Protein AF-A0AAZ1XMP7-F1 (afdb_monomer_lite)

Foldseek 3Di:
DPPPVPLVVVLVVVLVVCVVVVVVVLNVQVVVCVVPVARFDADQDLVSLLSVLCNLVSDPDQQAEAECNSYYLALVSVLSNLSSQQRYQEYACENSQQDLVSLLSSLVSQLDLSGNYAYYAHENYADDLSSLLSNLVSQLRLSHNHAYYHHALYQADLSSLLSVLSLQQHLSHNYAEYHHHQHLCELSSLLSNLNSLLHPSRQHQYYEHALNQYALNSLVSNLVSCVNALGNHAYYHQELYANDPNSVVSVVVLVVDPSYNHNYYHNPPHDPLSNDHDLCSQEDFWAWDLLAAEQQWDADDNRQKIWGHPDGHDGDHHPNYAPARKTWTPDFDDAKHKFKKAKAAWKKWKKFFSPQDRDDDDLSNDALCQQGMKIFIAGNQETFWIGHNRDTHGFPPPDPDPDHGRMKMWMDGLVQQKIWIFDQDPNDTHTGDMDRDNDPHTMIIMMGDDPDHTIMMGTD

Organism: Oreochromis aureus (NCBI:txid47969)

pLDDT: mean 87.36, std 13.91, range [27.59, 98.56]

Radius of gyration: 24.13 Å; chains: 1; bounding box: 56×67×62 Å

Structure (mmCIF, N/CA/C/O backbone):
data_AF-A0AAZ1XMP7-F1
#
_entry.id   AF-A0AAZ1XMP7-F1
#
loop_
_atom_site.group_PDB
_atom_site.id
_atom_site.type_symbol
_atom_site.label_atom_id
_atom_site.label_alt_id
_atom_site.label_comp_id
_atom_site.label_asym_id
_atom_site.label_entity_id
_atom_site.label_seq_id
_atom_site.pdbx_PDB_ins_code
_atom_site.Cartn_x
_atom_site.Cartn_y
_atom_site.Cartn_z
_atom_site.occupancy
_atom_site.B_iso_or_equiv
_atom_site.auth_seq_id
_atom_site.auth_comp_id
_atom_site.auth_asym_id
_atom_site.auth_atom_id
_atom_site.pdbx_PDB_model_num
ATOM 1 N N . MET A 1 1 ? -30.316 33.961 -6.734 1.00 28.36 1 MET A N 1
ATOM 2 C CA . MET A 1 1 ? -29.398 33.550 -7.821 1.00 28.36 1 MET A CA 1
ATOM 3 C C . MET A 1 1 ? -28.162 34.456 -7.846 1.00 28.36 1 MET A C 1
ATOM 5 O O . MET A 1 1 ? -27.965 35.188 -8.801 1.00 28.36 1 MET A O 1
ATOM 9 N N . LEU A 1 2 ? -27.348 34.452 -6.785 1.00 27.59 2 LEU A N 1
ATOM 10 C CA . LEU A 1 2 ? -26.150 35.310 -6.667 1.00 27.59 2 LEU A CA 1
ATOM 11 C C . LEU A 1 2 ? -24.927 34.550 -6.115 1.00 27.59 2 LEU A C 1
ATOM 13 O O . LEU A 1 2 ? -23.945 35.166 -5.726 1.00 27.59 2 LEU A O 1
ATOM 17 N N . SER A 1 3 ? -24.969 33.216 -6.072 1.00 30.36 3 SER A N 1
ATOM 18 C CA . SER A 1 3 ? -23.927 32.404 -5.429 1.00 30.36 3 SER A CA 1
ATOM 19 C C . SER A 1 3 ? -22.905 31.788 -6.385 1.00 30.36 3 SER A C 1
ATOM 21 O O . SER A 1 3 ? -21.984 31.170 -5.890 1.00 30.36 3 SER A O 1
ATOM 23 N N . VAL A 1 4 ? -23.041 31.952 -7.708 1.00 31.73 4 VAL A N 1
ATOM 24 C CA . VAL A 1 4 ? -22.229 31.216 -8.710 1.00 31.73 4 VAL A CA 1
ATOM 25 C C . VAL A 1 4 ? -20.991 32.000 -9.194 1.00 31.73 4 VAL A C 1
ATOM 27 O O . VAL A 1 4 ? -20.099 31.432 -9.809 1.00 31.73 4 VAL A O 1
ATOM 30 N N . ASN A 1 5 ? -20.900 33.313 -8.931 1.00 39.25 5 ASN A N 1
ATOM 31 C CA . ASN A 1 5 ? -19.818 34.159 -9.477 1.00 39.25 5 ASN A CA 1
ATOM 32 C C . ASN A 1 5 ? -18.740 34.581 -8.465 1.00 39.25 5 ASN A C 1
ATOM 34 O O . ASN A 1 5 ? -17.665 35.009 -8.880 1.00 39.25 5 ASN A O 1
ATOM 38 N N . LEU A 1 6 ? -18.968 34.443 -7.152 1.00 42.00 6 LEU A N 1
ATOM 39 C CA . LEU A 1 6 ? -18.032 34.973 -6.148 1.00 42.00 6 LEU A CA 1
ATOM 40 C C . LEU A 1 6 ? -16.741 34.143 -6.007 1.00 42.00 6 LEU A C 1
ATOM 42 O O . LEU A 1 6 ? -15.697 34.705 -5.672 1.00 42.00 6 LEU A O 1
ATOM 46 N N . SER A 1 7 ? -16.783 32.823 -6.229 1.00 53.41 7 SER A N 1
ATOM 47 C CA . SER A 1 7 ? -15.597 31.949 -6.138 1.00 53.41 7 SER A CA 1
ATOM 48 C C . SER A 1 7 ? -14.662 32.114 -7.339 1.00 53.41 7 SER A C 1
ATOM 50 O O . SER A 1 7 ? -13.442 32.270 -7.181 1.00 53.41 7 SER A O 1
ATOM 52 N N . ALA A 1 8 ? -15.239 32.171 -8.544 1.00 52.00 8 ALA A N 1
ATOM 53 C CA . ALA A 1 8 ? -14.497 32.436 -9.768 1.00 52.00 8 ALA A CA 1
ATOM 54 C C . ALA A 1 8 ? -13.834 33.820 -9.718 1.00 52.00 8 ALA A C 1
ATOM 56 O O . ALA A 1 8 ? -12.643 33.920 -10.001 1.00 52.00 8 ALA A O 1
ATOM 57 N N . GLU A 1 9 ? -14.547 34.859 -9.268 1.00 55.09 9 GLU A N 1
ATOM 58 C CA . GLU A 1 9 ? -13.995 36.212 -9.109 1.00 55.09 9 GLU A CA 1
ATOM 59 C C . GLU A 1 9 ? -12.844 36.272 -8.097 1.00 55.09 9 GLU A C 1
ATOM 61 O O . GLU A 1 9 ? -11.837 36.915 -8.373 1.00 55.09 9 GLU A O 1
ATOM 66 N N . LYS A 1 10 ? -12.920 35.576 -6.954 1.00 57.66 10 LYS A N 1
ATOM 67 C CA . LYS A 1 10 ? -11.819 35.543 -5.968 1.00 57.66 10 LYS A CA 1
ATOM 68 C C . LYS A 1 10 ? -10.570 34.845 -6.501 1.00 57.66 10 LYS A C 1
ATOM 70 O O . LYS A 1 10 ? -9.461 35.331 -6.287 1.00 57.66 10 LYS A O 1
ATOM 75 N N . SER A 1 11 ? -10.749 33.737 -7.216 1.00 54.38 11 SER A N 1
ATOM 76 C CA . SER A 1 11 ? -9.648 33.009 -7.856 1.00 54.38 11 SER A CA 1
ATOM 77 C C . SER A 1 11 ? -9.034 33.818 -9.004 1.00 54.38 11 SER A C 1
ATOM 79 O O . SER A 1 11 ? -7.815 33.873 -9.142 1.00 54.38 11 SER A O 1
ATOM 81 N N . ILE A 1 12 ? -9.867 34.511 -9.788 1.00 60.47 12 ILE A N 1
ATOM 82 C CA . ILE A 1 12 ? -9.439 35.441 -10.842 1.00 60.47 12 ILE A CA 1
ATOM 83 C C . ILE A 1 12 ? -8.698 36.638 -10.241 1.00 60.47 12 ILE A C 1
ATOM 85 O O . ILE A 1 12 ? -7.658 37.011 -10.768 1.00 60.47 12 ILE A O 1
ATOM 89 N N . ASN A 1 13 ? -9.171 37.196 -9.125 1.00 60.72 13 ASN A N 1
ATOM 90 C CA . ASN A 1 13 ? -8.522 38.309 -8.433 1.00 60.72 13 ASN A CA 1
ATOM 91 C C . ASN A 1 13 ? -7.168 37.903 -7.852 1.00 60.72 13 ASN A C 1
ATOM 93 O O . ASN A 1 13 ? -6.223 38.674 -7.963 1.00 60.72 13 ASN A O 1
ATOM 97 N N . LEU A 1 14 ? -7.030 36.689 -7.304 1.00 63.44 14 LEU A N 1
ATOM 98 C CA . LEU A 1 14 ? -5.728 36.171 -6.881 1.00 63.44 14 LEU A CA 1
ATOM 99 C C . LEU A 1 14 ? -4.778 36.032 -8.078 1.00 63.44 14 LEU A C 1
ATOM 101 O O . LEU A 1 14 ? -3.647 36.496 -8.000 1.00 63.44 14 LEU A O 1
ATOM 105 N N . ILE A 1 15 ? -5.234 35.453 -9.193 1.00 57.97 15 ILE A N 1
ATOM 106 C CA . ILE A 1 15 ? -4.425 35.344 -10.418 1.00 57.97 15 ILE A CA 1
ATOM 107 C C . ILE A 1 15 ? -4.049 36.736 -10.941 1.00 57.97 15 ILE A C 1
ATOM 109 O O . ILE A 1 15 ? -2.901 36.944 -11.318 1.00 57.97 15 ILE A O 1
ATOM 113 N N . HIS A 1 16 ? -4.967 37.705 -10.908 1.00 56.56 16 HIS A N 1
ATOM 114 C CA . HIS 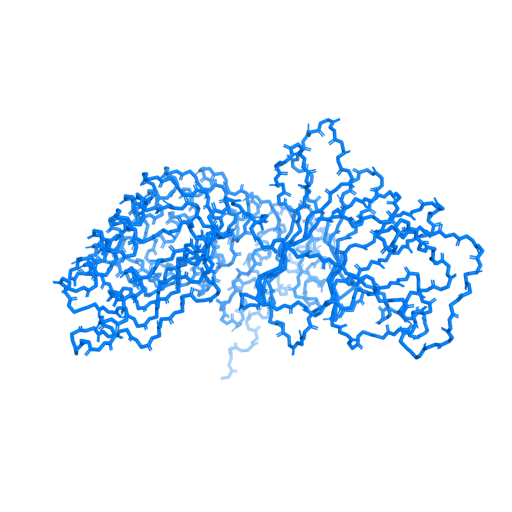A 1 16 ? -4.688 39.094 -11.269 1.00 56.56 16 HIS A CA 1
ATOM 115 C C . HIS A 1 16 ? -3.647 39.721 -10.339 1.00 56.56 16 HIS A C 1
ATOM 117 O O . HIS A 1 16 ? -2.679 40.287 -10.831 1.00 56.56 16 HIS A O 1
ATOM 123 N N . CYS A 1 17 ? -3.777 39.564 -9.019 1.00 60.94 17 CYS A N 1
ATOM 124 C CA . CYS A 1 17 ? -2.785 40.039 -8.054 1.00 60.94 17 CYS A CA 1
ATOM 125 C C . CYS A 1 17 ? -1.410 39.389 -8.270 1.00 60.94 17 CYS A C 1
ATOM 127 O O . CYS A 1 17 ? -0.396 40.070 -8.176 1.00 60.94 17 CYS A O 1
ATOM 129 N N . LEU A 1 18 ? -1.359 38.094 -8.589 1.00 59.09 18 LEU A N 1
ATOM 130 C CA . LEU A 1 18 ? -0.112 37.379 -8.879 1.00 59.09 18 LEU A CA 1
ATOM 131 C C . LEU A 1 18 ? 0.520 37.829 -10.207 1.00 59.09 18 LEU A C 1
ATOM 133 O O . LEU A 1 18 ? 1.741 37.942 -10.302 1.00 59.09 18 LEU A O 1
ATOM 137 N N . ASN A 1 19 ? -0.305 38.152 -11.204 1.00 55.28 19 ASN A N 1
ATOM 138 C CA . ASN A 1 19 ? 0.141 38.684 -12.490 1.00 55.28 19 ASN A CA 1
ATOM 139 C C . ASN A 1 19 ? 0.669 40.129 -12.358 1.00 55.28 19 ASN A C 1
ATOM 141 O O . ASN A 1 19 ? 1.689 40.464 -12.953 1.00 55.28 19 ASN A O 1
ATOM 145 N N . GLU A 1 20 ? 0.039 40.958 -11.515 1.00 57.31 20 GLU A N 1
ATOM 146 C CA . GLU A 1 20 ? 0.512 42.309 -11.150 1.00 57.31 20 GLU A CA 1
ATOM 147 C C . GLU A 1 20 ? 1.842 42.276 -10.373 1.00 57.31 20 GLU A C 1
ATOM 149 O O . GLU A 1 20 ? 2.665 43.181 -10.498 1.00 57.31 20 GLU A O 1
ATOM 154 N N . LEU A 1 21 ? 2.103 41.201 -9.621 1.00 60.69 21 LEU A N 1
ATOM 155 C CA . LEU A 1 21 ? 3.393 40.953 -8.961 1.00 60.69 21 LEU A CA 1
ATOM 156 C C . LEU A 1 21 ? 4.483 40.433 -9.926 1.00 60.69 21 LEU A C 1
ATOM 158 O O . LEU A 1 21 ? 5.612 40.192 -9.499 1.00 60.69 21 LEU A O 1
ATOM 162 N N . ASN A 1 22 ? 4.172 40.307 -11.223 1.00 56.84 22 ASN A N 1
ATOM 163 C CA . ASN A 1 22 ? 5.058 39.868 -12.307 1.00 56.84 22 ASN A CA 1
ATOM 164 C C . ASN A 1 22 ? 5.630 38.442 -12.127 1.00 56.84 22 ASN A C 1
ATOM 166 O O . ASN A 1 22 ? 6.668 38.107 -12.704 1.00 56.84 22 ASN A O 1
ATOM 170 N N . ASP A 1 23 ? 4.944 37.584 -11.363 1.00 59.94 23 ASP A N 1
ATOM 171 C CA . ASP A 1 23 ? 5.321 36.182 -11.138 1.00 59.94 23 ASP A CA 1
ATOM 172 C C . ASP A 1 23 ? 4.651 35.263 -12.177 1.00 59.94 23 ASP A C 1
ATOM 174 O O . ASP A 1 23 ? 3.689 34.537 -11.908 1.00 59.94 23 ASP A O 1
ATOM 178 N N . ARG A 1 24 ? 5.137 35.340 -13.424 1.00 57.19 24 ARG A N 1
ATOM 179 C CA . ARG A 1 24 ? 4.565 34.613 -14.576 1.00 57.19 24 ARG A CA 1
ATOM 180 C C . ARG A 1 24 ? 4.636 33.086 -14.437 1.00 57.19 24 ARG A C 1
ATOM 182 O O . ARG A 1 24 ? 3.755 32.404 -14.950 1.00 57.19 24 ARG A O 1
ATOM 189 N N . SER A 1 25 ? 5.627 32.568 -13.704 1.00 59.09 25 SER A N 1
ATOM 190 C CA . SER A 1 25 ? 5.801 31.126 -13.450 1.00 59.09 25 SER A CA 1
ATOM 191 C C . SER A 1 25 ? 4.608 30.548 -12.688 1.00 59.09 25 SER A C 1
ATOM 193 O O . SER A 1 25 ? 4.075 29.499 -13.037 1.00 59.09 25 SER A O 1
ATOM 195 N N . LEU A 1 26 ? 4.140 31.270 -11.667 1.00 58.44 26 LEU A N 1
ATOM 196 C CA . LEU A 1 26 ? 3.018 30.841 -10.841 1.00 58.44 26 LEU A CA 1
ATOM 197 C C . LEU A 1 26 ? 1.682 30.868 -11.604 1.00 58.44 26 LEU A C 1
ATOM 199 O O . LEU A 1 26 ? 0.824 30.020 -11.372 1.00 58.44 26 LEU A O 1
ATOM 203 N N . VAL A 1 27 ? 1.502 31.797 -12.546 1.00 58.91 27 VAL A N 1
ATOM 204 C CA . VAL A 1 27 ? 0.278 31.880 -13.362 1.00 58.91 27 VAL A CA 1
ATOM 205 C C . VAL A 1 27 ? 0.159 30.695 -14.329 1.00 58.91 27 VAL A C 1
ATOM 207 O O . VAL A 1 27 ? -0.916 30.099 -14.418 1.00 58.91 27 VAL A O 1
ATOM 210 N N . GLU A 1 28 ? 1.242 30.323 -15.016 1.00 60.72 28 GLU A N 1
ATOM 211 C CA . GLU A 1 28 ? 1.264 29.180 -15.945 1.00 60.72 28 GLU A CA 1
ATOM 212 C C . GLU A 1 28 ? 1.031 27.848 -15.214 1.00 60.72 28 GLU A C 1
ATOM 214 O O . GLU A 1 28 ? 0.232 27.023 -15.660 1.00 60.72 28 GLU A O 1
ATOM 219 N N . GLU A 1 29 ? 1.632 27.670 -14.035 1.00 59.75 29 GLU A N 1
ATOM 220 C CA . GLU A 1 29 ? 1.421 26.490 -13.191 1.00 59.75 29 GLU A CA 1
ATOM 221 C C . GLU A 1 29 ? -0.020 26.425 -12.647 1.00 59.75 29 GLU A C 1
ATOM 223 O O . GLU A 1 29 ? -0.673 25.385 -12.725 1.00 59.75 29 GLU A O 1
ATOM 228 N N . ILE A 1 30 ? -0.596 27.538 -12.179 1.00 60.09 30 ILE A N 1
ATOM 229 C CA . ILE A 1 30 ? -2.009 27.584 -11.756 1.00 60.09 30 ILE A CA 1
ATOM 230 C C . ILE A 1 30 ? -2.959 27.265 -12.924 1.00 60.09 30 ILE A C 1
ATOM 232 O O . ILE A 1 30 ? -3.977 26.593 -12.738 1.00 60.09 30 ILE A O 1
ATOM 236 N N . GLN A 1 31 ? -2.645 27.701 -14.145 1.00 58.25 31 GLN A N 1
ATOM 237 C CA . GLN A 1 31 ? -3.408 27.318 -15.338 1.00 58.25 31 GLN A CA 1
ATOM 238 C C . GLN A 1 31 ? -3.238 25.827 -15.671 1.00 58.25 31 GLN A C 1
ATOM 240 O O . GLN A 1 31 ? -4.216 25.157 -16.026 1.00 58.25 31 GLN A O 1
ATOM 245 N N . GLN A 1 32 ? -2.037 25.276 -15.487 1.00 59.34 32 GLN A N 1
ATOM 246 C CA . GLN A 1 32 ? -1.766 23.846 -15.624 1.00 59.34 32 GLN A CA 1
ATOM 247 C C . GLN A 1 32 ? -2.545 23.020 -14.591 1.00 59.34 32 GLN A C 1
ATOM 249 O O . GLN A 1 32 ? -3.147 22.012 -14.965 1.00 59.34 32 GLN A O 1
ATOM 254 N N . TYR A 1 33 ? -2.633 23.463 -13.332 1.00 57.50 33 TYR A N 1
ATOM 255 C CA . TYR A 1 33 ? -3.526 22.881 -12.322 1.00 57.50 33 TYR A CA 1
ATOM 256 C C . TYR A 1 33 ? -4.966 22.858 -12.810 1.00 57.50 33 TYR A C 1
ATOM 258 O O . TYR A 1 33 ? -5.608 21.816 -12.804 1.00 57.50 33 TYR A O 1
ATOM 266 N N . ARG A 1 34 ? -5.466 23.997 -13.292 1.00 56.31 34 ARG A N 1
ATOM 267 C CA . ARG A 1 34 ? -6.856 24.129 -13.734 1.00 56.31 34 ARG A CA 1
ATOM 268 C C . ARG A 1 34 ? -7.202 23.204 -14.902 1.00 56.31 34 ARG A C 1
ATOM 270 O O . ARG A 1 34 ? -8.347 22.794 -15.037 1.00 56.31 34 ARG A O 1
ATOM 277 N N . THR A 1 35 ? -6.210 22.879 -15.728 1.00 55.12 35 THR A N 1
ATOM 278 C CA . THR A 1 35 ? -6.366 21.999 -16.894 1.00 55.12 35 THR A CA 1
ATOM 279 C C . THR A 1 35 ? -6.161 20.522 -16.541 1.00 55.12 35 THR A C 1
ATOM 281 O O . THR A 1 35 ? -6.736 19.647 -17.182 1.00 55.12 35 THR A O 1
ATOM 284 N N . SER A 1 36 ? -5.334 20.220 -15.535 1.00 52.53 36 SER A N 1
ATOM 285 C CA . SER A 1 36 ? -4.879 18.856 -15.240 1.00 52.53 36 SER A CA 1
ATOM 286 C C . SER A 1 36 ? -5.397 18.280 -13.911 1.00 52.53 36 SER A C 1
ATOM 288 O O . SER A 1 36 ? -5.456 17.062 -13.764 1.00 52.53 36 SER A O 1
ATOM 290 N N . GLY A 1 37 ? -5.799 19.099 -12.943 1.00 54.28 37 GLY A N 1
ATOM 291 C CA . GLY A 1 37 ? -6.192 18.670 -11.596 1.00 54.28 37 GLY A CA 1
ATOM 292 C C . GLY A 1 37 ? -5.026 18.223 -10.699 1.00 54.28 37 GLY A C 1
ATOM 293 O O . GLY A 1 37 ? -5.260 17.621 -9.657 1.00 54.28 37 GLY A O 1
ATOM 294 N N . SER A 1 38 ? -3.770 18.471 -11.091 1.00 52.47 38 SER A N 1
ATOM 295 C CA . SER A 1 38 ? -2.572 18.153 -10.295 1.00 52.47 38 SER A CA 1
ATOM 296 C C . SER A 1 38 ? -1.456 19.160 -10.564 1.00 52.47 38 SER A C 1
ATOM 298 O O . SER A 1 38 ? -1.314 19.628 -11.691 1.00 52.47 38 SER A O 1
ATOM 300 N N . LEU A 1 39 ? -0.621 19.437 -9.570 1.00 56.56 39 LEU A N 1
ATOM 301 C CA . LEU A 1 39 ? 0.562 20.289 -9.691 1.00 56.56 39 LEU A CA 1
ATOM 302 C C . LEU A 1 39 ? 1.711 19.542 -9.056 1.00 56.56 39 LEU A C 1
ATOM 304 O O . LEU A 1 39 ? 1.757 19.484 -7.844 1.00 56.56 39 LEU A O 1
ATOM 308 N N . ILE A 1 40 ? 2.616 18.945 -9.820 1.00 51.34 40 ILE A N 1
ATOM 309 C CA . ILE A 1 40 ? 3.721 18.212 -9.200 1.00 51.34 40 ILE A CA 1
ATOM 310 C C . ILE A 1 40 ? 5.020 18.873 -9.619 1.00 51.34 40 ILE A C 1
ATOM 312 O O . ILE A 1 40 ? 5.577 18.580 -10.673 1.00 51.34 40 ILE A O 1
ATOM 316 N N . THR A 1 41 ? 5.467 19.810 -8.787 1.00 51.62 41 THR A N 1
ATOM 317 C CA . THR A 1 41 ? 6.821 20.358 -8.840 1.00 51.62 41 THR A CA 1
ATOM 318 C C . THR A 1 41 ? 7.594 19.826 -7.635 1.00 51.62 41 THR A C 1
ATOM 320 O O . THR A 1 41 ? 7.045 19.705 -6.539 1.00 51.62 41 THR A O 1
ATOM 323 N N . ASP A 1 42 ? 8.884 19.522 -7.810 1.00 48.59 42 ASP A N 1
ATOM 324 C CA . ASP A 1 42 ? 9.759 19.038 -6.723 1.00 48.59 42 ASP A CA 1
ATOM 325 C C . ASP A 1 42 ? 9.848 20.011 -5.540 1.00 48.59 42 ASP A C 1
ATOM 327 O O . ASP A 1 42 ? 10.326 19.667 -4.455 1.00 48.59 42 ASP A O 1
ATOM 331 N N . LYS A 1 43 ? 9.407 21.257 -5.747 1.00 57.84 43 LYS A N 1
ATOM 332 C CA . LYS A 1 43 ? 9.407 22.294 -4.732 1.00 57.84 43 LYS A CA 1
ATOM 333 C C . LYS A 1 43 ? 8.414 23.393 -5.090 1.00 57.84 43 LYS A C 1
ATOM 335 O O . LYS A 1 43 ? 8.787 24.393 -5.696 1.00 57.84 43 LYS A O 1
ATOM 340 N N . LEU A 1 44 ? 7.166 23.246 -4.649 1.00 66.19 44 LEU A N 1
ATOM 341 C CA . LEU A 1 44 ? 6.261 24.390 -4.609 1.00 66.19 44 LEU A CA 1
ATOM 342 C C . LEU A 1 44 ? 6.892 25.476 -3.729 1.00 66.19 44 LEU A C 1
ATOM 344 O O . LEU A 1 44 ? 7.212 25.254 -2.554 1.00 66.19 44 LEU A O 1
ATOM 348 N N . SER A 1 45 ? 7.075 26.669 -4.287 1.00 72.88 45 SER A N 1
ATOM 349 C CA . SER A 1 45 ? 7.534 27.821 -3.520 1.00 72.88 45 SER A CA 1
ATOM 350 C C . SER A 1 45 ? 6.518 28.156 -2.412 1.00 72.88 45 SER A C 1
ATOM 352 O O . SER A 1 45 ? 5.340 27.790 -2.500 1.00 72.88 45 SER A O 1
ATOM 354 N N . PRO A 1 46 ? 6.930 28.872 -1.349 1.00 75.12 46 PRO A N 1
ATOM 355 C CA . PRO A 1 46 ? 6.009 29.347 -0.318 1.00 75.12 46 PRO A CA 1
ATOM 356 C C . PRO A 1 46 ? 4.776 30.069 -0.860 1.00 75.12 46 PRO A C 1
ATOM 358 O O . PRO A 1 46 ? 3.666 29.836 -0.375 1.00 75.12 46 PRO A O 1
ATOM 361 N N . ALA A 1 47 ? 4.970 30.912 -1.875 1.00 72.44 47 ALA A N 1
ATOM 362 C CA . ALA A 1 47 ? 3.887 31.645 -2.515 1.00 72.44 47 ALA A CA 1
ATOM 363 C C . ALA A 1 47 ? 2.958 30.693 -3.278 1.00 72.44 47 ALA A C 1
ATOM 365 O O . ALA A 1 47 ? 1.741 30.797 -3.143 1.00 72.44 47 ALA A O 1
ATOM 366 N N . GLN A 1 48 ? 3.518 29.705 -3.983 1.00 73.88 48 GLN A N 1
ATOM 367 C CA . GLN A 1 48 ? 2.736 28.735 -4.753 1.00 73.88 48 GLN A CA 1
ATOM 368 C C . GLN A 1 48 ? 1.909 27.819 -3.843 1.00 73.88 48 GLN A C 1
ATOM 370 O O . GLN A 1 48 ? 0.721 27.635 -4.085 1.00 73.88 48 GLN A O 1
ATOM 375 N N . CYS A 1 49 ? 2.492 27.325 -2.742 1.00 75.50 49 CYS A N 1
ATOM 376 C CA . CYS A 1 49 ? 1.761 26.556 -1.726 1.00 75.50 49 CYS A CA 1
ATOM 377 C C . CYS A 1 49 ? 0.585 27.358 -1.157 1.00 75.50 49 CYS A C 1
ATOM 379 O O . CYS A 1 49 ? -0.503 26.821 -0.954 1.00 75.50 49 CYS A O 1
ATOM 381 N N . SER A 1 50 ? 0.808 28.648 -0.891 1.00 78.62 50 SER A N 1
ATOM 382 C CA . SER A 1 50 ? -0.209 29.532 -0.318 1.00 78.62 50 SER A CA 1
ATOM 383 C C . SER A 1 50 ? -1.322 29.827 -1.325 1.00 78.62 50 SER A C 1
ATOM 385 O O . SER A 1 50 ? -2.497 29.754 -0.972 1.00 78.62 50 SER A O 1
ATOM 387 N N . ALA A 1 51 ? -0.969 30.088 -2.587 1.00 77.38 51 ALA A N 1
ATOM 388 C CA . ALA A 1 51 ? -1.927 30.283 -3.670 1.00 77.38 51 ALA A CA 1
ATOM 389 C C . ALA A 1 51 ? -2.762 29.019 -3.912 1.00 77.38 51 ALA A C 1
ATOM 391 O O . ALA A 1 51 ? -3.986 29.094 -3.969 1.00 77.38 51 ALA A O 1
ATOM 392 N N . LEU A 1 52 ? -2.122 27.849 -3.966 1.00 78.12 52 LEU A N 1
ATOM 393 C CA . LEU A 1 52 ? -2.797 26.562 -4.113 1.00 78.12 52 LEU A CA 1
ATOM 394 C C . LEU A 1 52 ? -3.732 26.267 -2.938 1.00 78.12 52 LEU A C 1
ATOM 396 O O . LEU A 1 52 ? -4.880 25.891 -3.150 1.00 78.12 52 LEU A O 1
ATOM 400 N N . THR A 1 53 ? -3.275 26.505 -1.707 1.00 83.88 53 THR A N 1
ATOM 401 C CA . THR A 1 53 ? -4.108 26.383 -0.501 1.00 83.88 53 THR A CA 1
ATOM 402 C C . THR A 1 53 ? -5.341 27.274 -0.596 1.00 83.88 53 THR A C 1
ATOM 404 O O . THR A 1 53 ? -6.452 26.814 -0.343 1.00 83.88 53 THR A O 1
ATOM 407 N N . PHE A 1 54 ? -5.168 28.535 -1.000 1.00 82.44 54 PHE A N 1
ATOM 408 C CA . PHE A 1 54 ? -6.285 29.457 -1.177 1.00 82.44 54 PHE A CA 1
ATOM 409 C C . PHE A 1 54 ? -7.259 28.982 -2.256 1.00 82.44 54 PHE A C 1
ATOM 411 O O . PHE A 1 54 ? -8.464 29.021 -2.027 1.00 82.44 54 PHE A O 1
ATOM 418 N N . MET A 1 55 ? -6.759 28.524 -3.407 1.00 79.38 55 MET A N 1
ATOM 419 C CA . MET A 1 55 ? -7.602 28.014 -4.492 1.00 79.38 55 MET A CA 1
ATOM 420 C C . MET A 1 55 ? -8.413 26.795 -4.057 1.00 79.38 55 MET A C 1
ATOM 422 O O . MET A 1 55 ? -9.616 26.766 -4.289 1.00 79.38 55 MET A O 1
ATOM 426 N N . LEU A 1 56 ? -7.778 25.825 -3.391 1.00 82.00 56 LEU A N 1
ATOM 427 C CA . LEU A 1 56 ? -8.447 24.620 -2.894 1.00 82.00 56 LEU A CA 1
ATOM 428 C C . LEU A 1 56 ? -9.539 24.969 -1.879 1.00 82.00 56 LEU A C 1
ATOM 430 O O . LEU A 1 56 ? -10.653 24.476 -1.986 1.00 82.00 56 LEU A O 1
ATOM 434 N N . LEU A 1 57 ? -9.251 25.876 -0.942 1.00 84.88 57 LEU A N 1
ATOM 435 C CA . LEU A 1 57 ? -10.222 26.329 0.060 1.00 84.88 57 LEU A CA 1
ATOM 436 C C . LEU A 1 57 ? -11.316 27.249 -0.495 1.00 84.88 57 LEU A C 1
ATOM 438 O O . LEU A 1 57 ? -12.337 27.437 0.161 1.00 84.88 57 LEU A O 1
ATOM 442 N N . SER A 1 58 ? -11.084 27.873 -1.650 1.00 79.56 58 SER A N 1
ATOM 443 C CA . SER A 1 58 ? -12.042 28.779 -2.296 1.00 79.56 58 SER A CA 1
ATOM 444 C C . SER A 1 58 ? -12.877 28.091 -3.374 1.00 79.56 58 SER A C 1
ATOM 446 O O . SER A 1 58 ? -13.781 28.730 -3.918 1.00 79.56 58 SER A O 1
ATOM 448 N N . SER A 1 59 ? -12.575 26.830 -3.700 1.00 71.50 59 SER A N 1
ATOM 449 C CA . SER A 1 59 ? -13.388 26.020 -4.605 1.00 71.50 59 SER A CA 1
ATOM 450 C C . SER A 1 59 ? -14.807 25.886 -4.046 1.00 71.50 59 SER A C 1
ATOM 452 O O . SER A 1 59 ? -14.987 25.743 -2.840 1.00 71.50 59 SER A O 1
ATOM 454 N N . GLU A 1 60 ? -15.821 25.966 -4.911 1.00 60.09 60 GLU A N 1
ATOM 455 C CA . GLU A 1 60 ? -17.216 25.669 -4.529 1.00 60.09 60 GLU A CA 1
ATOM 456 C C . GLU A 1 60 ? -17.469 24.158 -4.398 1.00 60.09 60 GLU A C 1
ATOM 458 O O . GLU A 1 60 ? -18.546 23.751 -3.970 1.00 60.09 60 GLU A O 1
ATOM 463 N N . GLU A 1 61 ? -16.487 23.329 -4.760 1.00 61.62 61 GLU A N 1
ATOM 464 C CA . GLU A 1 61 ? -16.507 21.894 -4.492 1.00 61.62 61 GLU A CA 1
ATOM 465 C C . GLU A 1 61 ? -16.201 21.644 -3.012 1.00 61.62 61 GLU A C 1
ATOM 467 O O . GLU A 1 61 ? -15.197 22.135 -2.487 1.00 61.62 61 GLU A O 1
ATOM 472 N N . ASP A 1 62 ? -17.044 20.854 -2.344 1.00 62.09 62 ASP A N 1
ATOM 473 C CA . ASP A 1 62 ? -16.709 20.305 -1.032 1.00 62.09 62 ASP A CA 1
ATOM 474 C C . ASP A 1 62 ? -15.374 19.554 -1.158 1.00 62.09 62 ASP A C 1
ATOM 476 O O . ASP A 1 62 ? -15.231 18.667 -2.003 1.00 62.09 62 ASP A O 1
ATOM 480 N N . LEU A 1 63 ? -14.380 19.918 -0.338 1.00 76.75 63 LEU A N 1
ATOM 481 C CA . LEU A 1 63 ? -13.091 19.222 -0.274 1.00 76.75 63 LEU A CA 1
ATOM 482 C C . LEU A 1 63 ? -13.302 17.828 0.331 1.00 76.75 63 LEU A C 1
ATOM 484 O O . LEU A 1 63 ? -13.054 17.593 1.513 1.00 76.75 63 LEU A O 1
ATOM 488 N N . ASP A 1 64 ? -13.814 16.898 -0.467 1.00 85.75 64 ASP A N 1
ATOM 489 C CA . ASP A 1 64 ? -14.105 15.556 0.017 1.00 85.75 64 ASP A CA 1
ATOM 490 C C . ASP A 1 64 ? -12.802 14.790 0.270 1.00 85.75 64 ASP A C 1
ATOM 492 O O . ASP A 1 64 ? -12.574 14.297 1.372 1.00 85.75 64 ASP A O 1
ATOM 496 N N . GLU A 1 65 ? -11.881 14.803 -0.697 1.00 90.69 65 GLU A N 1
ATOM 497 C CA . GLU A 1 65 ? -10.589 14.123 -0.606 1.00 90.69 65 GLU A CA 1
ATOM 498 C C . GLU A 1 65 ? -9.416 15.052 -0.941 1.00 90.69 65 GLU A C 1
ATOM 500 O O . GLU A 1 65 ? -9.303 15.591 -2.044 1.00 90.69 65 GLU A O 1
ATOM 505 N N . PHE A 1 66 ? -8.481 15.171 -0.000 1.00 90.31 66 PHE A N 1
ATOM 506 C CA . PHE A 1 66 ? -7.190 15.811 -0.201 1.00 90.31 66 PHE A CA 1
ATOM 507 C C . PHE A 1 66 ? -6.072 14.769 -0.288 1.00 90.31 66 PHE A C 1
ATOM 509 O O . PHE A 1 66 ? -5.594 14.255 0.723 1.00 90.31 66 PHE A O 1
ATOM 516 N N . ASP A 1 67 ? -5.633 14.486 -1.514 1.00 87.12 67 ASP A N 1
ATOM 517 C CA . ASP A 1 67 ? -4.445 13.677 -1.789 1.00 87.12 67 ASP A CA 1
ATOM 518 C C . ASP A 1 67 ? -3.217 14.576 -1.944 1.00 87.12 67 ASP A C 1
ATOM 520 O O . ASP A 1 67 ? -3.019 15.211 -2.984 1.00 87.12 67 ASP A O 1
ATOM 524 N N . PHE A 1 68 ? -2.393 14.641 -0.895 1.00 86.62 68 PHE A N 1
ATOM 525 C CA . PHE A 1 68 ? -1.239 15.537 -0.850 1.00 86.62 68 PHE A CA 1
ATOM 526 C C . PHE A 1 68 ? -0.217 15.238 -1.957 1.00 86.62 68 PHE A C 1
ATOM 528 O O . PHE A 1 68 ? 0.400 16.162 -2.496 1.00 86.62 68 PHE A O 1
ATOM 535 N N . LYS A 1 69 ? -0.084 13.970 -2.368 1.00 78.62 69 LYS A N 1
ATOM 536 C CA . LYS A 1 69 ? 0.899 13.561 -3.380 1.00 78.62 69 LYS A CA 1
ATOM 537 C C . LYS A 1 69 ? 0.575 14.031 -4.790 1.00 78.62 69 LYS A C 1
ATOM 539 O O . LYS A 1 69 ? 1.467 14.036 -5.635 1.00 78.62 69 LYS A O 1
ATOM 544 N N . LYS A 1 70 ? -0.654 14.493 -5.041 1.00 75.62 70 LYS A N 1
ATOM 545 C CA . LYS A 1 70 ? -1.007 15.196 -6.288 1.00 75.62 70 LYS A CA 1
ATOM 546 C C . LYS A 1 70 ? -0.371 16.587 -6.389 1.00 75.62 70 LYS A C 1
ATOM 548 O O . LYS A 1 70 ? -0.422 17.181 -7.468 1.00 75.62 70 LYS A O 1
ATOM 553 N N . TYR A 1 71 ? 0.177 17.104 -5.285 1.00 75.69 71 TYR A N 1
ATOM 554 C CA . TYR A 1 71 ? 0.648 18.484 -5.162 1.00 75.69 71 TYR A CA 1
ATOM 555 C C . TYR A 1 71 ? 2.129 18.603 -4.797 1.00 75.69 71 TYR A C 1
ATOM 557 O O . TYR A 1 71 ? 2.840 19.473 -5.291 1.00 75.69 71 TYR A O 1
ATOM 565 N N . SER A 1 72 ? 2.604 17.783 -3.860 1.00 74.31 72 SER A N 1
ATOM 566 C CA . SER A 1 72 ? 3.984 17.869 -3.388 1.00 74.31 72 SER A CA 1
ATOM 567 C C . SER A 1 72 ? 4.416 16.594 -2.670 1.00 74.31 72 SER A C 1
ATOM 569 O O . SER A 1 72 ? 3.604 15.756 -2.282 1.00 74.31 72 SER A O 1
ATOM 571 N N . ALA A 1 73 ? 5.726 16.468 -2.477 1.00 70.44 73 ALA A N 1
ATOM 572 C CA . ALA A 1 73 ? 6.359 15.448 -1.648 1.00 70.44 73 ALA A CA 1
ATOM 573 C C . ALA A 1 73 ? 7.135 16.047 -0.455 1.00 70.44 73 ALA A C 1
ATOM 575 O O . ALA A 1 73 ? 7.783 15.311 0.287 1.00 70.44 73 ALA A O 1
ATOM 576 N N . SER A 1 74 ? 7.094 17.373 -0.265 1.00 79.81 74 SER A N 1
ATOM 577 C CA . SER A 1 74 ? 7.840 18.082 0.785 1.00 79.81 74 SER A CA 1
ATOM 578 C C . SER A 1 74 ? 6.999 18.278 2.047 1.00 79.81 74 SER A C 1
ATOM 580 O O . SER A 1 74 ? 5.869 18.765 1.997 1.00 79.81 74 SER A O 1
ATOM 582 N N . GLU A 1 75 ? 7.586 17.969 3.204 1.00 85.19 75 GLU A N 1
ATOM 583 C CA . GLU A 1 75 ? 6.971 18.229 4.508 1.00 85.19 75 GLU A CA 1
ATOM 584 C C . GLU A 1 75 ? 6.621 19.716 4.681 1.00 85.19 75 GLU A C 1
ATOM 586 O O . GLU A 1 75 ? 5.542 20.049 5.165 1.00 85.19 75 GLU A O 1
ATOM 591 N N . GLU A 1 76 ? 7.478 20.634 4.231 1.00 84.38 76 GLU A N 1
ATOM 592 C CA . GLU A 1 76 ? 7.226 22.075 4.318 1.00 84.38 76 GLU A CA 1
ATOM 593 C C . GLU A 1 76 ? 5.988 22.505 3.523 1.00 84.38 76 GLU A C 1
ATOM 595 O O . GLU A 1 76 ? 5.244 23.388 3.964 1.00 84.38 76 GLU A O 1
ATOM 600 N N . ALA A 1 77 ? 5.755 21.893 2.360 1.00 85.75 77 ALA A N 1
ATOM 601 C CA . ALA A 1 77 ? 4.541 22.126 1.588 1.00 85.75 77 ALA A CA 1
ATOM 602 C C . ALA A 1 77 ? 3.311 21.581 2.329 1.00 85.75 77 ALA A C 1
ATOM 604 O O . ALA A 1 77 ? 2.320 22.300 2.454 1.00 85.75 77 ALA A O 1
ATOM 605 N N . LEU A 1 78 ? 3.395 20.375 2.906 1.00 88.44 78 LEU A N 1
ATOM 606 C CA . LEU A 1 78 ? 2.310 19.800 3.707 1.00 88.44 78 LEU A CA 1
ATOM 607 C C . LEU A 1 78 ? 1.943 20.706 4.884 1.00 88.44 78 LEU A C 1
ATOM 609 O O . LEU A 1 78 ? 0.769 21.010 5.084 1.00 88.44 78 LEU A O 1
ATOM 613 N N . LEU A 1 79 ? 2.942 21.207 5.615 1.00 89.75 79 LEU A N 1
ATOM 614 C CA . LEU A 1 79 ? 2.733 22.113 6.746 1.00 89.75 79 LEU A CA 1
ATOM 615 C C . LEU A 1 79 ? 2.012 23.407 6.346 1.00 89.75 79 LEU A C 1
ATOM 617 O O . LEU A 1 79 ? 1.180 23.908 7.102 1.00 89.75 79 LEU A O 1
ATOM 621 N N . ARG A 1 80 ? 2.277 23.937 5.147 1.00 88.62 80 ARG A N 1
ATOM 622 C CA . ARG A 1 80 ? 1.565 25.113 4.614 1.00 88.62 80 ARG A CA 1
ATOM 623 C C . ARG A 1 80 ? 0.154 24.798 4.135 1.00 88.62 80 ARG A C 1
ATOM 625 O O . ARG A 1 80 ? -0.703 25.674 4.196 1.00 88.62 80 ARG A O 1
ATOM 632 N N . MET A 1 81 ? -0.081 23.567 3.690 1.00 90.69 81 MET A N 1
ATOM 633 C CA . MET A 1 81 ? -1.372 23.090 3.189 1.00 90.69 81 MET A CA 1
ATOM 634 C C . MET A 1 81 ? -2.254 22.456 4.276 1.00 90.69 81 MET A C 1
ATOM 636 O O . MET A 1 81 ? -3.369 22.029 3.983 1.00 90.69 81 MET A O 1
ATOM 640 N N . LEU A 1 82 ? -1.831 22.451 5.545 1.00 92.81 82 LEU A N 1
ATOM 641 C CA . LEU A 1 82 ? -2.660 22.006 6.674 1.00 92.81 82 LEU A CA 1
ATOM 642 C C . LEU A 1 82 ? -4.048 22.665 6.760 1.00 92.81 82 LEU A C 1
ATOM 644 O O . LEU A 1 82 ? -4.978 21.985 7.197 1.00 92.81 82 LEU A O 1
ATOM 648 N N . PRO A 1 83 ? -4.259 23.930 6.340 1.00 92.56 83 PRO A N 1
ATOM 649 C CA . PRO A 1 83 ? -5.606 24.480 6.228 1.00 92.56 83 PRO A CA 1
ATOM 650 C C . PRO A 1 83 ? -6.527 23.661 5.308 1.00 92.56 83 PRO A C 1
ATOM 652 O O . PRO A 1 83 ? -7.701 23.506 5.632 1.00 92.56 83 PRO A O 1
ATOM 655 N N . VAL A 1 84 ? -6.000 23.086 4.220 1.00 92.38 84 VAL A N 1
ATOM 656 C CA . VAL A 1 84 ? -6.748 22.189 3.320 1.00 92.38 84 VAL A CA 1
ATOM 657 C C . VAL A 1 84 ? -7.066 20.874 4.025 1.00 92.38 84 VAL A C 1
ATOM 659 O O . VAL A 1 84 ? -8.222 20.461 4.037 1.00 92.38 84 VAL A O 1
ATOM 662 N N . VAL A 1 85 ? -6.082 20.263 4.701 1.00 93.19 85 VAL A N 1
ATOM 663 C CA . VAL A 1 85 ? -6.289 19.043 5.513 1.00 93.19 85 VAL A CA 1
ATOM 664 C C . VAL A 1 85 ? -7.399 19.258 6.540 1.00 93.19 85 VAL A C 1
ATOM 666 O O . VAL A 1 85 ? -8.278 18.420 6.702 1.00 93.19 85 VAL A O 1
ATOM 669 N N . LYS A 1 86 ? -7.387 20.411 7.213 1.00 92.31 86 LYS A N 1
ATOM 670 C CA . LYS A 1 86 ? -8.384 20.774 8.221 1.00 92.31 86 LYS A CA 1
ATOM 671 C C . LYS A 1 86 ? -9.801 20.865 7.653 1.00 92.31 86 LYS A C 1
ATOM 673 O O . LYS A 1 86 ? -10.747 20.496 8.350 1.00 92.31 86 LYS A O 1
ATOM 678 N N . ALA A 1 87 ? -9.930 21.402 6.442 1.00 91.88 87 ALA A N 1
ATOM 679 C CA . ALA A 1 87 ? -11.205 21.608 5.765 1.00 91.88 87 ALA A CA 1
ATOM 680 C C . ALA A 1 87 ? -11.741 20.336 5.089 1.00 91.88 87 ALA A C 1
ATOM 682 O O . ALA A 1 87 ? -12.943 20.260 4.853 1.00 91.88 87 ALA A O 1
ATOM 683 N N . SER A 1 88 ? -10.876 19.359 4.804 1.00 93.00 88 SER A N 1
ATOM 684 C CA . SER A 1 88 ? -11.235 18.169 4.028 1.00 93.00 88 SER A CA 1
ATOM 685 C C . SER A 1 88 ? -11.949 17.099 4.861 1.00 93.00 88 SER A C 1
ATOM 687 O O . SER A 1 88 ? -11.705 16.985 6.065 1.00 93.00 88 SER A O 1
ATOM 689 N N . ASN A 1 89 ? -12.784 16.269 4.223 1.00 93.31 89 ASN A N 1
ATOM 690 C CA . ASN A 1 89 ? -13.368 15.082 4.870 1.00 93.31 89 ASN A CA 1
ATOM 691 C C . ASN A 1 89 ? -12.356 13.932 4.969 1.00 93.31 89 ASN A C 1
ATOM 693 O O . ASN A 1 89 ? -12.316 13.227 5.981 1.00 93.31 89 ASN A O 1
ATOM 697 N N . LYS A 1 90 ? -11.522 13.765 3.942 1.00 94.75 90 LYS A N 1
ATOM 698 C CA . LYS A 1 90 ? -10.514 12.712 3.822 1.00 94.75 90 LYS A CA 1
ATOM 699 C C . LYS A 1 90 ? -9.162 13.307 3.451 1.00 94.75 90 LYS A C 1
ATOM 701 O O . LYS A 1 90 ? -9.073 14.135 2.549 1.00 94.75 90 LYS A O 1
ATOM 706 N N . ALA A 1 91 ? -8.101 12.870 4.123 1.00 94.38 91 ALA A N 1
ATOM 707 C CA . ALA A 1 91 ? -6.730 13.275 3.824 1.00 94.38 91 ALA A CA 1
ATOM 708 C C . ALA A 1 91 ? -5.846 12.045 3.599 1.00 94.38 91 ALA A C 1
ATOM 710 O O . ALA A 1 91 ? -5.674 11.220 4.500 1.00 94.38 91 ALA A O 1
ATOM 711 N N . LEU A 1 92 ? -5.265 11.954 2.401 1.00 92.12 92 LEU A N 1
ATOM 712 C CA . LEU A 1 92 ? -4.313 10.915 2.018 1.00 92.12 92 LEU A CA 1
ATOM 713 C C . LEU A 1 92 ? -2.890 11.457 2.164 1.00 92.12 92 LEU A C 1
ATOM 715 O O . LEU A 1 92 ? -2.403 12.212 1.321 1.00 92.12 92 LEU A O 1
ATOM 719 N N . LEU A 1 93 ? -2.239 11.088 3.269 1.00 91.81 93 LEU A N 1
ATOM 720 C CA . LEU A 1 93 ? -0.899 11.535 3.660 1.00 91.81 93 LEU A CA 1
ATOM 721 C C . LEU A 1 93 ? 0.089 10.356 3.742 1.00 91.81 93 LEU A C 1
ATOM 723 O O . LEU A 1 93 ? 1.063 10.380 4.505 1.00 91.81 93 LEU A O 1
ATOM 727 N N . SER A 1 94 ? -0.141 9.311 2.945 1.00 87.62 94 SER A N 1
ATOM 728 C CA . SER A 1 94 ? 0.690 8.109 2.938 1.00 87.62 94 SER A CA 1
ATOM 729 C C . SER A 1 94 ? 2.081 8.359 2.345 1.00 87.62 94 SER A C 1
ATOM 731 O O . SER A 1 94 ? 2.249 9.024 1.319 1.00 87.62 94 SER A O 1
ATOM 733 N N . SER A 1 95 ? 3.120 7.840 3.008 1.00 82.12 95 SER A N 1
ATOM 734 C CA . SER A 1 95 ? 4.537 8.065 2.665 1.00 82.12 95 SER A CA 1
ATOM 735 C C . SER A 1 95 ? 4.880 9.530 2.350 1.00 82.12 95 SER A C 1
ATOM 737 O O . SER A 1 95 ? 5.452 9.826 1.297 1.00 82.12 95 SER A O 1
ATOM 739 N N . CYS A 1 96 ? 4.518 10.444 3.251 1.00 82.12 96 CYS A N 1
ATOM 740 C CA . CYS A 1 96 ? 4.867 11.868 3.179 1.00 82.12 96 CYS A CA 1
ATOM 741 C C . CYS A 1 96 ? 6.169 12.206 3.927 1.00 82.12 96 CYS A C 1
ATOM 743 O O . CYS A 1 96 ? 6.495 13.379 4.074 1.00 82.12 96 CYS A O 1
ATOM 745 N N . ASN A 1 97 ? 6.905 11.196 4.416 1.00 75.25 97 ASN A N 1
ATOM 746 C CA . ASN A 1 97 ? 8.157 11.353 5.170 1.00 75.25 97 ASN A CA 1
ATOM 747 C C . ASN A 1 97 ? 8.044 12.353 6.332 1.00 75.25 97 ASN A C 1
ATOM 749 O O . ASN A 1 97 ? 8.970 13.113 6.604 1.00 75.25 97 ASN A O 1
ATOM 753 N N . LEU A 1 98 ? 6.899 12.338 7.018 1.00 83.19 98 LEU A N 1
ATOM 754 C CA . LEU A 1 98 ? 6.622 13.231 8.136 1.00 83.19 98 LEU A CA 1
ATOM 755 C C . LEU A 1 98 ? 7.679 13.082 9.233 1.00 83.19 98 LEU A C 1
ATOM 757 O O . LEU A 1 98 ? 7.881 11.990 9.776 1.00 83.19 98 LEU A O 1
ATOM 761 N N . SER A 1 99 ? 8.313 14.193 9.603 1.00 87.25 99 SER A N 1
ATOM 762 C CA . SER A 1 99 ? 9.145 14.238 10.796 1.00 87.25 99 SER A CA 1
ATOM 763 C C . SER A 1 99 ? 8.271 14.160 12.049 1.00 87.25 99 SER A C 1
ATOM 765 O O . SER A 1 99 ? 7.046 14.313 12.018 1.00 87.25 99 SER A O 1
ATOM 767 N N . GLU A 1 100 ? 8.908 13.960 13.200 1.00 85.06 100 GLU A N 1
ATOM 768 C CA . GLU A 1 100 ? 8.217 14.011 14.490 1.00 85.06 100 GLU A CA 1
ATOM 769 C C . GLU A 1 100 ? 7.559 15.379 14.722 1.00 85.06 100 GLU A C 1
ATOM 771 O O . GLU A 1 100 ? 6.430 15.445 15.210 1.00 85.06 100 GLU A O 1
ATOM 776 N N . LYS A 1 101 ? 8.217 16.463 14.283 1.00 88.62 101 LYS A N 1
ATOM 777 C CA . LYS A 1 101 ? 7.654 17.808 14.384 1.00 88.62 101 LYS A CA 1
ATOM 778 C C . LYS A 1 101 ? 6.490 18.007 13.418 1.00 88.62 101 LYS A C 1
ATOM 780 O O . LYS A 1 101 ? 5.486 18.599 13.804 1.00 88.62 101 LYS A O 1
ATOM 785 N N . GLY A 1 102 ? 6.593 17.490 12.194 1.00 90.56 102 GLY A N 1
ATOM 786 C CA . GLY A 1 102 ? 5.495 17.536 11.231 1.00 90.56 102 GLY A CA 1
ATOM 787 C C . GLY A 1 102 ? 4.262 16.793 11.721 1.00 90.56 102 GLY A C 1
ATOM 788 O O . GLY A 1 102 ? 3.157 17.328 11.641 1.00 90.56 102 GLY A O 1
ATOM 789 N N . CYS A 1 103 ? 4.454 15.610 12.316 1.00 90.81 103 CYS A N 1
ATOM 790 C CA . CYS A 1 103 ? 3.379 14.861 12.965 1.00 90.81 103 CYS A CA 1
ATOM 791 C C . CYS A 1 103 ? 2.722 15.680 14.081 1.00 90.81 103 CYS A C 1
ATOM 793 O O . CYS A 1 103 ? 1.502 15.778 14.119 1.00 90.81 103 CYS A O 1
ATOM 795 N N . GLU A 1 104 ? 3.502 16.302 14.967 1.00 91.50 104 GLU A N 1
ATOM 796 C CA . GLU A 1 104 ? 2.966 17.135 16.052 1.00 91.50 104 GLU A CA 1
ATOM 797 C C . GLU A 1 104 ? 2.063 18.261 15.520 1.00 91.50 104 GLU A C 1
ATOM 799 O O . GLU A 1 104 ? 0.939 18.440 15.996 1.00 91.50 104 GLU A O 1
ATOM 804 N N . VAL A 1 105 ? 2.517 18.989 14.493 1.00 93.62 105 VAL A N 1
ATOM 805 C CA . VAL A 1 105 ? 1.747 20.096 13.909 1.00 93.62 105 VAL A CA 1
ATOM 806 C C . VAL A 1 105 ? 0.496 19.577 13.194 1.00 93.62 105 VAL A C 1
ATOM 808 O O . VAL A 1 105 ? -0.591 20.105 13.432 1.00 93.62 105 VAL A O 1
ATOM 811 N N . LEU A 1 106 ? 0.607 18.519 12.386 1.00 93.31 106 LEU A N 1
ATOM 812 C CA . LEU A 1 106 ? -0.538 17.879 11.730 1.00 93.31 106 LEU A CA 1
ATOM 813 C C . LEU A 1 106 ? -1.601 17.452 12.751 1.00 93.31 106 LEU A C 1
ATOM 815 O O . LEU A 1 106 ? -2.783 17.758 12.604 1.00 93.31 106 LEU A O 1
ATOM 819 N N . LEU A 1 107 ? -1.185 16.777 13.818 1.00 92.75 107 LEU A N 1
ATOM 820 C CA . LEU A 1 107 ? -2.097 16.222 14.813 1.00 92.75 107 LEU A CA 1
ATOM 821 C C . LEU A 1 107 ? -2.733 17.304 15.690 1.00 92.75 107 LEU A C 1
ATOM 823 O O . LEU A 1 107 ? -3.886 17.160 16.100 1.00 92.75 107 LEU A O 1
ATOM 827 N N . SER A 1 108 ? -2.050 18.435 15.897 1.00 91.44 108 SER A N 1
ATOM 828 C CA . SER A 1 108 ? -2.659 19.618 16.518 1.00 91.44 108 SER A CA 1
ATOM 829 C C . SER A 1 108 ? -3.833 20.171 15.695 1.00 91.44 108 SER A C 1
ATOM 831 O O . SER A 1 108 ? -4.834 20.617 16.257 1.00 91.44 108 SER A O 1
ATOM 833 N N . VAL A 1 109 ? -3.752 20.078 14.362 1.00 91.50 109 VAL A N 1
ATOM 834 C CA . VAL A 1 109 ? -4.827 20.489 13.451 1.00 91.50 109 VAL A CA 1
ATOM 835 C C . VAL A 1 109 ? -5.988 19.500 13.500 1.00 91.50 109 VAL A C 1
ATOM 837 O O . VAL A 1 109 ? -7.134 19.935 13.634 1.00 91.50 109 VAL A O 1
ATOM 840 N N . VAL A 1 110 ? -5.699 18.194 13.471 1.00 90.62 110 VAL A N 1
ATOM 841 C CA . VAL A 1 110 ? -6.708 17.119 13.576 1.00 90.62 110 VAL A CA 1
ATOM 842 C C . VAL A 1 110 ? -7.491 17.206 14.891 1.00 90.62 110 VAL A C 1
ATOM 844 O O . VAL A 1 110 ? -8.701 17.002 14.909 1.00 90.62 110 VAL A O 1
ATOM 847 N N . SER A 1 111 ? -6.826 17.591 15.982 1.00 89.31 111 SER A N 1
ATOM 848 C CA . SER A 1 111 ? -7.443 17.730 17.310 1.00 89.31 111 SER A CA 1
ATOM 849 C C . SER A 1 111 ? -8.339 18.966 17.460 1.00 89.31 111 SER A C 1
ATOM 851 O O . SER A 1 111 ? -9.010 19.118 18.485 1.00 89.31 111 SER A O 1
ATOM 853 N N . SER A 1 112 ? -8.306 19.894 16.496 1.00 90.12 112 SER A N 1
ATOM 854 C CA . SER A 1 112 ? -8.963 21.197 16.613 1.00 90.12 112 SER A CA 1
ATOM 855 C C . SER A 1 112 ? -10.473 21.124 16.355 1.00 90.12 112 SER A C 1
ATOM 857 O O . SER A 1 112 ? -10.939 20.405 15.477 1.00 90.12 112 SER A O 1
ATOM 859 N N . GLN A 1 113 ? -11.257 21.947 17.062 1.00 88.12 113 GLN A N 1
ATOM 860 C CA . GLN A 1 113 ? -12.729 21.966 16.966 1.00 88.12 113 GLN A CA 1
ATOM 861 C C . GLN A 1 113 ? -13.278 22.240 15.557 1.00 88.12 113 GLN A C 1
ATOM 863 O O . GLN A 1 113 ? -14.382 21.820 15.213 1.00 88.12 113 GLN A O 1
ATOM 868 N N . SER A 1 114 ? -12.511 22.957 14.740 1.00 87.75 114 SER A N 1
ATOM 869 C CA . SER A 1 114 ? -12.879 23.306 13.365 1.00 87.75 114 SER A CA 1
ATOM 870 C C . SER A 1 114 ? -12.370 22.298 12.333 1.00 87.75 114 SER A C 1
ATOM 872 O O . SER A 1 114 ? -12.463 22.574 11.143 1.00 87.75 114 SER A O 1
ATOM 874 N N . CYS A 1 115 ? -11.816 21.160 12.759 1.00 91.19 115 CYS A N 1
ATOM 875 C CA . CYS A 1 115 ? -11.454 20.088 11.845 1.00 91.19 115 CYS A CA 1
ATOM 876 C C . CYS A 1 115 ? -12.713 19.344 11.362 1.00 91.19 115 CYS A C 1
ATOM 878 O O . CYS A 1 115 ? -13.611 19.005 12.150 1.00 91.19 115 CYS A O 1
ATOM 880 N N . SER A 1 116 ? -12.785 19.118 10.051 1.00 90.88 116 SER A N 1
ATOM 881 C CA . SER A 1 116 ? -13.847 18.341 9.397 1.00 90.88 116 SER A CA 1
ATOM 882 C C . SER A 1 116 ? -13.440 16.894 9.118 1.00 90.88 116 SER A C 1
ATOM 884 O O . SER A 1 116 ? -14.291 16.095 8.739 1.00 90.88 116 SER A O 1
ATOM 886 N N . LEU A 1 117 ? -12.169 16.552 9.351 1.00 94.00 117 LEU A N 1
ATOM 887 C CA . LEU A 1 117 ? -11.571 15.293 8.929 1.00 94.00 117 LEU A CA 1
ATOM 888 C C . LEU A 1 117 ? -12.240 14.076 9.583 1.00 94.00 117 LEU A C 1
ATOM 890 O O . LEU A 1 117 ? -12.327 13.966 10.810 1.00 94.00 117 LEU A O 1
ATOM 894 N N . ARG A 1 118 ? -12.682 13.149 8.734 1.00 95.56 118 ARG A N 1
ATOM 895 C CA . ARG A 1 118 ? -13.287 11.859 9.088 1.00 95.56 118 ARG A CA 1
ATOM 896 C C . ARG A 1 118 ? -12.397 10.683 8.719 1.00 95.56 118 ARG A C 1
ATOM 898 O O . ARG A 1 118 ? -12.447 9.675 9.417 1.00 95.56 118 ARG A O 1
ATOM 905 N N . GLU A 1 119 ? -11.572 10.818 7.685 1.00 96.62 119 GLU A N 1
ATOM 906 C CA . GLU A 1 119 ? -10.603 9.802 7.277 1.00 96.62 119 GLU A CA 1
ATOM 907 C C . GLU A 1 119 ? -9.193 10.387 7.187 1.00 96.62 119 GLU A C 1
ATOM 909 O O . GLU A 1 119 ? -8.957 11.399 6.524 1.00 96.62 119 GLU A O 1
ATOM 914 N N . LEU A 1 120 ? -8.247 9.725 7.851 1.00 96.00 120 LEU A N 1
ATOM 915 C CA . LEU A 1 120 ? -6.834 10.072 7.823 1.00 96.00 120 LEU A CA 1
ATOM 916 C C . LEU A 1 120 ? -6.022 8.835 7.458 1.00 96.00 120 LEU A C 1
ATOM 918 O O . LEU A 1 120 ? -5.965 7.867 8.221 1.00 96.00 120 LEU A O 1
ATOM 922 N N . ASP A 1 121 ? -5.360 8.900 6.310 1.00 94.50 121 ASP A N 1
ATOM 923 C CA . ASP A 1 121 ? -4.408 7.887 5.881 1.00 94.50 121 ASP A CA 1
ATOM 924 C C . ASP A 1 121 ? -2.973 8.371 6.113 1.00 94.50 121 ASP A C 1
ATOM 926 O O . ASP A 1 121 ? -2.487 9.290 5.454 1.00 94.50 121 ASP A O 1
ATOM 930 N N . LEU A 1 122 ? -2.298 7.737 7.071 1.00 93.56 122 LEU A N 1
ATOM 931 C CA . LEU A 1 122 ? -0.884 7.934 7.390 1.00 93.56 122 LEU A CA 1
ATOM 932 C C . LEU A 1 122 ? -0.048 6.698 7.040 1.00 93.56 122 LEU A C 1
ATOM 934 O O . LEU A 1 122 ? 1.078 6.569 7.530 1.00 93.56 122 LEU A O 1
ATOM 938 N N . SER A 1 123 ? -0.568 5.806 6.197 1.00 90.75 123 SER A N 1
ATOM 939 C CA . SER A 1 123 ? 0.088 4.560 5.808 1.00 90.75 123 SER A CA 1
ATOM 940 C C . SER A 1 123 ? 1.496 4.795 5.268 1.00 90.75 123 SER A C 1
ATOM 942 O O . SER A 1 123 ? 1.835 5.870 4.764 1.00 90.75 123 SER A O 1
ATOM 944 N N . THR A 1 124 ? 2.345 3.780 5.416 1.00 85.50 124 THR A N 1
ATOM 945 C CA . THR A 1 124 ? 3.708 3.736 4.875 1.00 85.50 124 THR A CA 1
ATOM 946 C C . THR A 1 124 ? 4.586 4.935 5.280 1.00 85.50 124 THR A C 1
ATOM 948 O O . THR A 1 124 ? 5.558 5.267 4.595 1.00 85.50 124 THR A O 1
ATOM 951 N N . ASN A 1 125 ? 4.273 5.580 6.412 1.00 86.06 125 ASN A N 1
ATOM 952 C CA . ASN A 1 125 ? 5.137 6.545 7.087 1.00 86.06 125 ASN A CA 1
ATOM 953 C C . ASN A 1 125 ? 5.936 5.860 8.206 1.00 86.06 125 ASN A C 1
ATOM 955 O O . ASN A 1 125 ? 5.467 4.947 8.887 1.00 86.06 125 ASN A O 1
ATOM 959 N N . SER A 1 126 ? 7.157 6.339 8.445 1.00 82.69 126 SER A N 1
ATOM 960 C CA . SER A 1 126 ? 7.994 5.860 9.554 1.00 82.69 126 SER A CA 1
ATOM 961 C C . SER A 1 126 ? 7.608 6.544 10.869 1.00 82.69 126 SER A C 1
ATOM 963 O O . SER A 1 126 ? 8.339 7.385 11.391 1.00 82.69 126 SER A O 1
ATOM 965 N N . LEU A 1 127 ? 6.434 6.198 11.402 1.00 85.31 127 LEU A N 1
ATOM 966 C CA . LEU A 1 127 ? 5.925 6.770 12.648 1.00 85.31 127 LEU A CA 1
ATOM 967 C C . LEU A 1 127 ? 6.626 6.154 13.863 1.00 85.31 127 LEU A C 1
ATOM 969 O O . LEU A 1 127 ? 6.525 4.958 14.124 1.00 85.31 127 LEU A O 1
ATOM 973 N N . LYS A 1 128 ? 7.314 6.986 14.648 1.00 87.69 128 LYS A N 1
ATOM 974 C CA . LYS A 1 128 ? 7.830 6.578 15.961 1.00 87.69 128 LYS A CA 1
ATOM 975 C C . LYS A 1 128 ? 6.682 6.413 16.959 1.00 87.69 128 LYS A C 1
ATOM 977 O O . LYS A 1 128 ? 5.646 7.063 16.843 1.00 87.69 128 LYS A O 1
ATOM 982 N N . ALA A 1 129 ? 6.924 5.659 18.031 1.00 90.19 129 ALA A N 1
ATOM 983 C CA . ALA A 1 129 ? 5.963 5.506 19.127 1.00 90.19 129 ALA A CA 1
ATOM 984 C C . ALA A 1 129 ? 5.513 6.847 19.745 1.00 90.19 129 ALA A C 1
ATOM 986 O O . ALA A 1 129 ? 4.364 6.975 20.157 1.00 90.19 129 ALA A O 1
ATOM 987 N N . SER A 1 130 ? 6.389 7.861 19.789 1.00 90.38 130 SER A N 1
ATOM 988 C CA . SER A 1 130 ? 6.034 9.212 20.245 1.00 90.38 130 SER A CA 1
ATOM 989 C C . SER A 1 130 ? 5.006 9.883 19.332 1.00 90.38 130 SER A C 1
ATOM 991 O O . SER A 1 130 ? 4.041 10.459 19.828 1.00 90.38 130 SER A O 1
ATOM 993 N N . ALA A 1 131 ? 5.151 9.743 18.012 1.00 91.06 131 ALA A N 1
ATOM 994 C CA . ALA A 1 131 ? 4.180 10.242 17.042 1.00 91.06 131 ALA A CA 1
ATOM 995 C C . ALA A 1 131 ? 2.835 9.503 17.152 1.00 91.06 131 ALA A C 1
ATOM 997 O O . ALA A 1 131 ? 1.789 10.145 17.146 1.00 91.06 131 ALA A O 1
ATOM 998 N N . VAL A 1 132 ? 2.840 8.177 17.346 1.00 92.56 132 VAL A N 1
ATOM 999 C CA . VAL A 1 132 ? 1.601 7.397 17.564 1.00 92.56 132 VAL A CA 1
ATOM 1000 C C . VAL A 1 132 ? 0.913 7.786 18.877 1.00 92.56 132 VAL A C 1
ATOM 1002 O O . VAL A 1 132 ? -0.314 7.846 18.946 1.00 92.56 132 VAL A O 1
ATOM 1005 N N . LYS A 1 133 ? 1.681 8.132 19.915 1.00 93.69 133 LYS A N 1
ATOM 1006 C CA . LYS A 1 133 ? 1.129 8.667 21.165 1.00 93.69 133 LYS A CA 1
ATOM 1007 C C . LYS A 1 133 ? 0.443 10.021 20.960 1.00 93.69 133 LYS A C 1
ATOM 1009 O O . LYS A 1 133 ? -0.643 10.229 21.492 1.00 93.69 133 LYS A O 1
ATOM 1014 N N . LEU A 1 134 ? 1.043 10.919 20.174 1.00 92.94 134 LEU A N 1
ATOM 1015 C CA . LEU A 1 134 ? 0.401 12.184 19.794 1.00 92.94 134 LEU A CA 1
ATOM 1016 C C . LEU A 1 134 ? -0.866 11.939 18.968 1.00 92.94 134 LEU A C 1
ATOM 1018 O O . LEU A 1 134 ? -1.871 12.609 19.185 1.00 92.94 134 LEU A O 1
ATOM 1022 N N . LEU A 1 135 ? -0.832 10.963 18.056 1.00 93.38 135 LEU A N 1
ATOM 1023 C CA . LEU A 1 135 ? -1.989 10.587 17.243 1.00 93.38 135 LEU A CA 1
ATOM 1024 C C . LEU A 1 135 ? -3.122 10.078 18.131 1.00 93.38 135 LEU A C 1
ATOM 1026 O O . LEU A 1 135 ? -4.265 10.474 17.949 1.00 93.38 135 LEU A O 1
ATOM 1030 N N . SER A 1 136 ? -2.790 9.267 19.133 1.00 93.06 136 SER A N 1
ATOM 1031 C CA . SER A 1 136 ? -3.761 8.742 20.093 1.00 93.06 136 SER A CA 1
ATOM 1032 C C . SER A 1 136 ? -4.438 9.874 20.866 1.00 93.06 136 SER A C 1
ATOM 1034 O O . SER A 1 136 ? -5.661 9.964 20.867 1.00 93.06 136 SER A O 1
ATOM 1036 N N . ALA A 1 137 ? -3.657 10.820 21.397 1.00 92.25 137 ALA A N 1
ATOM 1037 C CA . ALA A 1 137 ? -4.198 12.003 22.068 1.00 92.25 137 ALA A CA 1
ATOM 1038 C C . ALA A 1 137 ? -5.078 12.864 21.142 1.00 92.25 137 ALA A C 1
ATOM 1040 O O . ALA A 1 137 ? -6.077 13.429 21.583 1.00 92.25 137 ALA A O 1
ATOM 1041 N N . ALA A 1 138 ? -4.723 12.954 19.856 1.00 92.19 138 ALA A N 1
ATOM 1042 C CA . ALA A 1 138 ? -5.503 13.696 18.876 1.00 92.19 138 ALA A CA 1
ATOM 1043 C C . ALA A 1 138 ? -6.852 13.035 18.573 1.00 92.19 138 ALA A C 1
ATOM 1045 O O . ALA A 1 138 ? -7.866 13.726 18.512 1.00 92.19 138 ALA A O 1
ATOM 1046 N N . VAL A 1 139 ? -6.877 11.708 18.423 1.00 91.75 139 VAL A N 1
ATOM 1047 C CA . VAL A 1 139 ? -8.103 10.931 18.171 1.00 91.75 139 VAL A CA 1
ATOM 1048 C C . VAL A 1 139 ? -8.999 10.868 19.411 1.00 91.75 139 VAL A C 1
ATOM 1050 O O . VAL A 1 139 ? -10.220 10.864 19.286 1.00 91.75 139 VAL A O 1
ATOM 1053 N N . GLU A 1 140 ? -8.413 10.868 20.607 1.00 91.25 140 GLU A N 1
ATOM 1054 C CA . GLU A 1 140 ? -9.136 10.903 21.885 1.00 91.25 140 GLU A CA 1
ATOM 1055 C C . GLU A 1 140 ? -9.693 12.295 22.231 1.00 91.25 140 GLU A C 1
ATOM 1057 O O . GLU A 1 140 ? -10.452 12.433 23.196 1.00 91.25 140 GLU A O 1
ATOM 1062 N N . SER A 1 141 ? -9.350 13.338 21.469 1.00 89.56 141 SER A N 1
ATOM 1063 C CA . SER A 1 141 ? -9.915 14.673 21.668 1.00 89.56 141 SER A CA 1
ATOM 1064 C C . SER A 1 141 ? -11.444 14.628 21.528 1.00 89.56 141 SER A C 1
ATOM 1066 O O . SER A 1 141 ? -11.946 14.098 20.538 1.00 89.56 141 SER A O 1
ATOM 1068 N N . PRO A 1 142 ? -12.221 15.257 22.432 1.00 85.00 142 PRO A N 1
ATOM 1069 C CA . PRO A 1 142 ? -13.686 15.310 22.324 1.00 85.00 142 PRO A CA 1
ATOM 1070 C C . PRO A 1 142 ? -14.173 16.064 21.075 1.00 85.00 142 PRO A C 1
ATOM 1072 O O . PRO A 1 142 ? -15.360 16.064 20.758 1.00 85.00 142 PRO A O 1
ATOM 1075 N N . HIS A 1 143 ? -13.264 16.752 20.388 1.00 84.00 143 HIS A N 1
ATOM 1076 C CA . HIS A 1 143 ? -13.529 17.470 19.152 1.00 84.00 143 HIS A CA 1
ATOM 1077 C C . HIS A 1 143 ? -13.198 16.663 17.893 1.00 84.00 143 HIS A C 1
ATOM 1079 O O . HIS A 1 143 ? -13.578 17.082 16.798 1.00 84.00 143 HIS A O 1
ATOM 1085 N N . ALA A 1 144 ? -12.491 15.538 18.031 1.00 86.00 144 ALA A N 1
ATOM 1086 C CA . ALA A 1 144 ? -12.108 14.710 16.903 1.00 86.00 144 ALA A CA 1
ATOM 1087 C C . ALA A 1 144 ? -13.338 14.022 16.302 1.00 86.00 144 ALA A C 1
ATOM 1089 O O . ALA A 1 144 ? -14.124 13.375 16.993 1.00 86.00 144 ALA A O 1
ATOM 1090 N N . LYS A 1 145 ? -13.485 14.147 14.982 1.00 90.44 145 LYS A N 1
ATOM 1091 C CA . LYS A 1 145 ? -14.550 13.501 14.196 1.00 90.44 145 LYS A CA 1
ATOM 1092 C C . LYS A 1 145 ? -14.034 12.306 13.395 1.00 90.44 145 LYS A C 1
ATOM 1094 O O . LYS A 1 145 ? -14.749 11.795 12.535 1.00 90.44 145 LYS A O 1
ATOM 1099 N N . LEU A 1 146 ? -12.798 11.885 13.661 1.00 94.38 146 LEU A N 1
ATOM 1100 C CA . LEU A 1 146 ? -12.110 10.870 12.883 1.00 94.38 146 LEU A CA 1
ATOM 1101 C C . LEU A 1 146 ? -12.798 9.511 13.059 1.00 94.38 146 LEU A C 1
ATOM 1103 O O . LEU A 1 146 ? -12.863 8.974 14.164 1.00 94.38 146 LEU A O 1
ATOM 1107 N N . ASN A 1 147 ? -13.324 8.976 11.960 1.00 96.38 147 ASN A N 1
ATOM 1108 C CA . ASN A 1 147 ? -14.005 7.688 11.900 1.00 96.38 147 ASN A CA 1
ATOM 1109 C C . ASN A 1 147 ? -13.103 6.600 11.311 1.00 96.38 147 ASN A C 1
ATOM 1111 O O . ASN A 1 147 ? -13.230 5.445 11.708 1.00 96.38 147 ASN A O 1
ATOM 1115 N N . ILE A 1 148 ? -12.182 6.965 10.420 1.00 97.44 148 ILE A N 1
ATOM 1116 C CA . ILE A 1 148 ? -11.297 6.037 9.720 1.00 97.44 148 ILE A CA 1
ATOM 1117 C C . ILE A 1 148 ? -9.848 6.477 9.930 1.00 97.44 148 ILE A C 1
ATOM 1119 O O . ILE A 1 148 ? -9.482 7.618 9.637 1.00 97.44 148 ILE A O 1
ATOM 1123 N N . LEU A 1 149 ? -9.019 5.560 10.424 1.00 97.12 149 LEU A N 1
ATOM 1124 C CA . LEU A 1 149 ? -7.584 5.765 10.590 1.00 97.12 149 LEU A CA 1
ATOM 1125 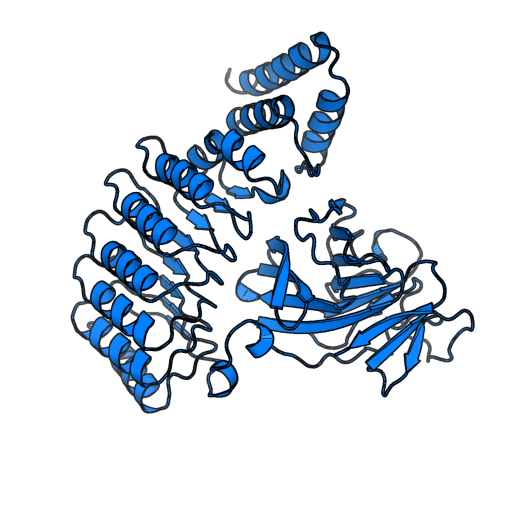C C . LEU A 1 149 ? -6.820 4.630 9.911 1.00 97.12 149 LEU A C 1
ATOM 1127 O O . LEU A 1 149 ? -6.987 3.461 10.265 1.00 97.12 149 LEU A O 1
ATOM 1131 N N . ARG A 1 150 ? -5.945 4.986 8.966 1.00 96.19 150 ARG A N 1
ATOM 1132 C CA . ARG A 1 150 ? -5.081 4.026 8.268 1.00 96.19 150 ARG A CA 1
ATOM 1133 C C . ARG A 1 150 ? -3.629 4.239 8.658 1.00 96.19 150 ARG A C 1
ATOM 1135 O O . ARG A 1 150 ? -3.081 5.330 8.503 1.00 96.19 150 ARG A O 1
ATOM 1142 N N . LEU A 1 151 ? -3.021 3.184 9.184 1.00 94.75 151 LEU A N 1
ATOM 1143 C CA . LEU A 1 151 ? -1.614 3.107 9.580 1.00 94.75 151 LEU A CA 1
ATOM 1144 C C . LEU A 1 151 ? -0.931 1.912 8.903 1.00 94.75 151 LEU A C 1
ATOM 1146 O O . LEU A 1 151 ? 0.047 1.375 9.424 1.00 94.75 151 LEU A O 1
ATOM 1150 N N . SER A 1 152 ? -1.451 1.488 7.750 1.00 92.19 152 SER A N 1
ATOM 1151 C CA . SER A 1 152 ? -0.968 0.311 7.039 1.00 92.19 152 SER A CA 1
ATOM 1152 C C . SER A 1 152 ? 0.506 0.469 6.666 1.00 92.19 152 SER A C 1
ATOM 1154 O O . SER A 1 152 ? 0.937 1.515 6.183 1.00 92.19 152 SER A O 1
ATOM 1156 N N . GLY A 1 153 ? 1.325 -0.547 6.922 1.00 88.62 153 GLY A N 1
ATOM 1157 C CA . GLY A 1 153 ? 2.758 -0.517 6.630 1.00 88.62 153 GLY A CA 1
ATOM 1158 C C . GLY A 1 153 ? 3.564 0.476 7.478 1.00 88.62 153 GLY A C 1
ATOM 1159 O O . GLY A 1 153 ? 4.718 0.751 7.146 1.00 88.62 153 GLY A O 1
ATOM 1160 N N . CYS A 1 154 ? 2.994 1.025 8.556 1.00 88.31 154 CYS A N 1
ATOM 1161 C CA . CYS A 1 154 ? 3.756 1.772 9.555 1.00 88.31 154 CYS A CA 1
ATOM 1162 C C . CYS A 1 154 ? 4.529 0.802 10.460 1.00 88.31 154 CYS A C 1
ATOM 1164 O O . CYS A 1 154 ? 4.030 -0.265 10.828 1.00 88.31 154 CYS A O 1
ATOM 1166 N N . ASN A 1 155 ? 5.741 1.187 10.866 1.00 83.44 155 ASN A N 1
ATOM 1167 C CA . ASN A 1 155 ? 6.564 0.398 11.785 1.00 83.44 155 ASN A CA 1
ATOM 1168 C C . ASN A 1 155 ? 6.103 0.591 13.243 1.00 83.44 155 ASN A C 1
ATOM 1170 O O . ASN A 1 155 ? 6.685 1.375 13.996 1.00 83.44 155 ASN A O 1
ATOM 1174 N N . LEU A 1 156 ? 5.014 -0.082 13.619 1.00 88.75 156 LEU A N 1
ATOM 1175 C CA . LEU A 1 156 ? 4.392 0.042 14.937 1.00 88.75 156 LEU A CA 1
ATOM 1176 C C . LEU A 1 156 ? 5.100 -0.844 15.969 1.00 88.75 156 LEU A C 1
ATOM 1178 O O . LEU A 1 156 ? 5.160 -2.060 15.834 1.00 88.75 156 LEU A O 1
ATOM 1182 N N . SER A 1 157 ? 5.609 -0.223 17.031 1.00 91.56 157 SER A N 1
ATOM 1183 C CA . SER A 1 157 ? 6.186 -0.926 18.184 1.00 91.56 157 SER A CA 1
ATOM 1184 C C . SER A 1 157 ? 5.126 -1.320 19.220 1.00 91.56 157 SER A C 1
ATOM 1186 O O . SER A 1 157 ? 3.996 -0.835 19.175 1.00 91.56 157 SER A O 1
ATOM 1188 N N . GLU A 1 158 ? 5.499 -2.102 20.236 1.00 92.81 158 GLU A N 1
ATOM 1189 C CA . GLU A 1 158 ? 4.608 -2.417 21.368 1.00 92.81 158 GLU A CA 1
ATOM 1190 C C . GLU A 1 158 ? 4.069 -1.155 22.060 1.00 92.81 158 GLU A C 1
ATOM 1192 O O . GLU A 1 158 ? 2.869 -1.039 22.279 1.00 92.81 158 GLU A O 1
ATOM 1197 N N . ARG A 1 159 ? 4.912 -0.134 22.276 1.00 94.19 159 ARG A N 1
ATOM 1198 C CA . ARG A 1 159 ? 4.470 1.174 22.806 1.00 94.19 159 ARG A CA 1
ATOM 1199 C C . ARG A 1 159 ? 3.456 1.877 21.900 1.00 94.19 159 ARG A C 1
ATOM 1201 O O . ARG A 1 159 ? 2.635 2.656 22.372 1.00 94.19 159 ARG A O 1
ATOM 1208 N N . SER A 1 160 ? 3.538 1.638 20.592 1.00 94.56 160 SER A N 1
ATOM 1209 C CA . SER A 1 160 ? 2.553 2.152 19.636 1.00 94.56 160 SER A CA 1
ATOM 1210 C C . SER A 1 160 ? 1.220 1.415 19.805 1.00 94.56 160 SER A C 1
ATOM 1212 O O . SER A 1 160 ? 0.170 2.049 19.794 1.00 94.56 160 SER A O 1
ATOM 1214 N N . CYS A 1 161 ? 1.261 0.100 20.044 1.00 95.75 161 CYS A N 1
ATOM 1215 C CA . CYS A 1 161 ? 0.081 -0.715 20.340 1.00 95.75 161 CYS A CA 1
ATOM 1216 C C . CYS A 1 161 ? -0.570 -0.335 21.678 1.00 95.75 161 CYS A C 1
ATOM 1218 O O . CYS A 1 161 ? -1.791 -0.290 21.757 1.00 95.75 161 CYS A O 1
ATOM 1220 N N . GLU A 1 162 ? 0.217 -0.007 22.709 1.00 95.56 162 GLU A N 1
ATOM 1221 C CA . GLU A 1 162 ? -0.292 0.533 23.982 1.00 95.56 162 GLU A CA 1
ATOM 1222 C C . GLU A 1 162 ? -1.047 1.851 23.773 1.00 95.56 162 GLU A C 1
ATOM 1224 O O . GLU A 1 162 ? -2.137 2.035 24.308 1.00 95.56 162 GLU A O 1
ATOM 1229 N N . ALA A 1 163 ? -0.496 2.759 22.962 1.00 95.88 163 ALA A N 1
ATOM 1230 C CA . ALA A 1 163 ? -1.151 4.026 22.652 1.00 95.88 163 ALA A CA 1
ATOM 1231 C C . ALA A 1 163 ? -2.472 3.810 21.887 1.00 95.88 163 ALA A C 1
ATOM 1233 O O . ALA A 1 163 ? -3.501 4.362 22.266 1.00 95.88 163 ALA A O 1
ATOM 1234 N N . LEU A 1 164 ? -2.477 2.928 20.881 1.00 96.38 164 LEU A N 1
ATOM 1235 C CA . LEU A 1 164 ? -3.695 2.556 20.150 1.00 96.38 164 LEU A CA 1
ATOM 1236 C C . LEU A 1 164 ? -4.714 1.815 21.034 1.00 96.38 164 LEU A C 1
ATOM 1238 O O . LEU A 1 164 ? -5.917 1.991 20.860 1.00 96.38 164 LEU A O 1
ATOM 1242 N N . CYS A 1 165 ? -4.265 1.025 22.011 1.00 95.94 165 CYS A N 1
ATOM 1243 C CA . CYS A 1 165 ? -5.138 0.398 23.003 1.00 95.94 165 CYS A CA 1
ATOM 1244 C C . CYS A 1 165 ? -5.920 1.448 23.810 1.00 95.94 165 CYS A C 1
ATOM 1246 O O . CYS A 1 165 ? -7.113 1.253 24.058 1.00 95.94 165 CYS A O 1
ATOM 1248 N N . SER A 1 166 ? -5.289 2.569 24.181 1.00 94.94 166 SER A N 1
ATOM 1249 C CA . SER A 1 166 ? -5.977 3.693 24.836 1.00 94.94 166 SER A CA 1
ATOM 1250 C C . SER A 1 166 ? -7.073 4.279 23.946 1.00 94.94 166 SER A C 1
ATOM 1252 O O . SER A 1 166 ? -8.203 4.435 24.410 1.00 94.94 166 SER A O 1
ATOM 1254 N N . VAL A 1 167 ? -6.796 4.455 22.647 1.00 94.75 167 VAL A N 1
ATOM 1255 C CA . VAL A 1 167 ? -7.784 4.944 21.668 1.00 94.75 167 VAL A CA 1
ATOM 1256 C C . VAL A 1 167 ? -8.988 4.010 21.582 1.00 94.75 167 VAL A C 1
ATOM 1258 O O . VAL A 1 167 ? -10.129 4.468 21.629 1.00 94.75 167 VAL A O 1
ATOM 1261 N N . LEU A 1 168 ? -8.746 2.699 21.481 1.00 94.88 168 LEU A N 1
ATOM 1262 C CA . LEU A 1 168 ? -9.801 1.681 21.422 1.00 94.88 168 LEU A CA 1
ATOM 1263 C C . LEU A 1 168 ? -10.624 1.616 22.714 1.00 94.88 168 LEU A C 1
ATOM 1265 O O . LEU A 1 168 ? -11.792 1.241 22.675 1.00 94.88 168 LEU A O 1
ATOM 1269 N N . SER A 1 169 ? -10.025 1.980 23.847 1.00 94.06 169 SER A N 1
ATOM 1270 C CA . SER A 1 169 ? -10.679 1.951 25.156 1.00 94.06 169 SER A CA 1
ATOM 1271 C C . SER A 1 169 ? -11.408 3.244 25.509 1.00 94.06 169 SER A C 1
ATOM 1273 O O . SER A 1 169 ? -12.130 3.264 26.508 1.00 94.06 169 SER A O 1
ATOM 1275 N N . SER A 1 170 ? -11.199 4.315 24.742 1.00 92.81 170 SER A N 1
ATOM 1276 C CA . SER A 1 170 ? -11.652 5.658 25.088 1.00 92.81 170 SER A CA 1
ATOM 1277 C C . SER A 1 170 ? -13.103 5.916 24.686 1.00 92.81 170 SER A C 1
ATOM 1279 O O . SER A 1 170 ? -13.497 5.708 23.541 1.00 92.81 170 SER A O 1
ATOM 1281 N N . GLN A 1 171 ? -13.887 6.472 25.614 1.00 91.31 171 GLN A N 1
ATOM 1282 C CA . GLN A 1 171 ? -15.275 6.879 25.371 1.00 91.31 171 GLN A CA 1
ATOM 1283 C C . GLN A 1 171 ? -15.400 8.062 24.395 1.00 91.31 171 GLN A C 1
ATOM 1285 O O . GLN A 1 171 ? -16.448 8.230 23.773 1.00 91.31 171 GLN A O 1
ATOM 1290 N N . SER A 1 172 ? -14.365 8.897 24.264 1.00 88.81 172 SER A N 1
ATOM 1291 C CA . SER A 1 172 ? -14.376 10.049 23.352 1.00 88.81 172 SER A CA 1
ATOM 1292 C C . SER A 1 172 ? -14.032 9.683 21.907 1.00 88.81 172 SER A C 1
ATOM 1294 O O . SER A 1 172 ? -14.233 10.502 21.011 1.00 88.81 172 SER A O 1
ATOM 1296 N N . SER A 1 173 ? -13.533 8.467 21.666 1.00 90.50 173 SER A N 1
ATOM 1297 C CA . SER A 1 173 ? -13.126 8.034 20.334 1.00 90.50 173 SER A CA 1
ATOM 1298 C C . SER A 1 173 ? -14.334 7.854 19.412 1.00 90.50 173 SER A C 1
ATOM 1300 O O . SER A 1 173 ? -15.252 7.074 19.674 1.00 90.50 173 SER A O 1
ATOM 1302 N N . SER A 1 174 ? -14.307 8.551 18.276 1.00 92.44 174 SER A N 1
ATOM 1303 C CA . SER A 1 174 ? -15.290 8.386 17.195 1.00 92.44 174 SER A CA 1
ATOM 1304 C C . SER A 1 174 ? -14.865 7.342 16.158 1.00 92.44 174 SER A C 1
ATOM 1306 O O . SER A 1 174 ? -15.533 7.193 15.131 1.00 92.44 174 SER A O 1
ATOM 1308 N N . LEU A 1 175 ? -13.769 6.619 16.408 1.00 95.94 175 LEU A N 1
ATOM 1309 C CA . LEU A 1 175 ? -13.198 5.685 15.449 1.00 95.94 175 LEU A CA 1
ATOM 1310 C C . LEU A 1 175 ? -14.152 4.508 15.195 1.00 95.94 175 LEU A C 1
ATOM 1312 O O . LEU A 1 175 ? -14.769 3.971 16.119 1.00 95.94 175 LEU A O 1
ATOM 1316 N N . ARG A 1 176 ? -14.297 4.141 13.924 1.00 97.06 176 ARG A N 1
ATOM 1317 C CA . ARG A 1 176 ? -15.122 3.032 13.423 1.00 97.06 176 ARG A CA 1
ATOM 1318 C C . ARG A 1 176 ? -14.305 2.061 12.589 1.00 97.06 176 ARG A C 1
ATOM 1320 O O . ARG A 1 176 ? -14.573 0.869 12.637 1.00 97.06 176 ARG A O 1
ATOM 1327 N N . GLU A 1 177 ? -13.285 2.546 11.896 1.00 98.25 177 GLU A N 1
ATOM 1328 C CA . GLU A 1 177 ? -12.395 1.721 11.095 1.00 98.25 177 GLU A CA 1
ATOM 1329 C C . GLU A 1 177 ? -10.937 1.989 11.458 1.00 98.25 177 GLU A C 1
ATOM 1331 O O . GLU A 1 177 ? -10.485 3.138 11.500 1.00 98.25 177 GLU A O 1
ATOM 1336 N N . LEU A 1 178 ? -10.206 0.907 11.713 1.00 97.81 178 LEU A N 1
ATOM 1337 C CA . LEU A 1 178 ? -8.778 0.936 11.981 1.00 97.81 178 LEU A CA 1
ATOM 1338 C C . LEU A 1 178 ? -8.065 -0.067 11.074 1.00 97.81 178 LEU A C 1
ATOM 1340 O O . LEU A 1 178 ? -8.274 -1.277 11.176 1.00 97.81 178 LEU A O 1
ATOM 1344 N N . ASP A 1 179 ? -7.191 0.443 10.212 1.00 97.31 179 ASP A N 1
ATOM 1345 C CA . ASP A 1 179 ? -6.343 -0.378 9.351 1.00 97.31 179 ASP A CA 1
ATOM 1346 C C . ASP A 1 179 ? -4.892 -0.351 9.842 1.00 97.31 179 ASP A C 1
ATOM 1348 O O . ASP A 1 179 ? -4.215 0.679 9.768 1.00 97.31 179 ASP A O 1
ATOM 1352 N N . LEU A 1 180 ? -4.423 -1.496 10.345 1.00 96.56 180 LEU A N 1
ATOM 1353 C CA . LEU A 1 180 ? -3.049 -1.739 10.793 1.00 96.56 180 LEU A CA 1
ATOM 1354 C C . LEU A 1 180 ? -2.333 -2.767 9.907 1.00 96.56 180 LEU A C 1
ATOM 1356 O O . LEU A 1 180 ? -1.334 -3.356 10.329 1.00 96.56 180 LEU A O 1
ATOM 1360 N N . SER A 1 181 ? -2.854 -3.028 8.703 1.00 95.06 181 SER A N 1
ATOM 1361 C CA . SER A 1 181 ? -2.304 -4.039 7.797 1.00 95.06 181 SER A CA 1
ATOM 1362 C C . SER A 1 181 ? -0.810 -3.831 7.573 1.00 95.06 181 SER A C 1
ATOM 1364 O O . SER A 1 181 ? -0.328 -2.707 7.531 1.00 95.06 181 SER A O 1
ATOM 1366 N N . ASN A 1 182 ? -0.048 -4.902 7.370 1.00 92.50 182 ASN A N 1
ATOM 1367 C CA . ASN A 1 182 ? 1.395 -4.822 7.106 1.00 92.50 182 ASN A CA 1
ATOM 1368 C C . ASN A 1 182 ? 2.232 -4.101 8.183 1.00 92.50 182 ASN A C 1
ATOM 1370 O O . ASN A 1 182 ? 3.389 -3.774 7.923 1.00 92.50 182 ASN A O 1
ATOM 1374 N N . SER A 1 183 ? 1.695 -3.872 9.381 1.00 90.50 183 SER A N 1
ATOM 1375 C CA . SER A 1 183 ? 2.492 -3.533 10.558 1.00 90.50 183 SER A CA 1
ATOM 1376 C C . SER A 1 183 ? 2.891 -4.832 11.245 1.00 90.50 183 SER A C 1
ATOM 1378 O O . SER A 1 183 ? 2.020 -5.635 11.563 1.00 90.50 183 SER A O 1
ATOM 1380 N N . ASP A 1 184 ? 4.187 -5.067 11.456 1.00 88.56 184 ASP A N 1
ATOM 1381 C CA . ASP A 1 184 ? 4.738 -6.300 12.045 1.00 88.56 184 ASP A CA 1
ATOM 1382 C C . ASP A 1 184 ? 4.425 -6.412 13.565 1.00 88.56 184 ASP A C 1
ATOM 1384 O O . ASP A 1 184 ? 5.324 -6.532 14.398 1.00 88.56 184 ASP A O 1
ATOM 1388 N N . LEU A 1 185 ? 3.133 -6.348 13.925 1.00 92.94 185 LEU A N 1
ATOM 1389 C CA . LEU A 1 185 ? 2.586 -6.288 15.286 1.00 92.94 185 LEU A CA 1
ATOM 1390 C C . LEU A 1 185 ? 2.906 -7.537 16.107 1.00 92.94 185 LEU A C 1
ATOM 1392 O O . LEU A 1 185 ? 3.137 -7.426 17.311 1.00 92.94 185 LEU A O 1
ATOM 1396 N N . GLN A 1 186 ? 2.897 -8.706 15.456 1.00 95.75 186 GLN A N 1
ATOM 1397 C CA . GLN A 1 186 ? 3.023 -10.018 16.093 1.00 95.75 186 GLN A CA 1
ATOM 1398 C C . GLN A 1 186 ? 1.940 -10.253 17.166 1.00 95.75 186 GLN A C 1
ATOM 1400 O O . GLN A 1 186 ? 1.011 -9.459 17.355 1.00 95.75 186 GLN A O 1
ATOM 1405 N N . ASP A 1 187 ? 2.042 -11.371 17.883 1.00 97.81 187 ASP A N 1
ATOM 1406 C CA . ASP A 1 187 ? 1.076 -11.723 18.926 1.00 97.81 187 ASP A CA 1
ATOM 1407 C C . ASP A 1 187 ? 1.134 -10.773 20.129 1.00 97.81 187 ASP A C 1
ATOM 1409 O O . ASP A 1 187 ? 0.096 -10.489 20.728 1.00 97.81 187 ASP A O 1
ATOM 1413 N N . SER A 1 188 ? 2.311 -10.223 20.466 1.00 96.56 188 SER A N 1
ATOM 1414 C CA . SER A 1 188 ? 2.452 -9.290 21.593 1.00 96.56 188 SER A CA 1
ATOM 1415 C C . SER A 1 188 ? 1.734 -7.964 21.337 1.00 96.56 188 SER A C 1
ATOM 1417 O O . SER A 1 188 ? 0.969 -7.506 22.192 1.00 96.56 188 SER A O 1
ATOM 1419 N N . GLY A 1 189 ? 1.885 -7.387 20.140 1.00 96.31 189 GLY A N 1
ATOM 1420 C CA . GLY A 1 189 ? 1.145 -6.198 19.723 1.00 96.31 189 GLY A CA 1
ATOM 1421 C C . GLY A 1 189 ? -0.362 -6.450 19.671 1.00 96.31 189 GLY A C 1
ATOM 1422 O O . GLY A 1 189 ? -1.142 -5.663 20.214 1.00 96.31 189 GLY A O 1
ATOM 1423 N N . LEU A 1 190 ? -0.790 -7.587 19.108 1.00 97.00 190 LEU A N 1
ATOM 1424 C CA . LEU A 1 190 ? -2.209 -7.949 19.070 1.00 97.00 190 LEU A CA 1
ATOM 1425 C C . LEU A 1 190 ? -2.797 -8.166 20.470 1.00 97.00 190 LEU A C 1
ATOM 1427 O O . LEU A 1 190 ? -3.943 -7.792 20.720 1.00 97.00 190 LEU A O 1
ATOM 1431 N N . LYS A 1 191 ? -2.036 -8.727 21.410 1.00 97.38 191 LYS A N 1
ATOM 1432 C CA . LYS A 1 191 ? -2.476 -8.908 22.799 1.00 97.38 191 LYS A CA 1
ATOM 1433 C C . LYS A 1 191 ? -2.743 -7.573 23.496 1.00 97.38 191 LYS A C 1
ATOM 1435 O O . LYS A 1 191 ? -3.729 -7.465 24.225 1.00 97.38 191 LYS A O 1
ATOM 1440 N N . LEU A 1 192 ? -1.916 -6.558 23.239 1.00 96.81 192 LEU A N 1
ATOM 1441 C CA . LEU A 1 192 ? -2.137 -5.195 23.733 1.00 96.81 192 LEU A CA 1
ATOM 1442 C C . LEU A 1 192 ? -3.408 -4.588 23.129 1.00 96.81 192 LEU A C 1
ATOM 1444 O O . LEU A 1 192 ? -4.275 -4.128 23.865 1.00 96.81 192 LEU A O 1
ATOM 1448 N N . LEU A 1 193 ? -3.577 -4.666 21.806 1.00 96.75 193 LEU A N 1
ATOM 1449 C CA . LEU A 1 193 ? -4.789 -4.174 21.137 1.00 96.75 193 LEU A CA 1
ATOM 1450 C C . LEU A 1 193 ? -6.053 -4.907 21.611 1.00 96.75 193 LEU A C 1
ATOM 1452 O O . LEU A 1 193 ? -7.098 -4.290 21.807 1.00 96.75 193 LEU A O 1
ATOM 1456 N N . SER A 1 194 ? -5.945 -6.211 21.871 1.00 95.94 194 SER A N 1
ATOM 1457 C CA . SER A 1 194 ? -7.031 -7.042 22.401 1.00 95.94 194 SER A CA 1
ATOM 1458 C C . SER A 1 194 ? -7.517 -6.561 23.770 1.00 95.94 194 SER A C 1
ATOM 1460 O O . SER A 1 194 ? -8.696 -6.717 24.081 1.00 95.94 194 SER A O 1
ATOM 1462 N N . ALA A 1 195 ? -6.655 -5.952 24.592 1.00 94.50 195 ALA A N 1
ATOM 1463 C CA . ALA A 1 195 ? -7.082 -5.336 25.848 1.00 94.50 195 ALA A CA 1
ATOM 1464 C C . ALA A 1 195 ? -7.998 -4.126 25.605 1.00 94.50 195 ALA A C 1
ATOM 1466 O O . ALA A 1 195 ? -8.978 -3.957 26.327 1.00 94.50 195 ALA A O 1
ATOM 1467 N N . GLY A 1 196 ? -7.737 -3.343 24.555 1.00 94.44 196 GLY A N 1
ATOM 1468 C CA . GLY A 1 196 ? -8.588 -2.219 24.170 1.00 94.44 196 GLY A CA 1
ATOM 1469 C C . GLY A 1 196 ? -9.911 -2.652 23.544 1.00 94.44 196 GLY A C 1
ATOM 1470 O O . GLY A 1 196 ? -10.960 -2.116 23.890 1.00 94.44 196 GLY A O 1
ATOM 1471 N N . LEU A 1 197 ? -9.888 -3.696 22.709 1.00 94.12 197 LEU A N 1
ATOM 1472 C CA . LEU A 1 197 ? -11.099 -4.297 22.127 1.00 94.12 197 LEU A CA 1
ATOM 1473 C C . LEU A 1 197 ? -12.044 -4.895 23.182 1.00 94.12 197 LEU A C 1
ATOM 1475 O O . LEU A 1 197 ? -13.243 -4.997 22.940 1.00 94.12 197 LEU A O 1
ATOM 1479 N N . LYS A 1 198 ? -11.524 -5.274 24.359 1.00 93.12 198 LYS A N 1
ATOM 1480 C CA . LYS A 1 198 ? -12.345 -5.707 25.502 1.00 93.12 198 LYS A CA 1
ATOM 1481 C C . LYS A 1 198 ? -13.137 -4.568 26.131 1.00 93.12 198 LYS A C 1
ATOM 1483 O O . LYS A 1 198 ? -14.054 -4.858 26.890 1.00 93.12 198 LYS A O 1
ATOM 1488 N N . SER A 1 199 ? -12.795 -3.305 25.892 1.00 92.50 199 SER A N 1
ATOM 1489 C CA . SER A 1 199 ? -13.505 -2.177 26.497 1.00 92.50 199 SER A CA 1
ATOM 1490 C C . SER A 1 199 ? -14.937 -2.075 25.971 1.00 92.50 199 SER A C 1
ATOM 1492 O O . SER A 1 199 ? -15.172 -2.154 24.768 1.00 92.50 199 SER A O 1
ATOM 1494 N N . SER A 1 200 ? -15.897 -1.792 26.853 1.00 90.88 200 SER A N 1
ATOM 1495 C CA . SER A 1 200 ? -17.280 -1.469 26.465 1.00 90.88 200 SER A CA 1
ATOM 1496 C C . SER A 1 200 ? -17.403 -0.150 25.695 1.00 90.88 200 SER A C 1
ATOM 1498 O O . SER A 1 200 ? -18.469 0.163 25.176 1.00 90.88 200 SER A O 1
ATOM 1500 N N . HIS A 1 201 ? -16.336 0.651 25.663 1.00 91.12 201 HIS A N 1
ATOM 1501 C CA . HIS A 1 201 ? -16.263 1.887 24.888 1.00 91.12 201 HIS A CA 1
ATOM 1502 C C . HIS A 1 201 ? -15.699 1.677 23.480 1.00 91.12 201 HIS A C 1
ATOM 1504 O O . HIS A 1 201 ? -15.717 2.611 22.682 1.00 91.12 201 HIS A O 1
ATOM 1510 N N . CYS A 1 202 ? -15.209 0.474 23.159 1.00 93.12 202 CYS A N 1
ATOM 1511 C CA . CYS A 1 202 ? -14.658 0.203 21.842 1.00 93.12 202 CYS A CA 1
ATOM 1512 C C . CYS A 1 202 ? -15.770 0.192 20.793 1.00 93.12 202 CYS A C 1
ATOM 1514 O O . CYS A 1 202 ? -16.591 -0.720 20.750 1.00 93.12 202 CYS A O 1
ATOM 1516 N N . ALA A 1 203 ? -15.777 1.206 19.932 1.00 93.50 203 ALA A N 1
ATOM 1517 C CA . ALA A 1 203 ? -16.795 1.385 18.902 1.00 93.50 203 ALA A CA 1
ATOM 1518 C C . ALA A 1 203 ? -16.313 1.000 17.492 1.00 93.50 203 ALA A C 1
ATOM 1520 O O . ALA A 1 203 ? -16.996 1.305 16.519 1.00 93.50 203 ALA A O 1
ATOM 1521 N N . VAL A 1 204 ? -15.143 0.362 17.368 1.00 95.81 204 VAL A N 1
ATOM 1522 C CA . VAL A 1 204 ? -14.601 -0.065 16.071 1.00 95.81 204 VAL A CA 1
ATOM 1523 C C . VAL A 1 204 ? -15.479 -1.164 15.473 1.00 95.81 204 VAL A C 1
ATOM 1525 O O . VAL A 1 204 ? -15.755 -2.177 16.112 1.00 95.81 204 VAL A O 1
ATOM 1528 N N . GLU A 1 205 ? -15.899 -0.942 14.233 1.00 96.81 205 GLU A N 1
ATOM 1529 C CA . GLU A 1 205 ? -16.733 -1.828 13.423 1.00 96.81 205 GLU A CA 1
ATOM 1530 C C . GLU A 1 205 ? -15.890 -2.599 12.400 1.00 96.81 205 GLU A C 1
ATOM 1532 O O . GLU A 1 205 ? -16.181 -3.762 12.132 1.00 96.81 205 GLU A O 1
ATOM 1537 N N . THR A 1 206 ? -14.801 -2.002 11.908 1.00 97.88 206 THR A N 1
ATOM 1538 C CA . THR A 1 206 ? -13.887 -2.628 10.945 1.00 97.88 206 THR A CA 1
ATOM 1539 C C . THR A 1 206 ? -12.454 -2.585 11.461 1.00 97.88 206 THR A C 1
ATOM 1541 O O . THR A 1 206 ? -11.909 -1.515 11.739 1.00 97.88 206 THR A O 1
ATOM 1544 N N . LEU A 1 207 ? -11.824 -3.753 11.572 1.00 97.81 207 LEU A N 1
ATOM 1545 C CA . LEU A 1 207 ? -10.432 -3.893 11.987 1.00 97.81 207 LEU A CA 1
ATOM 1546 C C . LEU A 1 207 ? -9.669 -4.727 10.962 1.00 97.81 207 LEU A C 1
ATOM 1548 O O . LEU A 1 207 ? -9.945 -5.916 10.787 1.00 97.81 207 LEU A O 1
ATOM 1552 N N . SER A 1 208 ? -8.667 -4.118 10.331 1.00 97.81 208 SER A N 1
ATOM 1553 C CA . SER A 1 208 ? -7.730 -4.846 9.480 1.00 97.81 208 SER A CA 1
ATOM 1554 C C . SER A 1 208 ? -6.395 -5.052 10.185 1.00 97.81 208 SER A C 1
ATOM 1556 O O . SER A 1 208 ? -5.695 -4.106 10.544 1.00 97.81 208 SER A O 1
ATOM 1558 N N . LEU A 1 209 ? -6.047 -6.322 10.357 1.00 97.62 209 LEU A N 1
ATOM 1559 C CA . LEU A 1 209 ? -4.786 -6.841 10.887 1.00 97.62 209 LEU A CA 1
ATOM 1560 C C . LEU A 1 209 ? -4.097 -7.728 9.839 1.00 97.62 209 LEU A C 1
ATOM 1562 O O . LEU A 1 209 ? -3.358 -8.668 10.153 1.00 97.62 209 LEU A O 1
ATOM 1566 N N . SER A 1 210 ? -4.393 -7.472 8.568 1.00 96.94 210 SER A N 1
ATOM 1567 C CA . SER A 1 210 ? -3.932 -8.292 7.465 1.00 96.94 210 SER A CA 1
ATOM 1568 C C . SER A 1 210 ? -2.412 -8.186 7.301 1.00 96.94 210 SER A C 1
ATOM 1570 O O . SER A 1 210 ? -1.871 -7.093 7.135 1.00 96.94 210 SER A O 1
ATOM 1572 N N . GLY A 1 211 ? -1.692 -9.308 7.296 1.00 96.12 211 GLY A N 1
ATOM 1573 C CA . GLY A 1 211 ? -0.239 -9.285 7.112 1.00 96.12 211 GLY A CA 1
ATOM 1574 C C . GLY A 1 211 ? 0.563 -8.818 8.329 1.00 96.12 211 GLY A C 1
ATOM 1575 O O . GLY A 1 211 ? 1.673 -8.323 8.134 1.00 96.12 211 GLY A O 1
ATOM 1576 N N . CYS A 1 212 ? 0.050 -8.967 9.552 1.00 96.62 212 CYS A N 1
ATOM 1577 C CA . CYS A 1 212 ? 0.660 -8.449 10.786 1.00 96.62 212 CYS A CA 1
ATOM 1578 C C . CYS A 1 212 ? 1.509 -9.462 11.579 1.00 96.62 212 CYS A C 1
ATOM 1580 O O . CYS A 1 212 ? 1.867 -9.196 12.726 1.00 96.62 212 CYS A O 1
ATOM 1582 N N . LEU A 1 213 ? 1.856 -10.606 10.974 1.00 96.31 213 LEU A N 1
ATOM 1583 C CA . LEU A 1 213 ? 2.637 -11.690 11.597 1.00 96.31 213 LEU A CA 1
ATOM 1584 C C . LEU A 1 213 ? 1.932 -12.345 12.798 1.00 96.31 213 LEU A C 1
ATOM 1586 O O . LEU A 1 213 ? 2.581 -12.777 13.747 1.00 96.31 213 LEU A O 1
ATOM 1590 N N . ILE A 1 214 ? 0.604 -12.406 12.759 1.00 97.94 214 ILE A N 1
ATOM 1591 C CA . ILE A 1 214 ? -0.211 -12.970 13.837 1.00 97.94 214 ILE A CA 1
ATOM 1592 C C . ILE A 1 214 ? -0.228 -14.495 13.736 1.00 97.94 214 ILE A C 1
ATOM 1594 O O . ILE A 1 214 ? -0.403 -15.053 12.643 1.00 97.94 214 ILE A O 1
ATOM 1598 N N . THR A 1 215 ? -0.075 -15.159 14.880 1.00 98.12 215 THR A N 1
ATOM 1599 C CA . THR A 1 215 ? -0.171 -16.610 15.008 1.00 98.12 215 THR A CA 1
ATOM 1600 C C . THR A 1 215 ? -1.452 -17.039 15.733 1.00 98.12 215 THR A C 1
ATOM 1602 O O . THR A 1 215 ? -2.331 -16.234 16.059 1.00 98.12 215 THR A O 1
ATOM 1605 N N . GLU A 1 216 ? -1.560 -18.336 16.007 1.00 97.50 216 GLU A N 1
ATOM 1606 C CA . GLU A 1 216 ? -2.611 -18.922 16.834 1.00 97.50 216 GLU A CA 1
ATOM 1607 C C . GLU A 1 216 ? -2.731 -18.283 18.229 1.00 97.50 216 GLU A C 1
ATOM 1609 O O . GLU A 1 216 ? -3.848 -18.122 18.736 1.00 97.50 216 GLU A O 1
ATOM 1614 N N . GLU A 1 217 ? -1.617 -17.870 18.844 1.00 97.88 217 GLU A N 1
ATOM 1615 C CA . GLU A 1 217 ? -1.629 -17.230 20.166 1.00 97.88 217 GLU A CA 1
ATOM 1616 C C . GLU A 1 217 ? -2.346 -15.872 20.123 1.00 97.88 217 GLU A C 1
ATOM 1618 O O . GLU A 1 217 ? -3.228 -15.585 20.947 1.00 97.88 217 GLU A O 1
ATOM 1623 N N . GLY A 1 218 ? -2.016 -15.046 19.129 1.00 97.81 218 GLY A N 1
ATOM 1624 C CA . GLY A 1 218 ? -2.657 -13.757 18.915 1.00 97.81 218 GLY A CA 1
ATOM 1625 C C . GLY A 1 218 ? -4.143 -13.908 18.597 1.00 97.81 218 GLY A C 1
ATOM 1626 O O . GLY A 1 218 ? -4.974 -13.230 19.205 1.00 97.81 218 GLY A O 1
ATOM 1627 N N . CYS A 1 219 ? -4.511 -14.852 17.724 1.00 97.75 219 CYS A N 1
ATOM 1628 C CA . CYS A 1 219 ? -5.916 -15.137 17.414 1.00 97.75 219 CYS A CA 1
ATOM 1629 C C . CYS A 1 219 ? -6.710 -15.628 18.632 1.00 97.75 219 CYS A C 1
ATOM 1631 O O . CYS A 1 219 ? -7.873 -15.258 18.791 1.00 97.75 219 CYS A O 1
ATOM 1633 N N . THR A 1 220 ? -6.089 -16.400 19.526 1.00 96.00 220 THR A N 1
ATOM 1634 C CA . THR A 1 220 ? -6.709 -16.823 20.792 1.00 96.00 220 THR A CA 1
ATOM 1635 C C . THR A 1 220 ? -6.983 -15.625 21.706 1.00 96.00 220 THR A C 1
ATOM 1637 O O . THR A 1 220 ? -8.078 -15.498 22.263 1.00 96.00 220 THR A O 1
ATOM 1640 N N . SER A 1 221 ? -6.018 -14.706 21.822 1.00 95.94 221 SER A N 1
ATOM 1641 C CA . SER A 1 221 ? -6.175 -13.463 22.592 1.00 95.94 221 SER A CA 1
ATOM 1642 C C . SER A 1 221 ? -7.298 -12.584 22.034 1.00 95.94 221 SER A C 1
ATOM 1644 O O . SER A 1 221 ? -8.124 -12.074 22.798 1.00 95.94 221 SER A O 1
ATOM 1646 N N . LEU A 1 222 ? -7.370 -12.474 20.707 1.00 95.69 222 LEU A N 1
ATOM 1647 C CA . LEU A 1 222 ? -8.402 -11.722 20.002 1.00 95.69 222 LEU A CA 1
ATOM 1648 C C . LEU A 1 222 ? -9.793 -12.345 20.187 1.00 95.69 222 LEU A C 1
ATOM 1650 O O . LEU A 1 222 ? -10.731 -11.640 20.547 1.00 95.69 222 LEU A O 1
ATOM 1654 N N . ALA A 1 223 ? -9.936 -13.664 20.033 1.00 94.75 223 ALA A N 1
ATOM 1655 C CA . ALA A 1 223 ? -11.212 -14.352 20.247 1.00 94.75 223 ALA A CA 1
ATOM 1656 C C . ALA A 1 223 ? -11.726 -14.184 21.690 1.00 94.75 223 ALA A C 1
ATOM 1658 O O . ALA A 1 223 ? -12.916 -13.947 21.913 1.00 94.75 223 ALA A O 1
ATOM 1659 N N . SER A 1 224 ? -10.825 -14.234 22.681 1.00 92.44 224 SER A N 1
ATOM 1660 C CA . SER A 1 224 ? -11.163 -13.927 24.077 1.00 92.44 224 SER A CA 1
ATOM 1661 C C . SER A 1 224 ? -11.656 -12.486 24.243 1.00 92.44 224 SER A C 1
ATOM 1663 O O . SER A 1 224 ? -12.612 -12.251 24.986 1.00 92.44 224 SER A O 1
ATOM 1665 N N . ALA A 1 225 ? -11.034 -11.523 23.557 1.00 92.81 225 ALA A N 1
ATOM 1666 C CA . ALA A 1 225 ? -11.456 -10.128 23.602 1.00 92.81 225 ALA A CA 1
ATOM 1667 C C . ALA A 1 225 ? -12.862 -9.923 23.041 1.00 92.81 225 ALA A C 1
ATOM 1669 O O . ALA A 1 225 ? -13.706 -9.343 23.721 1.00 92.81 225 ALA A O 1
ATOM 1670 N N . LEU A 1 226 ? -13.129 -10.488 21.864 1.00 91.75 226 LEU A N 1
ATOM 1671 C CA . LEU A 1 226 ? -14.424 -10.383 21.190 1.00 91.75 226 LEU A CA 1
ATOM 1672 C C . LEU A 1 226 ? -15.561 -11.094 21.939 1.00 91.75 226 LEU A C 1
ATOM 1674 O O . LEU A 1 226 ? -16.716 -10.730 21.766 1.00 91.75 226 LEU A O 1
ATOM 1678 N N . SER A 1 227 ? -15.239 -12.055 22.812 1.00 88.50 227 SER A N 1
ATOM 1679 C CA . SER A 1 227 ? -16.224 -12.750 23.657 1.00 88.50 227 SER A CA 1
ATOM 1680 C C . SER A 1 227 ? -16.524 -12.039 24.982 1.00 88.50 227 SER A C 1
ATOM 1682 O O . SER A 1 227 ? -17.479 -12.398 25.664 1.00 88.50 227 SER A O 1
ATOM 1684 N N . SER A 1 228 ? -15.691 -11.081 25.407 1.00 78.81 228 SER A N 1
ATOM 1685 C CA . SER A 1 228 ? -15.786 -10.492 26.756 1.00 78.81 228 SER A CA 1
ATOM 1686 C C . SER A 1 228 ? -16.886 -9.431 26.882 1.00 78.81 228 SER A C 1
ATOM 1688 O O . SER A 1 228 ? -17.368 -9.189 27.983 1.00 78.81 228 SER A O 1
ATOM 1690 N N . ASN A 1 229 ? -17.275 -8.801 25.774 1.00 69.44 229 ASN A N 1
ATOM 1691 C CA . ASN A 1 229 ? -18.339 -7.802 25.678 1.00 69.44 229 ASN A CA 1
ATOM 1692 C C . ASN A 1 229 ? -19.006 -7.931 24.303 1.00 69.44 229 ASN A C 1
ATOM 1694 O O . ASN A 1 229 ? -18.332 -8.391 23.381 1.00 69.44 229 ASN A O 1
ATOM 1698 N N . PRO A 1 230 ? -20.282 -7.530 24.126 1.00 72.62 230 PRO A N 1
ATOM 1699 C CA . PRO A 1 230 ? -20.893 -7.504 22.803 1.00 72.62 230 PRO A CA 1
ATOM 1700 C C . PRO A 1 230 ? -20.091 -6.549 21.918 1.00 72.62 230 PRO A C 1
ATOM 1702 O O . PRO A 1 230 ? -20.222 -5.329 22.015 1.00 72.62 230 PRO A O 1
ATOM 1705 N N . SER A 1 231 ? -19.209 -7.123 21.106 1.00 81.25 231 SER A N 1
ATOM 1706 C CA . SER A 1 231 ? -18.312 -6.363 20.253 1.00 81.25 231 SER A CA 1
ATOM 1707 C C . SER A 1 231 ? -19.122 -5.584 19.221 1.00 81.25 231 SER A C 1
ATOM 1709 O O . SER A 1 231 ? -20.118 -6.079 18.689 1.00 81.25 231 SER A O 1
ATOM 1711 N N . HIS A 1 232 ? -18.684 -4.363 18.922 1.00 88.75 232 HIS A N 1
ATOM 1712 C CA . HIS A 1 232 ? -19.197 -3.594 17.791 1.00 88.75 232 HIS A CA 1
ATOM 1713 C C . HIS A 1 232 ? -18.577 -4.030 16.459 1.00 88.75 232 HIS A C 1
ATOM 1715 O O . HIS A 1 232 ? -19.055 -3.601 15.410 1.00 88.75 232 HIS A O 1
ATOM 1721 N N . LEU A 1 233 ? -17.559 -4.897 16.502 1.00 93.38 233 LEU A N 1
ATOM 1722 C CA . LEU A 1 233 ? -16.817 -5.339 15.336 1.00 93.38 233 LEU A CA 1
ATOM 1723 C C . LEU A 1 233 ? -17.705 -6.174 14.409 1.00 93.38 233 LEU A C 1
ATOM 1725 O O . LEU A 1 233 ? -18.248 -7.203 14.812 1.00 93.38 233 LEU A O 1
ATOM 1729 N N . ARG A 1 234 ? -17.814 -5.717 13.164 1.00 94.69 234 ARG A N 1
ATOM 1730 C CA . ARG A 1 234 ? -18.558 -6.332 12.061 1.00 94.69 234 ARG A CA 1
ATOM 1731 C C . ARG A 1 234 ? -17.636 -6.945 11.024 1.00 94.69 234 ARG A C 1
ATOM 1733 O O . ARG A 1 234 ? -17.951 -7.997 10.478 1.00 94.69 234 ARG A O 1
ATOM 1740 N N . GLU A 1 235 ? -16.482 -6.334 10.792 1.00 97.19 235 GLU A N 1
ATOM 1741 C CA . GLU A 1 235 ? -15.508 -6.807 9.817 1.00 97.19 235 GLU A CA 1
ATOM 1742 C C . GLU A 1 235 ? -14.130 -6.969 10.456 1.00 97.19 235 GLU A C 1
ATOM 1744 O O . GLU A 1 235 ? -13.571 -6.038 11.040 1.00 97.19 235 GLU A O 1
ATOM 1749 N N . LEU A 1 236 ? -13.572 -8.171 10.329 1.00 97.38 236 LEU A N 1
ATOM 1750 C CA . LEU A 1 236 ? -12.238 -8.511 10.800 1.00 97.38 236 LEU A CA 1
ATOM 1751 C C . LEU A 1 236 ? -11.435 -9.125 9.658 1.00 97.38 236 LEU A C 1
ATOM 1753 O O . LEU A 1 236 ? -11.773 -10.201 9.156 1.00 97.38 236 LEU A O 1
ATOM 1757 N N . ASP A 1 237 ? -10.345 -8.461 9.285 1.00 97.88 237 ASP A N 1
ATOM 1758 C CA . ASP A 1 237 ? -9.391 -8.978 8.308 1.00 97.88 237 ASP A CA 1
ATOM 1759 C C . ASP A 1 237 ? -8.093 -9.438 8.985 1.00 97.88 237 ASP A C 1
ATOM 1761 O O . ASP A 1 237 ? -7.295 -8.647 9.479 1.00 97.88 237 ASP A O 1
ATOM 1765 N N . LEU A 1 238 ? -7.893 -10.751 8.998 1.00 97.81 238 LEU A N 1
ATOM 1766 C CA . LEU A 1 238 ? -6.708 -11.484 9.437 1.00 97.81 238 LEU A CA 1
ATOM 1767 C C . LEU A 1 238 ? -5.997 -12.176 8.265 1.00 97.81 238 LEU A C 1
ATOM 1769 O O . LEU A 1 238 ? -5.108 -12.998 8.500 1.00 97.81 238 LEU A O 1
ATOM 1773 N N . SER A 1 239 ? -6.358 -11.877 7.015 1.00 97.12 239 SER A N 1
ATOM 1774 C CA . SER A 1 239 ? -5.689 -12.433 5.838 1.00 97.12 239 SER A CA 1
ATOM 1775 C C . SER A 1 239 ? -4.178 -12.200 5.883 1.00 97.12 239 SER A C 1
ATOM 1777 O O . SER A 1 239 ? -3.677 -11.288 6.537 1.00 97.12 239 SER A O 1
ATOM 1779 N N . TYR A 1 240 ? -3.418 -13.046 5.196 1.00 96.88 240 TYR A N 1
ATOM 1780 C CA . TYR A 1 240 ? -1.957 -12.992 5.183 1.00 96.88 240 TYR A CA 1
ATOM 1781 C C . TYR A 1 240 ? -1.321 -13.123 6.583 1.00 96.88 240 TYR A C 1
ATOM 1783 O O . TYR A 1 240 ? -0.282 -12.531 6.859 1.00 96.88 240 TYR A O 1
ATOM 1791 N N . ASN A 1 241 ? -1.916 -13.922 7.472 1.00 98.00 241 ASN A N 1
ATOM 1792 C CA . ASN A 1 241 ? -1.340 -14.309 8.767 1.00 98.00 241 ASN A CA 1
ATOM 1793 C C . ASN A 1 241 ? -1.284 -15.841 8.907 1.00 98.00 241 ASN A C 1
ATOM 1795 O O . ASN A 1 241 ? -1.512 -16.580 7.945 1.00 98.00 241 ASN A O 1
ATOM 1799 N N . HIS A 1 242 ? -0.979 -16.346 10.103 1.00 97.94 242 HIS A N 1
ATOM 1800 C CA . HIS A 1 242 ? -1.051 -17.769 10.419 1.00 97.94 242 HIS A CA 1
ATOM 1801 C C . HIS A 1 242 ? -1.920 -18.027 11.662 1.00 97.94 242 HIS A C 1
ATOM 1803 O O . HIS A 1 242 ? -1.401 -18.434 12.697 1.00 97.94 242 HIS A O 1
ATOM 1809 N N . PRO A 1 243 ? -3.249 -17.849 11.570 1.00 97.00 243 PRO A N 1
ATOM 1810 C CA . PRO A 1 243 ? -4.156 -18.009 12.710 1.00 97.00 243 PRO A CA 1
ATOM 1811 C C . PRO A 1 243 ? -4.161 -19.415 13.340 1.00 97.00 243 PRO A C 1
ATOM 1813 O O . PRO A 1 243 ? -4.692 -19.576 14.435 1.00 97.00 243 PRO A O 1
ATOM 1816 N N . GLY A 1 244 ? -3.593 -20.424 12.667 1.00 96.19 244 GLY A N 1
ATOM 1817 C CA . GLY A 1 244 ? -3.569 -21.813 13.131 1.00 96.19 244 GLY A CA 1
ATOM 1818 C C . GLY A 1 244 ? -4.957 -22.454 13.198 1.00 96.19 244 GLY A C 1
ATOM 1819 O O . GLY A 1 244 ? -5.988 -21.786 13.076 1.00 96.19 244 GLY A O 1
ATOM 1820 N N . ASP A 1 245 ? -4.997 -23.770 13.393 1.00 96.06 245 ASP A N 1
ATOM 1821 C CA . ASP A 1 245 ? -6.264 -24.504 13.439 1.00 96.06 245 ASP A CA 1
ATOM 1822 C C . ASP A 1 245 ? -7.069 -24.136 14.691 1.00 96.06 245 ASP A C 1
ATOM 1824 O O . ASP A 1 245 ? -8.286 -23.939 14.612 1.00 96.06 245 ASP A O 1
ATOM 1828 N N . SER A 1 246 ? -6.415 -23.988 15.851 1.00 94.62 246 SER A N 1
ATOM 1829 C CA . SER A 1 246 ? -7.136 -23.664 17.088 1.00 94.62 246 SER A CA 1
ATOM 1830 C C . SER A 1 246 ? -7.620 -22.218 17.098 1.00 94.62 246 SER A C 1
ATOM 1832 O O . SER A 1 246 ? -8.757 -21.966 17.498 1.00 94.62 246 SER A O 1
ATOM 1834 N N . GLY A 1 247 ? -6.807 -21.273 16.616 1.00 95.94 247 GLY A N 1
ATOM 1835 C CA . GLY A 1 247 ? -7.194 -19.866 16.524 1.00 95.94 247 GLY A CA 1
ATOM 1836 C C . GLY A 1 247 ? -8.364 -19.684 15.560 1.00 95.94 247 GLY A C 1
ATOM 1837 O O . GLY A 1 247 ? -9.362 -19.053 15.915 1.00 95.94 247 GLY A O 1
ATOM 1838 N N . MET A 1 248 ? -8.320 -20.342 14.394 1.00 96.50 248 MET A N 1
ATOM 1839 C CA . MET A 1 248 ? -9.453 -20.366 13.464 1.00 96.50 248 MET A CA 1
ATOM 1840 C C . MET A 1 248 ? -10.694 -21.025 14.055 1.00 96.50 248 MET A C 1
ATOM 1842 O O . MET A 1 248 ? -11.803 -20.529 13.843 1.00 96.50 248 MET A O 1
ATOM 1846 N N . LYS A 1 249 ? -10.540 -22.110 14.818 1.00 96.12 249 LYS A N 1
ATOM 1847 C CA . LYS A 1 249 ? -11.661 -22.767 15.498 1.00 96.12 249 LYS A CA 1
ATOM 1848 C C . LYS A 1 249 ? -12.335 -21.838 16.508 1.00 96.12 249 LYS A C 1
ATOM 1850 O O . LYS A 1 249 ? -13.562 -21.807 16.548 1.00 96.12 249 LYS A O 1
ATOM 1855 N N . LEU A 1 250 ? -11.565 -21.077 17.290 1.00 95.50 250 LEU A N 1
ATOM 1856 C CA . LEU A 1 250 ? -12.097 -20.114 18.261 1.00 95.50 250 LEU A CA 1
ATOM 1857 C C . LEU A 1 250 ? -12.836 -18.960 17.575 1.00 95.50 250 LEU A C 1
ATOM 1859 O O . LEU A 1 250 ? -13.979 -18.677 17.928 1.00 95.50 250 LEU A O 1
ATOM 1863 N N . LEU A 1 251 ? -12.230 -18.348 16.554 1.00 94.69 251 LEU A N 1
ATOM 1864 C CA . LEU A 1 251 ? -12.857 -17.261 15.792 1.00 94.69 251 LEU A CA 1
ATOM 1865 C C . LEU A 1 251 ? -14.133 -17.734 15.073 1.00 94.69 251 LEU A C 1
ATOM 1867 O O . LEU A 1 251 ? -15.158 -17.058 15.103 1.00 94.69 251 LEU A O 1
ATOM 1871 N N . SER A 1 252 ? -14.106 -18.936 14.491 1.00 93.25 252 SER A N 1
ATOM 1872 C CA . SER A 1 252 ? -15.269 -19.529 13.813 1.00 93.25 252 SER A CA 1
ATOM 1873 C C . SER A 1 252 ? -16.378 -19.952 14.778 1.00 93.25 252 SER A C 1
ATOM 1875 O O . SER A 1 252 ? -17.545 -19.984 14.393 1.00 93.25 252 SER A O 1
ATOM 1877 N N . ALA A 1 253 ? -16.035 -20.320 16.016 1.00 91.69 253 ALA A N 1
ATOM 1878 C CA . ALA A 1 253 ? -17.021 -20.572 17.063 1.00 91.69 253 ALA A CA 1
ATOM 1879 C C . ALA A 1 253 ? -17.704 -19.267 17.491 1.00 91.69 253 ALA A C 1
ATOM 1881 O O . ALA A 1 253 ? -18.923 -19.253 17.631 1.00 91.69 253 ALA A O 1
ATOM 1882 N N . GLY A 1 254 ? -16.937 -18.178 17.602 1.00 89.00 254 GLY A N 1
ATOM 1883 C CA . GLY A 1 254 ? -17.460 -16.843 17.878 1.00 89.00 254 GLY A CA 1
ATOM 1884 C C . GLY A 1 254 ? -18.474 -16.355 16.842 1.00 89.00 254 GLY A C 1
ATOM 1885 O O . GLY A 1 254 ? -19.523 -15.858 17.217 1.00 89.00 254 GLY A O 1
ATOM 1886 N N . LEU A 1 255 ? -18.256 -16.613 15.546 1.00 89.69 255 LEU A N 1
ATOM 1887 C CA . LEU A 1 255 ? -19.238 -16.301 14.486 1.00 89.69 255 LEU A CA 1
ATOM 1888 C C . LEU A 1 255 ? -20.607 -16.989 14.661 1.00 89.69 255 LEU A C 1
ATOM 1890 O O . LEU A 1 255 ? -21.588 -16.581 14.046 1.00 89.69 255 LEU A O 1
ATOM 1894 N N . LYS A 1 256 ? -20.679 -18.066 15.452 1.00 88.69 256 LYS A N 1
ATOM 1895 C CA . LYS A 1 256 ? -21.933 -18.771 15.765 1.00 88.69 256 LYS A CA 1
ATOM 1896 C C . LYS A 1 256 ? -22.570 -18.281 17.064 1.00 88.69 256 LYS A C 1
ATOM 1898 O O . LYS A 1 256 ? -23.695 -18.679 17.361 1.00 88.69 256 LYS A O 1
ATOM 1903 N N . ASP A 1 257 ? -21.850 -17.485 17.848 1.00 86.44 257 ASP A N 1
ATOM 1904 C CA . ASP A 1 257 ? -22.321 -16.928 19.105 1.00 86.44 257 ASP A CA 1
ATOM 1905 C C . ASP A 1 257 ? -23.189 -15.686 18.825 1.00 86.44 257 ASP A C 1
ATOM 1907 O O . ASP A 1 257 ? -22.699 -14.722 18.238 1.00 86.44 257 ASP A O 1
ATOM 1911 N N . PRO A 1 258 ? -24.465 -15.655 19.257 1.00 84.75 258 PRO A N 1
ATOM 1912 C CA . PRO A 1 258 ? -25.344 -14.501 19.052 1.00 84.75 258 PRO A CA 1
ATOM 1913 C C . PRO A 1 258 ? -24.861 -13.198 19.708 1.00 84.75 258 PRO A C 1
ATOM 1915 O O . PRO A 1 258 ? -25.383 -12.127 19.399 1.00 84.75 258 PRO A O 1
ATOM 1918 N N . SER A 1 259 ? -23.920 -13.276 20.653 1.00 82.00 259 SER A N 1
ATOM 1919 C CA . SER A 1 259 ? -23.305 -12.101 21.278 1.00 82.00 259 SER A CA 1
ATOM 1920 C C . SER A 1 259 ? -22.264 -11.419 20.386 1.00 82.00 259 SER A C 1
ATOM 1922 O O . SER A 1 259 ? -21.970 -10.238 20.596 1.00 82.00 259 SER A O 1
ATOM 1924 N N . TRP A 1 260 ? -21.739 -12.120 19.376 1.00 85.88 260 TRP A N 1
ATOM 1925 C CA . TRP A 1 260 ? -20.846 -11.548 18.376 1.00 85.88 260 TRP A CA 1
ATOM 1926 C C . TRP A 1 260 ? -21.659 -10.859 17.278 1.00 85.88 260 TRP A C 1
ATOM 1928 O O . TRP A 1 260 ? -22.663 -11.378 16.796 1.00 85.88 260 TRP A O 1
ATOM 1938 N N . ARG A 1 261 ? -21.197 -9.679 16.853 1.00 88.12 261 ARG A N 1
ATOM 1939 C CA . ARG A 1 261 ? -21.773 -8.921 15.726 1.00 88.12 261 ARG A CA 1
ATOM 1940 C C . ARG A 1 261 ? -20.929 -9.007 14.456 1.00 88.12 261 ARG A C 1
ATOM 1942 O O . ARG A 1 261 ? -21.131 -8.225 13.535 1.00 88.12 261 ARG A O 1
ATOM 1949 N N . LEU A 1 262 ? -19.962 -9.921 14.441 1.00 91.00 262 LEU A N 1
ATOM 1950 C CA . LEU A 1 262 ? -19.009 -10.056 13.354 1.00 91.00 262 LEU A CA 1
ATOM 1951 C C . LEU A 1 262 ? -19.711 -10.667 12.134 1.00 91.00 262 LEU A C 1
ATOM 1953 O O . LEU A 1 262 ? -20.004 -11.859 12.115 1.00 91.00 262 LEU A O 1
ATOM 1957 N N . ASP A 1 263 ? -19.962 -9.838 11.125 1.00 91.06 263 ASP A N 1
ATOM 1958 C CA . ASP A 1 263 ? -20.597 -10.214 9.862 1.00 91.06 263 ASP A CA 1
ATOM 1959 C C . ASP A 1 263 ? -19.590 -10.884 8.914 1.00 91.06 263 ASP A C 1
ATOM 1961 O O . ASP A 1 263 ? -19.912 -11.840 8.206 1.00 91.06 263 ASP A O 1
ATOM 1965 N N . THR A 1 264 ? -18.350 -10.385 8.899 1.00 94.19 264 THR A N 1
ATOM 1966 C CA . THR A 1 264 ? -17.306 -10.811 7.963 1.00 94.19 264 THR A CA 1
ATOM 1967 C C . THR A 1 264 ? -15.995 -11.108 8.685 1.00 94.19 264 THR A C 1
ATOM 1969 O O . THR A 1 264 ? -15.395 -10.236 9.309 1.00 94.19 264 THR A O 1
ATOM 1972 N N . LEU A 1 265 ? -15.498 -12.336 8.513 1.00 96.00 265 LEU A N 1
ATOM 1973 C CA . LEU A 1 265 ? -14.147 -12.747 8.892 1.00 96.00 265 LEU A CA 1
ATOM 1974 C C . LEU A 1 265 ? -13.355 -13.123 7.637 1.00 96.00 265 LEU A C 1
ATOM 1976 O O . LEU A 1 265 ? -13.679 -14.101 6.960 1.00 96.00 265 LEU A O 1
ATOM 1980 N N . ARG A 1 266 ? -12.286 -12.381 7.343 1.00 96.75 266 ARG A N 1
ATOM 1981 C CA . ARG A 1 266 ? -11.326 -12.721 6.283 1.00 96.75 266 ARG A CA 1
ATOM 1982 C C . ARG A 1 266 ? -10.074 -13.283 6.938 1.00 96.75 266 ARG A C 1
ATOM 1984 O O . ARG A 1 266 ? -9.369 -12.554 7.612 1.00 96.75 266 ARG A O 1
ATOM 1991 N N . ALA A 1 267 ? -9.791 -14.569 6.765 1.00 96.12 267 ALA A N 1
ATOM 1992 C CA . ALA A 1 267 ? -8.573 -15.191 7.304 1.00 96.12 267 ALA A CA 1
ATOM 1993 C C . ALA A 1 267 ? -7.624 -15.700 6.211 1.00 96.12 267 ALA A C 1
ATOM 1995 O O . ALA A 1 267 ? -6.448 -15.936 6.469 1.00 96.12 267 ALA A O 1
ATOM 1996 N N . GLU A 1 268 ? -8.117 -15.835 4.978 1.00 95.56 268 GLU A N 1
ATOM 1997 C CA . GLU A 1 268 ? -7.346 -16.338 3.847 1.00 95.56 268 GLU A CA 1
ATOM 1998 C C . GLU A 1 268 ? -6.842 -15.196 2.947 1.00 95.56 268 GLU A C 1
ATOM 2000 O O . GLU A 1 268 ? -7.556 -14.210 2.753 1.00 95.56 268 GLU A O 1
ATOM 2005 N N . PRO A 1 269 ? -5.638 -15.324 2.358 1.00 95.44 269 PRO A N 1
ATOM 2006 C CA . PRO A 1 269 ? -4.761 -16.493 2.444 1.00 95.44 269 PRO A CA 1
ATOM 2007 C C . PRO A 1 269 ? -4.033 -16.597 3.795 1.00 95.44 269 PRO A C 1
ATOM 2009 O O . PRO A 1 269 ? -3.468 -15.615 4.258 1.00 95.44 269 PRO A O 1
ATOM 2012 N N . ALA A 1 270 ? -3.955 -17.791 4.377 1.00 96.12 270 ALA A N 1
ATOM 2013 C CA . ALA A 1 270 ? -3.278 -18.064 5.647 1.00 96.12 270 ALA A CA 1
ATOM 2014 C C . ALA A 1 270 ? -2.043 -18.968 5.476 1.00 96.12 270 ALA A C 1
ATOM 2016 O O . ALA A 1 270 ? -1.798 -19.538 4.409 1.00 96.12 270 ALA A O 1
ATOM 2017 N N . GLY A 1 271 ? -1.227 -19.080 6.528 1.00 96.31 271 GLY A N 1
ATOM 2018 C CA . GLY A 1 271 ? -0.142 -20.059 6.622 1.00 96.31 271 GLY A CA 1
ATOM 2019 C C . GLY A 1 271 ? 1.203 -19.490 7.068 1.00 96.31 271 GLY A C 1
ATOM 2020 O O . GLY A 1 271 ? 1.459 -18.291 6.990 1.00 96.31 271 GLY A O 1
ATOM 2021 N N . VAL A 1 272 ? 2.102 -20.395 7.466 1.00 95.81 272 VAL A N 1
ATOM 2022 C CA . VAL A 1 272 ? 3.450 -20.083 7.981 1.00 95.81 272 VAL A CA 1
ATOM 2023 C C . VAL A 1 272 ? 4.254 -19.185 7.033 1.00 95.81 272 VAL A C 1
ATOM 2025 O O . VAL A 1 272 ? 5.036 -18.356 7.488 1.00 95.81 272 VAL A O 1
ATOM 2028 N N . ARG A 1 273 ? 4.027 -19.277 5.711 1.00 93.94 273 ARG A N 1
ATOM 2029 C CA . ARG A 1 273 ? 4.696 -18.421 4.711 1.00 93.94 273 ARG A CA 1
ATOM 2030 C C . ARG A 1 273 ? 4.501 -16.920 4.954 1.00 93.94 273 ARG A C 1
ATOM 2032 O O . ARG A 1 273 ? 5.344 -16.130 4.538 1.00 93.94 273 ARG A O 1
ATOM 2039 N N . TRP A 1 274 ? 3.406 -16.531 5.607 1.00 95.50 274 TRP A N 1
ATOM 2040 C CA . TRP A 1 274 ? 3.081 -15.132 5.872 1.00 95.50 274 TRP A CA 1
ATOM 2041 C C . TRP A 1 274 ? 3.684 -14.596 7.170 1.00 95.50 274 TRP A C 1
ATOM 2043 O O . TRP A 1 274 ? 3.656 -13.391 7.393 1.00 95.50 274 TRP A O 1
ATOM 2053 N N . LEU A 1 275 ? 4.322 -15.455 7.972 1.00 94.69 275 LEU A N 1
ATOM 2054 C CA . LEU A 1 275 ? 5.114 -15.059 9.141 1.00 94.69 275 LEU A CA 1
ATOM 2055 C C . LEU A 1 275 ? 6.510 -14.537 8.757 1.00 94.69 275 LEU A C 1
ATOM 2057 O O . LEU A 1 275 ? 7.427 -14.495 9.574 1.00 94.69 275 LEU A O 1
ATOM 2061 N N . ARG A 1 276 ? 6.681 -14.127 7.496 1.00 92.31 276 ARG A N 1
ATOM 2062 C CA . ARG A 1 276 ? 7.862 -13.415 7.020 1.00 92.31 276 ARG A CA 1
ATOM 2063 C C . ARG A 1 276 ? 7.636 -11.903 7.177 1.00 92.31 276 ARG A C 1
ATOM 2065 O O . ARG A 1 276 ? 6.663 -11.397 6.616 1.00 92.31 276 ARG A O 1
ATOM 2072 N N . PRO A 1 277 ? 8.517 -11.174 7.884 1.00 89.25 277 PRO A N 1
ATOM 2073 C CA . PRO A 1 277 ? 8.412 -9.721 8.013 1.00 89.25 277 PRO A CA 1
ATOM 2074 C C . PRO A 1 277 ? 8.495 -8.984 6.671 1.00 89.25 277 PRO A C 1
ATOM 2076 O O . PRO A 1 277 ? 9.167 -9.435 5.733 1.00 89.25 277 PRO A O 1
ATOM 2079 N N . GLY A 1 278 ? 7.839 -7.824 6.602 1.00 88.81 278 GLY A N 1
ATOM 2080 C CA . GLY A 1 278 ? 7.893 -6.913 5.455 1.00 88.81 278 GLY A CA 1
ATOM 2081 C C . GLY A 1 278 ? 7.259 -7.423 4.149 1.00 88.81 278 GLY A C 1
ATOM 2082 O O . GLY A 1 278 ? 6.709 -8.519 4.052 1.00 88.81 278 GLY A O 1
ATOM 2083 N N . LEU A 1 279 ? 7.347 -6.608 3.092 1.00 91.38 279 LEU A N 1
ATOM 2084 C CA . LEU A 1 279 ? 6.616 -6.835 1.832 1.00 91.38 279 LEU A CA 1
ATOM 2085 C C . LEU A 1 279 ? 7.067 -8.076 1.046 1.00 91.38 279 LEU A C 1
ATOM 2087 O O . LEU A 1 279 ? 6.305 -8.612 0.243 1.00 91.38 279 LEU A O 1
ATOM 2091 N N . ARG A 1 280 ? 8.272 -8.597 1.313 1.00 92.06 280 ARG A N 1
ATOM 2092 C CA . ARG A 1 280 ? 8.801 -9.804 0.651 1.00 92.06 280 ARG A CA 1
ATOM 2093 C C . ARG A 1 280 ? 7.976 -11.064 0.926 1.00 92.06 280 ARG A C 1
ATOM 2095 O O . ARG A 1 280 ? 8.170 -12.063 0.233 1.00 92.06 280 ARG A O 1
ATOM 2102 N N . LYS A 1 281 ? 7.069 -11.044 1.911 1.00 93.19 281 LYS A N 1
ATOM 2103 C CA . LYS A 1 281 ? 6.095 -12.123 2.133 1.00 93.19 281 LYS A CA 1
ATOM 2104 C C . LYS A 1 281 ? 5.153 -12.311 0.936 1.00 93.19 281 LYS A C 1
ATOM 2106 O O . LYS A 1 281 ? 4.752 -13.433 0.660 1.00 93.19 281 LYS A O 1
ATOM 2111 N N . TYR A 1 282 ? 4.893 -11.249 0.169 1.00 95.50 282 TYR A N 1
ATOM 2112 C CA . TYR A 1 282 ? 4.020 -11.242 -1.014 1.00 95.50 282 TYR A CA 1
ATOM 2113 C C . TYR A 1 282 ? 4.731 -11.606 -2.322 1.00 95.50 282 TYR A C 1
ATOM 2115 O O . TYR A 1 282 ? 4.204 -11.342 -3.403 1.00 95.50 282 TYR A O 1
ATOM 2123 N N . SER A 1 283 ? 5.949 -12.155 -2.247 1.00 94.88 283 SER A N 1
ATOM 2124 C CA . SER A 1 283 ? 6.768 -12.404 -3.431 1.00 94.88 283 SER A CA 1
ATOM 2125 C C . SER A 1 283 ? 6.057 -13.319 -4.432 1.00 94.88 283 SER A C 1
ATOM 2127 O O . SER A 1 283 ? 5.634 -14.425 -4.094 1.00 94.88 283 SER A O 1
ATOM 2129 N N . CYS A 1 284 ? 5.948 -12.855 -5.675 1.00 94.12 284 CYS A N 1
ATOM 2130 C CA . CYS A 1 284 ? 5.422 -13.618 -6.795 1.00 94.12 284 CYS A CA 1
ATOM 2131 C C . CYS A 1 284 ? 6.472 -13.742 -7.902 1.00 94.12 284 CYS A C 1
ATOM 2133 O O . CYS A 1 284 ? 7.152 -12.776 -8.255 1.00 94.12 284 CYS A O 1
ATOM 2135 N N . GLN A 1 285 ? 6.579 -14.933 -8.489 1.00 93.94 285 GLN A N 1
ATOM 2136 C CA . GLN A 1 285 ? 7.490 -15.176 -9.599 1.00 93.94 285 GLN A CA 1
ATOM 2137 C C . GLN A 1 285 ? 6.847 -14.741 -10.919 1.00 93.94 285 GLN A C 1
ATOM 2139 O O . GLN A 1 285 ? 5.827 -15.289 -11.352 1.00 93.94 285 GLN A O 1
ATOM 2144 N N . LEU A 1 286 ? 7.459 -13.758 -11.576 1.00 97.19 286 LEU A N 1
ATOM 2145 C CA . LEU A 1 286 ? 6.991 -13.266 -12.865 1.00 97.19 286 LEU A CA 1
ATOM 2146 C C . LEU A 1 286 ? 7.484 -14.136 -14.020 1.00 97.19 286 LEU A C 1
ATOM 2148 O O . LEU A 1 286 ? 8.588 -14.675 -14.000 1.00 97.19 286 LEU A O 1
ATOM 2152 N N . THR A 1 287 ? 6.656 -14.248 -15.053 1.00 97.75 287 THR A N 1
ATOM 2153 C CA . THR A 1 287 ? 6.968 -14.937 -16.302 1.00 97.75 287 THR A CA 1
ATOM 2154 C C . THR A 1 287 ? 6.650 -14.026 -17.477 1.00 97.75 287 THR A C 1
ATOM 2156 O O . THR A 1 287 ? 5.511 -13.591 -17.661 1.00 97.75 287 THR A O 1
ATOM 2159 N N . ILE A 1 288 ? 7.649 -13.782 -18.320 1.00 98.19 288 ILE A N 1
ATOM 2160 C CA . ILE A 1 288 ? 7.503 -12.951 -19.515 1.00 98.19 288 ILE A CA 1
ATOM 2161 C C . ILE A 1 288 ? 6.522 -13.599 -20.500 1.00 98.19 288 ILE A C 1
ATOM 2163 O O . ILE A 1 288 ? 6.558 -14.814 -20.747 1.00 98.19 288 ILE A O 1
ATOM 2167 N N . ASP A 1 289 ? 5.631 -12.784 -21.065 1.00 97.81 289 ASP A N 1
ATOM 2168 C CA . ASP A 1 289 ? 4.775 -13.191 -22.171 1.00 97.81 289 ASP A CA 1
ATOM 2169 C C . ASP A 1 289 ? 5.495 -12.954 -23.501 1.00 97.81 289 ASP A C 1
ATOM 2171 O O . ASP A 1 289 ? 5.527 -11.842 -24.034 1.00 97.81 289 ASP A O 1
ATOM 2175 N N . THR A 1 290 ? 6.059 -14.027 -24.057 1.00 97.38 290 THR A N 1
ATOM 2176 C CA . THR A 1 290 ? 6.810 -14.027 -25.320 1.00 97.38 290 THR A CA 1
ATOM 2177 C C . THR A 1 290 ? 5.985 -13.557 -26.522 1.00 97.38 290 THR A C 1
ATOM 2179 O O . THR A 1 290 ? 6.557 -13.116 -27.525 1.00 97.38 290 THR A O 1
ATOM 2182 N N . ASN A 1 291 ? 4.654 -13.615 -26.437 1.00 97.69 291 ASN A N 1
ATOM 2183 C CA . ASN A 1 291 ? 3.763 -13.144 -27.495 1.00 97.69 291 ASN A CA 1
ATOM 2184 C C . ASN A 1 291 ? 3.702 -11.616 -27.556 1.00 97.69 291 ASN A C 1
ATOM 2186 O O . ASN A 1 291 ? 3.428 -11.063 -28.617 1.00 97.69 291 ASN A O 1
ATOM 2190 N N . THR A 1 292 ? 4.023 -10.936 -26.453 1.00 98.00 292 THR A N 1
ATOM 2191 C CA . THR A 1 292 ? 4.001 -9.469 -26.377 1.00 98.00 292 THR A CA 1
ATOM 2192 C C . THR A 1 292 ? 5.343 -8.827 -26.724 1.00 98.00 292 THR A C 1
ATOM 2194 O O . THR A 1 292 ? 5.384 -7.681 -27.161 1.00 98.00 292 THR A O 1
ATOM 2197 N N . VAL A 1 293 ? 6.446 -9.568 -26.588 1.00 98.19 293 VAL A N 1
ATOM 2198 C CA . VAL A 1 293 ? 7.816 -9.039 -26.685 1.00 98.19 293 VAL A CA 1
ATOM 2199 C C . VAL A 1 293 ? 8.099 -8.395 -28.042 1.00 98.19 293 VAL A C 1
ATOM 2201 O O . VAL A 1 293 ? 8.029 -9.048 -29.085 1.00 98.19 293 VAL A O 1
ATOM 2204 N N . ASN A 1 294 ? 8.488 -7.123 -28.042 1.00 97.06 294 ASN A N 1
ATOM 2205 C CA . ASN A 1 294 ? 8.952 -6.462 -29.256 1.00 97.06 294 ASN A CA 1
ATOM 2206 C C . ASN A 1 294 ? 10.166 -7.173 -29.878 1.00 97.06 294 ASN A C 1
ATOM 2208 O O . ASN A 1 294 ? 11.066 -7.644 -29.186 1.00 97.06 294 ASN A O 1
ATOM 2212 N N . THR A 1 295 ? 10.243 -7.192 -31.207 1.00 96.62 295 THR A N 1
ATOM 2213 C CA . THR A 1 295 ? 11.281 -7.931 -31.941 1.00 96.62 295 THR A CA 1
ATOM 2214 C C . THR A 1 295 ? 12.697 -7.371 -31.778 1.00 96.62 295 THR A C 1
ATOM 2216 O O . THR A 1 295 ? 13.655 -8.027 -32.170 1.00 96.62 295 THR A O 1
ATOM 2219 N N . LYS A 1 296 ? 12.887 -6.186 -31.186 1.00 95.75 296 LYS A N 1
ATOM 2220 C CA . LYS A 1 296 ? 14.213 -5.640 -30.831 1.00 95.75 296 LYS A CA 1
ATOM 2221 C C . LYS A 1 296 ? 14.608 -5.901 -29.371 1.00 95.75 296 LYS A C 1
ATOM 2223 O O . LYS A 1 296 ? 15.610 -5.360 -28.896 1.00 95.75 296 LYS A O 1
ATOM 2228 N N . LEU A 1 297 ? 13.847 -6.723 -28.655 1.00 96.75 297 LEU A N 1
ATOM 2229 C CA . LEU A 1 297 ? 14.173 -7.190 -27.311 1.00 96.75 297 LEU A CA 1
ATOM 2230 C C . LEU A 1 297 ? 14.589 -8.656 -27.385 1.00 96.75 297 LEU A C 1
ATOM 2232 O O . LEU A 1 297 ? 13.892 -9.461 -27.986 1.00 96.75 297 LEU A O 1
ATOM 2236 N N . GLN A 1 298 ? 15.732 -8.994 -26.794 1.00 97.00 298 GLN A N 1
ATOM 2237 C CA . GLN A 1 298 ? 16.244 -10.357 -26.719 1.00 97.00 298 GLN A CA 1
ATOM 2238 C C . GLN A 1 298 ? 16.024 -10.919 -25.318 1.00 97.00 298 GLN A C 1
ATOM 2240 O O . GLN A 1 298 ? 16.407 -10.293 -24.328 1.00 97.00 298 GLN A O 1
ATOM 2245 N N . LEU A 1 299 ? 15.450 -12.118 -25.253 1.00 97.31 299 LEU A N 1
ATOM 2246 C CA . LEU A 1 299 ? 15.328 -12.891 -24.022 1.00 97.31 299 LEU A CA 1
ATOM 2247 C C . LEU A 1 299 ? 16.569 -13.762 -23.815 1.00 97.31 299 LEU A C 1
ATOM 2249 O O . LEU A 1 299 ? 17.118 -14.327 -24.761 1.00 97.31 299 LEU A O 1
ATOM 2253 N N . SER A 1 300 ? 17.000 -13.865 -22.567 1.00 96.94 300 SER A N 1
ATOM 2254 C CA . SER A 1 300 ? 18.126 -14.682 -22.116 1.00 96.94 300 SER A CA 1
ATOM 2255 C C . SER A 1 300 ? 17.863 -15.178 -20.694 1.00 96.94 300 SER A C 1
ATOM 2257 O O . SER A 1 300 ? 16.861 -14.789 -20.088 1.00 96.94 300 SER A O 1
ATOM 2259 N N . ASP A 1 301 ? 18.742 -16.042 -20.180 1.00 95.06 301 ASP A N 1
ATOM 2260 C CA . ASP A 1 301 ? 18.657 -16.575 -18.814 1.00 95.06 301 ASP A CA 1
ATOM 2261 C C . ASP A 1 301 ? 17.280 -17.192 -18.512 1.00 95.06 301 ASP A C 1
ATOM 2263 O O . ASP A 1 301 ? 16.520 -16.715 -17.674 1.00 95.06 301 ASP A O 1
ATOM 2267 N N . ASN A 1 302 ? 16.891 -18.194 -19.309 1.00 93.94 302 ASN A N 1
ATOM 2268 C CA . ASN A 1 302 ? 15.581 -18.850 -19.221 1.00 93.94 302 ASN A CA 1
ATOM 2269 C C . ASN A 1 302 ? 14.394 -17.866 -19.229 1.00 93.94 302 ASN A C 1
ATOM 2271 O O . ASN A 1 302 ? 13.423 -18.031 -18.494 1.00 93.94 302 ASN A O 1
ATOM 2275 N N . ASN A 1 303 ? 14.473 -16.835 -20.079 1.00 95.31 303 ASN A N 1
ATOM 2276 C CA . ASN A 1 303 ? 13.489 -15.753 -20.195 1.00 95.31 303 ASN A CA 1
ATOM 2277 C C . ASN A 1 303 ? 13.312 -14.914 -18.917 1.00 95.31 303 ASN A C 1
ATOM 2279 O O . ASN A 1 303 ? 12.267 -14.287 -18.743 1.00 95.31 303 ASN A O 1
ATOM 2283 N N . ARG A 1 304 ? 14.318 -14.871 -18.037 1.00 96.56 304 ARG A N 1
ATOM 2284 C CA . ARG A 1 304 ? 14.334 -13.977 -16.870 1.00 96.56 304 ARG A CA 1
ATOM 2285 C C . ARG A 1 304 ? 15.027 -12.653 -17.143 1.00 96.56 304 ARG A C 1
ATOM 2287 O O . ARG A 1 304 ? 14.771 -11.693 -16.424 1.00 96.56 304 ARG A O 1
ATOM 2294 N N . LYS A 1 305 ? 15.855 -12.574 -18.188 1.00 97.75 305 LYS A N 1
ATOM 2295 C CA . LYS A 1 305 ? 16.546 -11.345 -18.580 1.00 97.75 305 LYS A CA 1
ATOM 2296 C C . LYS A 1 305 ? 16.173 -10.905 -19.984 1.00 97.75 305 LYS A C 1
ATOM 2298 O O . LYS A 1 305 ? 16.242 -11.682 -20.936 1.00 97.75 305 LYS A O 1
ATOM 2303 N N . VAL A 1 306 ? 15.858 -9.624 -20.111 1.00 97.81 306 VAL A N 1
ATOM 2304 C CA . VAL A 1 306 ? 15.485 -8.955 -21.356 1.00 97.81 306 VAL A CA 1
ATOM 2305 C C . VAL A 1 306 ? 16.531 -7.904 -21.651 1.00 97.81 306 VAL A C 1
ATOM 2307 O O . VAL A 1 306 ? 16.824 -7.077 -20.794 1.00 97.81 306 VAL A O 1
ATOM 2310 N N . THR A 1 307 ? 17.089 -7.913 -22.855 1.00 97.06 307 THR A N 1
ATOM 2311 C CA . THR A 1 307 ? 18.078 -6.919 -23.282 1.00 97.06 307 THR A CA 1
ATOM 2312 C C . THR A 1 307 ? 17.660 -6.299 -24.602 1.00 97.06 307 THR A C 1
ATOM 2314 O O . THR A 1 307 ? 17.313 -7.002 -25.552 1.00 97.06 307 THR A O 1
ATOM 2317 N N . ARG A 1 308 ? 17.733 -4.973 -24.696 1.00 95.50 308 ARG A N 1
ATOM 2318 C CA . ARG A 1 308 ? 17.526 -4.275 -25.962 1.00 95.50 308 ARG A CA 1
ATOM 2319 C C . ARG A 1 308 ? 18.706 -4.511 -26.900 1.00 95.50 308 ARG A C 1
ATOM 2321 O O . ARG A 1 308 ? 19.851 -4.180 -26.584 1.00 95.50 308 ARG A O 1
ATOM 2328 N N . VAL A 1 309 ? 18.407 -4.993 -28.100 1.00 94.38 309 VAL A N 1
ATOM 2329 C CA . VAL A 1 309 ? 19.388 -5.294 -29.147 1.00 94.38 309 VAL A CA 1
ATOM 2330 C C . VAL A 1 309 ? 19.018 -4.605 -30.457 1.00 94.38 309 VAL A C 1
ATOM 2332 O O . VAL A 1 309 ? 17.879 -4.217 -30.693 1.00 94.38 309 VAL A O 1
ATOM 2335 N N . LYS A 1 310 ? 20.001 -4.423 -31.344 1.00 89.19 310 LYS A N 1
ATOM 2336 C CA . LYS A 1 310 ? 19.735 -3.863 -32.680 1.00 89.19 310 LYS A CA 1
ATOM 2337 C C . LYS A 1 310 ? 19.127 -4.876 -33.641 1.00 89.19 310 LYS A C 1
ATOM 2339 O O . LYS A 1 310 ? 18.353 -4.498 -34.514 1.00 89.19 310 LYS A O 1
ATOM 2344 N N . LYS A 1 311 ? 19.570 -6.131 -33.537 1.00 91.62 311 LYS A N 1
ATOM 2345 C CA . LYS A 1 311 ? 19.173 -7.200 -34.448 1.00 91.62 311 LYS A CA 1
ATOM 2346 C C . LYS A 1 311 ? 17.736 -7.602 -34.135 1.00 91.62 311 LYS A C 1
ATOM 2348 O O . LYS A 1 311 ? 17.422 -7.868 -32.978 1.00 91.62 311 LYS A O 1
ATOM 2353 N N . VAL A 1 312 ? 16.907 -7.679 -35.170 1.00 91.25 312 VAL A N 1
ATOM 2354 C CA . VAL A 1 312 ? 15.549 -8.220 -35.071 1.00 91.25 312 VAL A CA 1
ATOM 2355 C C . VAL A 1 312 ? 15.631 -9.686 -34.643 1.00 91.25 312 VAL A C 1
ATOM 2357 O O . VAL A 1 312 ? 16.360 -10.478 -35.242 1.00 91.25 312 VAL A O 1
ATOM 2360 N N . GLN A 1 313 ? 14.925 -10.015 -33.570 1.00 94.50 313 GLN A N 1
ATOM 2361 C CA . GLN A 1 313 ? 14.778 -11.356 -33.029 1.00 94.50 313 GLN A CA 1
ATOM 2362 C C . GLN A 1 313 ? 13.645 -12.090 -33.748 1.00 94.50 313 GLN A C 1
ATOM 2364 O O . GLN A 1 313 ? 12.641 -11.491 -34.137 1.00 94.50 313 GLN A O 1
ATOM 2369 N N . SER A 1 314 ? 13.809 -13.399 -33.911 1.00 93.25 314 SER A N 1
ATOM 2370 C CA . SER A 1 314 ? 12.842 -14.262 -34.588 1.00 93.25 314 SER A CA 1
ATOM 2371 C C . SER A 1 314 ? 11.775 -14.740 -33.604 1.00 93.25 314 SER A C 1
ATOM 2373 O O . SER A 1 314 ? 11.908 -15.804 -33.005 1.00 93.25 314 SER A O 1
ATOM 2375 N N . TYR A 1 315 ? 10.719 -13.946 -33.436 1.00 94.12 315 TYR A N 1
ATOM 2376 C CA . TYR A 1 315 ? 9.510 -14.349 -32.716 1.00 94.12 315 TYR A CA 1
ATOM 2377 C C . TYR A 1 315 ? 8.361 -14.616 -33.700 1.00 94.12 315 TYR A C 1
ATOM 2379 O O . TYR A 1 315 ? 8.291 -13.924 -34.717 1.00 94.12 315 TYR A O 1
ATOM 2387 N N . PRO A 1 316 ? 7.451 -15.573 -33.420 1.00 94.19 316 PRO A N 1
ATOM 2388 C CA . PRO A 1 316 ? 6.244 -15.765 -34.225 1.00 94.19 316 PRO A CA 1
ATOM 2389 C C . PRO A 1 316 ? 5.409 -14.485 -34.289 1.00 94.19 316 PRO A C 1
ATOM 2391 O O . PRO A 1 316 ? 5.336 -13.748 -33.302 1.00 94.19 316 PRO A O 1
ATOM 2394 N N . ASP A 1 317 ? 4.760 -14.212 -35.417 1.00 93.19 317 ASP A N 1
ATOM 2395 C CA . ASP A 1 317 ? 3.833 -13.084 -35.470 1.00 93.19 317 ASP A CA 1
ATOM 2396 C C . ASP A 1 317 ? 2.659 -13.304 -34.501 1.00 93.19 317 ASP A C 1
ATOM 2398 O O . ASP A 1 317 ? 2.224 -14.437 -34.279 1.00 93.19 317 ASP A O 1
ATOM 2402 N N . HIS A 1 318 ? 2.201 -12.229 -33.859 1.00 97.19 318 HIS A N 1
ATOM 2403 C CA . HIS A 1 318 ? 1.131 -12.292 -32.867 1.00 97.19 318 HIS A CA 1
ATOM 2404 C C . HIS A 1 318 ? 0.430 -10.929 -32.726 1.00 97.19 318 HIS A C 1
ATOM 2406 O O . HIS A 1 318 ? 1.115 -9.901 -32.632 1.00 97.19 318 HIS A O 1
ATOM 2412 N N . PRO A 1 319 ? -0.916 -10.883 -32.630 1.00 95.56 319 PRO A N 1
ATOM 2413 C CA . PRO A 1 319 ? -1.657 -9.626 -32.473 1.00 95.56 319 PRO A CA 1
ATOM 2414 C C . PRO A 1 319 ? -1.255 -8.853 -31.209 1.00 95.56 319 PRO A C 1
ATOM 2416 O O . PRO A 1 319 ? -1.212 -7.625 -31.219 1.00 95.56 319 PRO A O 1
ATOM 2419 N N . ASP A 1 320 ? -0.878 -9.566 -30.146 1.00 96.81 320 ASP A N 1
ATOM 2420 C CA . ASP A 1 320 ? -0.453 -8.957 -28.880 1.00 96.81 320 ASP A CA 1
ATOM 2421 C C . ASP A 1 320 ? 0.995 -8.439 -28.866 1.00 96.81 320 ASP A C 1
ATOM 2423 O O . ASP A 1 320 ? 1.436 -7.891 -27.857 1.00 96.81 320 ASP A O 1
ATOM 2427 N N . ARG A 1 321 ? 1.757 -8.587 -29.954 1.00 97.25 321 ARG A N 1
ATOM 2428 C CA . ARG A 1 321 ? 3.150 -8.128 -29.998 1.00 97.25 321 ARG A CA 1
ATOM 2429 C C . ARG A 1 321 ? 3.219 -6.603 -30.012 1.00 97.25 321 ARG A C 1
ATOM 2431 O O . ARG A 1 321 ? 2.554 -5.979 -30.834 1.00 97.25 321 ARG A O 1
ATOM 2438 N N . PHE A 1 322 ? 4.041 -6.001 -29.156 1.00 97.44 322 PHE A N 1
ATOM 2439 C CA . PHE A 1 322 ? 4.251 -4.554 -29.182 1.00 97.44 322 PHE A CA 1
ATOM 2440 C C . PHE A 1 322 ? 5.087 -4.128 -30.393 1.00 97.44 322 PHE A C 1
ATOM 2442 O O . PHE A 1 322 ? 6.147 -4.702 -30.656 1.00 97.44 322 PHE A O 1
ATOM 2449 N N . ASP A 1 323 ? 4.650 -3.071 -31.079 1.00 95.62 323 ASP A N 1
ATOM 2450 C CA . ASP A 1 323 ? 5.439 -2.391 -32.116 1.00 95.62 323 ASP A CA 1
ATOM 2451 C C . ASP A 1 323 ? 6.508 -1.472 -31.487 1.00 95.62 323 ASP A C 1
ATOM 2453 O O . ASP A 1 323 ? 7.611 -1.320 -32.022 1.00 95.62 323 ASP A O 1
ATOM 2457 N N . VAL A 1 324 ? 6.214 -0.932 -30.298 1.00 95.12 324 VAL A N 1
ATOM 2458 C CA . VAL A 1 324 ? 7.144 -0.180 -29.438 1.00 95.12 324 VAL A CA 1
ATOM 2459 C C . VAL A 1 324 ? 8.023 -1.113 -28.595 1.00 95.12 324 VAL A C 1
ATOM 2461 O O . VAL A 1 324 ? 7.697 -2.280 -28.408 1.00 95.12 324 VAL A O 1
ATOM 2464 N N . LEU A 1 325 ? 9.150 -0.618 -28.071 1.00 95.94 325 LEU A N 1
ATOM 2465 C CA . LEU A 1 325 ? 10.159 -1.387 -27.318 1.00 95.94 325 LEU A CA 1
ATOM 2466 C C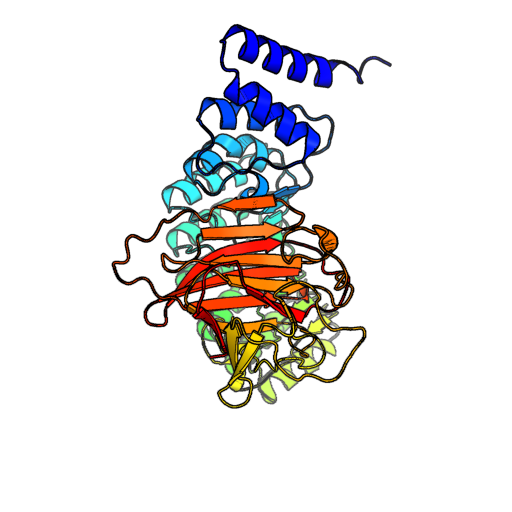 . LEU A 1 325 ? 9.681 -1.793 -25.907 1.00 95.94 325 LEU A C 1
ATOM 2468 O O . LEU A 1 325 ? 10.235 -1.347 -24.903 1.00 95.94 325 LEU A O 1
ATOM 2472 N N . GLN A 1 326 ? 8.646 -2.629 -25.831 1.00 97.00 326 GLN A N 1
ATOM 2473 C CA . GLN A 1 326 ? 7.987 -3.035 -24.590 1.00 97.00 326 GLN A CA 1
ATOM 2474 C C . GLN A 1 326 ? 7.613 -4.520 -24.592 1.00 97.00 326 GLN A C 1
ATOM 2476 O O . GLN A 1 326 ? 7.661 -5.200 -25.622 1.00 97.00 326 GLN A O 1
ATOM 2481 N N . LEU A 1 327 ? 7.237 -5.012 -23.414 1.00 98.25 327 LEU A N 1
ATOM 2482 C CA . LEU A 1 327 ? 6.615 -6.315 -23.209 1.00 98.25 327 LEU A CA 1
ATOM 2483 C C . LEU A 1 327 ? 5.750 -6.321 -21.943 1.00 98.25 327 LEU A C 1
ATOM 2485 O O . LEU A 1 327 ? 5.934 -5.485 -21.057 1.00 98.25 327 LEU A O 1
ATOM 2489 N N . LEU A 1 328 ? 4.865 -7.311 -21.843 1.00 98.44 328 LEU A N 1
ATOM 2490 C CA . LEU A 1 328 ? 4.135 -7.666 -20.627 1.00 98.44 328 LEU A CA 1
ATOM 2491 C C . LEU A 1 328 ? 4.575 -9.042 -20.107 1.00 98.44 328 LEU A C 1
ATOM 2493 O O . LEU A 1 328 ? 5.026 -9.917 -20.849 1.00 98.44 328 LEU A O 1
ATOM 2497 N N . CYS A 1 329 ? 4.413 -9.245 -18.806 1.00 98.31 329 CYS A N 1
ATOM 2498 C CA . CYS A 1 329 ? 4.395 -10.558 -18.181 1.00 98.31 329 CYS A CA 1
ATOM 2499 C C . CYS A 1 329 ? 3.002 -11.181 -18.328 1.00 98.31 329 CYS A C 1
ATOM 2501 O O . CYS A 1 329 ? 1.994 -10.481 -18.415 1.00 98.31 329 CYS A O 1
ATOM 2503 N N . ARG A 1 330 ? 2.928 -12.514 -18.314 1.00 97.06 330 ARG A N 1
ATOM 2504 C CA . ARG A 1 330 ? 1.648 -13.237 -18.429 1.00 97.06 330 ARG A CA 1
ATOM 2505 C C . ARG A 1 330 ? 0.860 -13.285 -17.115 1.00 97.06 330 ARG A C 1
ATOM 2507 O O . ARG A 1 330 ? -0.308 -13.661 -17.125 1.00 97.06 330 ARG A O 1
ATOM 2514 N N . ASN A 1 331 ? 1.503 -12.947 -15.997 1.00 97.06 331 ASN A N 1
ATOM 2515 C CA . ASN A 1 331 ? 0.929 -12.998 -14.655 1.00 97.06 331 ASN A CA 1
ATOM 2516 C C . ASN A 1 331 ? -0.128 -11.903 -14.478 1.00 97.06 331 ASN A C 1
ATOM 2518 O O . ASN A 1 331 ? 0.220 -10.729 -14.375 1.00 97.06 331 ASN A O 1
ATOM 2522 N N . GLY A 1 332 ? -1.399 -12.299 -14.403 1.00 96.81 332 GLY A N 1
ATOM 2523 C CA . GLY A 1 332 ? -2.449 -11.426 -13.890 1.00 96.81 332 GLY A CA 1
ATOM 2524 C C . GLY A 1 332 ? -2.303 -11.295 -12.377 1.00 96.81 332 GLY A C 1
ATOM 2525 O O . GLY A 1 332 ? -2.326 -12.303 -11.672 1.00 96.81 332 GLY A O 1
ATOM 2526 N N . LEU A 1 333 ? -2.107 -10.074 -11.889 1.00 96.19 333 LEU A N 1
ATOM 2527 C CA . LEU A 1 333 ? -1.938 -9.803 -10.465 1.00 96.19 333 LEU A CA 1
ATOM 2528 C C . LEU A 1 333 ? -3.293 -9.869 -9.754 1.00 96.19 333 LEU A C 1
ATOM 2530 O O . LEU A 1 333 ? -4.278 -9.291 -10.217 1.00 96.19 333 LEU A O 1
ATOM 2534 N N . THR A 1 334 ? -3.331 -10.568 -8.621 1.00 92.12 334 THR A N 1
ATOM 2535 C CA . THR A 1 334 ? -4.518 -10.710 -7.767 1.00 92.12 334 THR A CA 1
ATOM 2536 C C . THR A 1 334 ? -4.119 -10.587 -6.302 1.00 92.12 334 THR A C 1
ATOM 2538 O O . THR A 1 334 ? -3.070 -11.102 -5.914 1.00 92.12 334 THR A O 1
ATOM 2541 N N . GLY A 1 335 ? -4.961 -9.967 -5.472 1.00 93.31 335 GLY A N 1
ATOM 2542 C CA . GLY A 1 335 ? -4.638 -9.734 -4.061 1.00 93.31 335 GLY A CA 1
ATOM 2543 C C . GLY A 1 335 ? -3.399 -8.845 -3.906 1.00 93.31 335 GLY A C 1
ATOM 2544 O O . GLY A 1 335 ? -3.276 -7.832 -4.596 1.00 93.31 335 GLY A O 1
ATOM 2545 N N . ARG A 1 336 ? -2.481 -9.240 -3.019 1.00 95.75 336 ARG A N 1
ATOM 2546 C CA . ARG A 1 336 ? -1.193 -8.574 -2.783 1.00 95.75 336 ARG A CA 1
ATOM 2547 C C . ARG A 1 336 ? -0.049 -9.284 -3.501 1.00 95.75 336 ARG A C 1
ATOM 2549 O O . ARG A 1 336 ? 0.151 -10.482 -3.302 1.00 95.75 336 ARG A O 1
ATOM 2556 N N . CYS A 1 337 ? 0.706 -8.547 -4.308 1.00 97.06 337 CYS A N 1
ATOM 2557 C CA . CYS A 1 337 ? 1.810 -9.065 -5.116 1.00 97.06 337 CYS A CA 1
ATOM 2558 C C . CYS A 1 337 ? 3.066 -8.211 -4.929 1.00 97.06 337 CYS A C 1
ATOM 2560 O O . CYS A 1 337 ? 2.988 -6.986 -4.911 1.00 97.06 337 CYS A O 1
ATOM 2562 N N . TYR A 1 338 ? 4.224 -8.859 -4.841 1.00 97.50 338 TYR A N 1
ATOM 2563 C CA . TYR A 1 338 ? 5.526 -8.211 -4.734 1.00 97.50 338 TYR A CA 1
ATOM 2564 C C . TYR A 1 338 ? 6.533 -8.869 -5.675 1.00 97.50 338 TYR A C 1
ATOM 2566 O O . TYR A 1 338 ? 6.632 -10.095 -5.727 1.00 97.50 338 TYR A O 1
ATOM 2574 N N . TRP A 1 339 ? 7.329 -8.079 -6.386 1.00 98.00 339 TRP A N 1
ATOM 2575 C CA . TRP A 1 339 ? 8.463 -8.596 -7.152 1.00 98.00 339 TRP A CA 1
ATOM 2576 C C . TRP A 1 339 ? 9.593 -7.580 -7.202 1.00 98.00 339 TRP A C 1
ATOM 2578 O O . TRP A 1 339 ? 9.391 -6.384 -6.995 1.00 98.00 339 TRP A O 1
ATOM 2588 N N . GLU A 1 340 ? 10.793 -8.070 -7.491 1.00 97.31 340 GLU A N 1
ATOM 2589 C CA . GLU A 1 340 ? 11.983 -7.242 -7.628 1.00 97.31 340 GLU A CA 1
ATOM 2590 C C . GLU A 1 340 ? 12.590 -7.438 -9.012 1.00 97.31 340 GLU A C 1
ATOM 2592 O O . GLU A 1 340 ? 12.528 -8.527 -9.594 1.00 97.31 340 GLU A O 1
ATOM 2597 N N . VAL A 1 341 ? 13.157 -6.364 -9.546 1.00 97.06 341 VAL A N 1
ATOM 2598 C CA . VAL A 1 341 ? 13.877 -6.381 -10.812 1.00 97.06 341 VAL A CA 1
ATOM 2599 C C . VAL A 1 341 ? 15.180 -5.618 -10.686 1.00 97.06 341 VAL A C 1
ATOM 2601 O O . VAL A 1 341 ? 15.244 -4.563 -10.055 1.00 97.06 341 VAL A O 1
ATOM 2604 N N . GLU A 1 342 ? 16.205 -6.138 -11.341 1.00 96.62 342 GLU A N 1
ATOM 2605 C CA . GLU A 1 342 ? 17.461 -5.438 -11.576 1.00 96.62 342 GLU A CA 1
ATOM 2606 C C . GLU A 1 342 ? 17.465 -4.870 -12.988 1.00 96.62 342 GLU A C 1
ATOM 2608 O O . GLU A 1 342 ? 17.003 -5.522 -13.930 1.00 96.62 342 GLU A O 1
ATOM 2613 N N . TRP A 1 343 ? 18.002 -3.666 -13.164 1.00 95.94 343 TRP A N 1
ATOM 2614 C CA . TRP A 1 343 ? 18.088 -3.048 -14.481 1.00 95.94 343 TRP A CA 1
ATOM 2615 C C . TRP A 1 343 ? 19.475 -2.496 -14.800 1.00 95.94 343 TRP A C 1
ATOM 2617 O O . TRP A 1 343 ? 20.360 -2.366 -13.957 1.00 95.94 343 TRP A O 1
ATOM 2627 N N . ARG A 1 344 ? 19.656 -2.181 -16.080 1.00 94.88 344 ARG A N 1
ATOM 2628 C CA . ARG A 1 344 ? 20.769 -1.400 -16.614 1.00 94.88 344 ARG A CA 1
ATOM 2629 C C . ARG A 1 344 ? 20.241 -0.495 -17.716 1.00 94.88 344 ARG A C 1
ATOM 2631 O O . ARG A 1 344 ? 19.351 -0.914 -18.462 1.00 94.88 344 ARG A O 1
ATOM 2638 N N . GLY A 1 345 ? 20.832 0.681 -17.873 1.00 93.62 345 GLY A N 1
ATOM 2639 C CA . GLY A 1 345 ? 20.434 1.673 -18.857 1.00 93.62 345 GLY A CA 1
ATOM 2640 C C . GLY A 1 345 ? 19.079 2.283 -18.530 1.00 93.62 345 GLY A C 1
ATOM 2641 O O . GLY A 1 345 ? 18.618 2.263 -17.393 1.00 93.62 345 GLY A O 1
ATOM 2642 N N . ILE A 1 346 ? 18.429 2.811 -19.563 1.00 94.81 346 ILE A N 1
ATOM 2643 C CA . ILE A 1 346 ? 17.147 3.495 -19.429 1.00 94.81 346 ILE A CA 1
ATOM 2644 C C . ILE A 1 346 ? 15.999 2.511 -19.664 1.00 94.81 346 ILE A C 1
ATOM 2646 O O . ILE A 1 346 ? 15.904 1.927 -20.757 1.00 94.81 346 ILE A O 1
ATOM 2650 N N . VAL A 1 347 ? 15.145 2.334 -18.653 1.00 97.19 347 VAL A N 1
ATOM 2651 C CA . VAL A 1 347 ? 14.019 1.388 -18.655 1.00 97.19 347 VAL A CA 1
ATOM 2652 C C . VAL A 1 347 ? 12.775 1.979 -17.988 1.00 97.19 347 VAL A C 1
ATOM 2654 O O . VAL A 1 347 ? 12.866 2.872 -17.150 1.00 97.19 347 VAL A O 1
ATOM 2657 N N . TYR A 1 348 ? 11.616 1.424 -18.334 1.00 97.69 348 TYR A N 1
ATOM 2658 C CA . TYR A 1 348 ? 10.376 1.581 -17.581 1.00 97.69 348 TYR A CA 1
ATOM 2659 C C . TYR A 1 348 ? 10.034 0.265 -16.890 1.00 97.69 348 TYR A C 1
ATOM 2661 O O . TYR A 1 348 ? 10.003 -0.785 -17.538 1.00 97.69 348 TYR A O 1
ATOM 2669 N N . ILE A 1 349 ? 9.771 0.327 -15.589 1.00 98.44 349 ILE A N 1
ATOM 2670 C CA . ILE A 1 349 ? 9.230 -0.774 -14.792 1.00 98.44 349 ILE A CA 1
ATOM 2671 C C . ILE A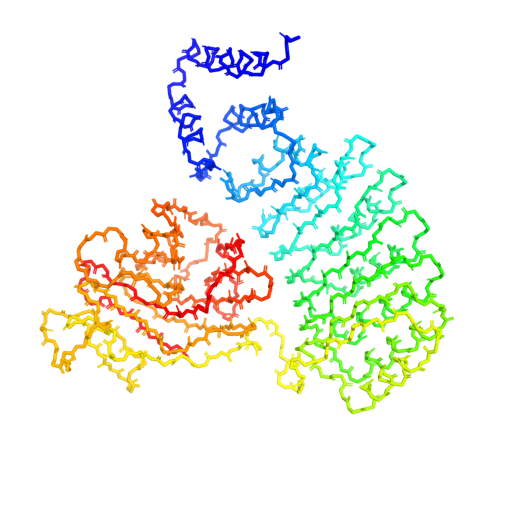 1 349 ? 7.766 -0.447 -14.541 1.00 98.44 349 ILE A C 1
ATOM 2673 O O . ILE A 1 349 ? 7.456 0.516 -13.843 1.00 98.44 349 ILE A O 1
ATOM 2677 N N . SER A 1 350 ? 6.868 -1.226 -15.129 1.00 98.38 350 SER A N 1
ATOM 2678 C CA . SER A 1 350 ? 5.477 -0.817 -15.290 1.00 98.38 350 SER A CA 1
ATOM 2679 C C . SER A 1 350 ? 4.500 -1.868 -14.796 1.00 98.38 350 SER A C 1
ATOM 2681 O O . SER A 1 350 ? 4.793 -3.063 -14.736 1.00 98.38 350 SER A O 1
ATOM 2683 N N . VAL A 1 351 ? 3.295 -1.408 -14.495 1.00 98.31 351 VAL A N 1
ATOM 2684 C CA . VAL A 1 351 ? 2.111 -2.241 -14.322 1.00 98.31 351 VAL A CA 1
ATOM 2685 C C . VAL A 1 351 ? 1.027 -1.671 -15.226 1.00 98.31 351 VAL A C 1
ATOM 2687 O O . VAL A 1 351 ? 0.871 -0.453 -15.319 1.00 98.31 351 VAL A O 1
ATOM 2690 N N . SER A 1 352 ? 0.313 -2.530 -15.946 1.00 98.12 352 SER A N 1
ATOM 2691 C CA . SER A 1 352 ? -0.670 -2.092 -16.935 1.00 98.12 352 SER A CA 1
ATOM 2692 C C . SER A 1 352 ? -1.843 -3.053 -17.043 1.00 98.12 352 SER A C 1
ATOM 2694 O O . SER A 1 352 ? -1.707 -4.253 -16.795 1.00 98.12 352 SER A O 1
ATOM 2696 N N . TYR A 1 353 ? -2.998 -2.538 -17.450 1.00 97.94 353 TYR A N 1
ATOM 2697 C CA . TYR A 1 353 ? -4.076 -3.387 -17.931 1.00 97.94 353 TYR A CA 1
ATOM 2698 C C . TYR A 1 353 ? -3.682 -4.095 -19.225 1.00 97.94 353 TYR A C 1
ATOM 2700 O O . TYR A 1 353 ? -2.931 -3.586 -20.057 1.00 97.94 353 TYR A O 1
ATOM 2708 N N . ARG A 1 354 ? -4.252 -5.284 -19.441 1.00 95.94 354 ARG A N 1
ATOM 2709 C CA . ARG A 1 354 ? -4.010 -6.045 -20.675 1.00 95.94 354 ARG A CA 1
ATOM 2710 C C . ARG A 1 354 ? -4.490 -5.303 -21.929 1.00 95.94 354 ARG A C 1
ATOM 2712 O O . ARG A 1 354 ? -3.964 -5.579 -23.004 1.00 95.94 354 ARG A O 1
ATOM 2719 N N . SER A 1 355 ? -5.461 -4.403 -21.790 1.00 95.62 355 SER A N 1
ATOM 2720 C CA . SER A 1 355 ? -6.112 -3.641 -22.861 1.00 95.62 355 SER A CA 1
ATOM 2721 C C . SER A 1 355 ? -5.249 -2.540 -23.488 1.00 95.62 355 SER A C 1
ATOM 2723 O O . SER A 1 355 ? -5.667 -1.982 -24.505 1.00 95.62 355 SER A O 1
ATOM 2725 N N . ILE A 1 356 ? -4.047 -2.274 -22.953 1.00 96.69 356 ILE A N 1
ATOM 2726 C CA . ILE A 1 356 ? -3.140 -1.255 -23.494 1.00 96.69 356 ILE A CA 1
ATOM 2727 C C . ILE A 1 356 ? -2.915 -1.462 -24.994 1.00 96.69 356 ILE A C 1
ATOM 2729 O O . ILE A 1 356 ? -2.712 -2.589 -25.467 1.00 96.69 356 ILE A O 1
ATOM 2733 N N . ARG A 1 357 ? -2.944 -0.366 -25.761 1.00 96.75 357 ARG A N 1
ATOM 2734 C CA . ARG A 1 357 ? -2.705 -0.414 -27.204 1.00 96.75 357 ARG A CA 1
ATOM 2735 C C . ARG A 1 357 ? -1.278 -0.899 -27.456 1.00 96.75 357 ARG A C 1
ATOM 2737 O O . ARG A 1 357 ? -0.342 -0.513 -26.771 1.00 96.75 357 ARG A O 1
ATOM 2744 N N . ARG A 1 358 ? -1.096 -1.776 -28.443 1.00 96.00 358 ARG A N 1
ATOM 2745 C CA . ARG A 1 358 ? 0.225 -2.377 -28.728 1.00 96.00 358 ARG A CA 1
ATOM 2746 C C . ARG A 1 358 ? 0.770 -2.039 -30.109 1.00 96.00 358 ARG A C 1
ATOM 2748 O O . ARG A 1 358 ? 1.943 -2.289 -30.374 1.00 96.00 358 ARG A O 1
ATOM 2755 N N . LYS A 1 359 ? -0.086 -1.493 -30.976 1.00 96.12 359 LYS A N 1
ATOM 2756 C CA . LYS A 1 359 ? 0.185 -1.252 -32.395 1.00 96.12 359 LYS A CA 1
ATOM 2757 C C . LYS A 1 359 ? 0.233 0.234 -32.722 1.00 96.12 359 LYS A C 1
ATOM 2759 O O . LYS A 1 359 ? -0.666 0.977 -32.314 1.00 96.12 359 LYS A O 1
ATOM 2764 N N . GLY A 1 360 ? 1.226 0.626 -33.517 1.00 93.19 360 GLY A N 1
ATOM 2765 C CA . GLY A 1 360 ? 1.529 2.020 -33.854 1.00 93.19 360 GLY A CA 1
ATOM 2766 C C . GLY A 1 360 ? 2.509 2.691 -32.885 1.00 93.19 360 GLY A C 1
ATOM 2767 O O . GLY A 1 360 ? 3.149 2.030 -32.067 1.00 93.19 360 GLY A O 1
ATOM 2768 N N . ASP A 1 361 ? 2.618 4.013 -32.991 1.00 89.12 361 ASP A N 1
ATOM 2769 C CA . ASP A 1 361 ? 3.631 4.861 -32.346 1.00 89.12 361 ASP A CA 1
ATOM 2770 C C . ASP A 1 361 ? 3.043 5.999 -31.485 1.00 89.12 361 ASP A C 1
ATOM 2772 O O . ASP A 1 361 ? 3.758 6.915 -31.087 1.00 89.12 361 ASP A O 1
ATOM 2776 N N . SER A 1 362 ? 1.748 5.934 -31.160 1.00 93.19 362 SER A N 1
ATOM 2777 C CA . SER A 1 362 ? 1.072 6.907 -30.294 1.00 93.19 362 SER A CA 1
ATOM 2778 C C . SER A 1 362 ? 1.401 6.719 -28.806 1.00 93.19 362 SER A C 1
ATOM 2780 O O . SER A 1 362 ? 1.751 5.621 -28.370 1.00 93.19 362 SER A O 1
ATOM 2782 N N . ASN A 1 363 ? 1.162 7.758 -27.997 1.00 92.62 363 ASN A N 1
ATOM 2783 C CA . ASN A 1 363 ? 1.278 7.713 -26.529 1.00 92.62 363 ASN A CA 1
ATOM 2784 C C . ASN A 1 363 ? 0.435 6.593 -25.886 1.00 92.62 363 ASN A C 1
ATOM 2786 O O . ASN A 1 363 ? 0.869 5.980 -24.912 1.00 92.62 363 ASN A O 1
ATOM 2790 N N . ASP A 1 364 ? -0.703 6.238 -26.490 1.00 94.56 364 ASP A N 1
ATOM 2791 C CA . ASP A 1 364 ? -1.548 5.113 -26.057 1.00 94.56 364 ASP A CA 1
ATOM 2792 C C . ASP A 1 364 ? -0.812 3.762 -26.026 1.00 94.56 364 ASP A C 1
ATOM 2794 O O . ASP A 1 364 ? -1.260 2.830 -25.358 1.00 94.56 364 ASP A O 1
ATOM 2798 N N . CYS A 1 365 ? 0.304 3.635 -26.755 1.00 94.56 365 CYS A N 1
ATOM 2799 C CA . CYS A 1 365 ? 1.110 2.419 -26.803 1.00 94.56 365 CYS A CA 1
ATOM 2800 C C . CYS A 1 365 ? 2.214 2.369 -25.744 1.00 94.56 365 CYS A C 1
ATOM 2802 O O . CYS A 1 365 ? 2.793 1.305 -25.517 1.00 94.56 365 CYS A O 1
ATOM 2804 N N . VAL A 1 366 ? 2.557 3.505 -25.135 1.00 95.75 366 VAL A N 1
ATOM 2805 C CA . VAL A 1 366 ? 3.751 3.649 -24.298 1.00 95.75 366 VAL A CA 1
ATOM 2806 C C . VAL A 1 366 ? 3.370 3.586 -22.824 1.00 95.75 366 VAL A C 1
ATOM 2808 O O . VAL A 1 366 ? 2.473 4.299 -22.377 1.00 95.75 366 VAL A O 1
ATOM 2811 N N . PHE A 1 367 ? 4.043 2.733 -22.051 1.00 97.38 367 PHE A N 1
ATOM 2812 C CA . PHE A 1 367 ? 3.781 2.623 -20.618 1.00 97.38 367 PHE A CA 1
ATOM 2813 C C . PHE A 1 367 ? 3.994 3.969 -19.906 1.00 97.38 367 PHE A C 1
ATOM 2815 O O . PHE A 1 367 ? 4.999 4.641 -20.113 1.00 97.38 367 PHE A O 1
ATOM 2822 N N . GLY A 1 368 ? 3.042 4.356 -19.053 1.00 94.69 368 GLY A N 1
ATOM 2823 C CA . GLY A 1 368 ? 3.030 5.635 -18.334 1.00 94.69 368 GLY A CA 1
ATOM 2824 C C . GLY A 1 368 ? 2.483 6.821 -19.140 1.00 94.69 368 GLY A C 1
ATOM 2825 O O . GLY A 1 368 ? 2.116 7.836 -18.551 1.00 94.69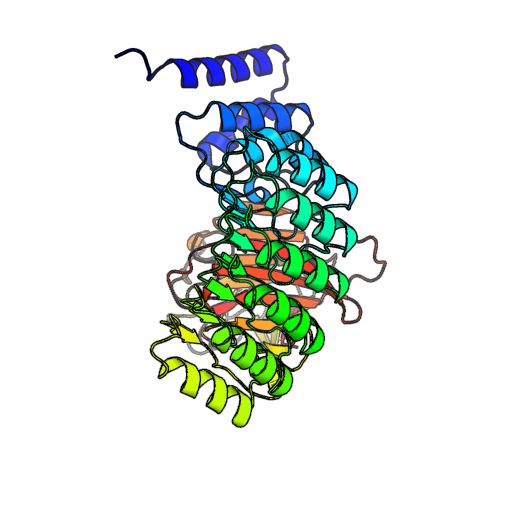 368 GLY A O 1
ATOM 2826 N N . CYS A 1 369 ? 2.342 6.699 -20.464 1.00 94.31 369 CYS A N 1
ATOM 2827 C CA . CYS A 1 369 ? 1.820 7.758 -21.338 1.00 94.31 369 CYS A CA 1
ATOM 2828 C C . CYS A 1 369 ? 0.303 7.667 -21.592 1.00 94.31 369 CYS A C 1
ATOM 2830 O O . CYS A 1 369 ? -0.222 8.392 -22.431 1.00 94.31 369 CYS A O 1
ATOM 2832 N N . ASN A 1 370 ? -0.397 6.792 -20.869 1.00 94.25 370 ASN A N 1
ATOM 2833 C CA . ASN A 1 370 ? -1.841 6.568 -20.954 1.00 94.25 370 ASN A CA 1
ATOM 2834 C C . ASN A 1 370 ? -2.429 6.270 -19.567 1.00 94.25 370 ASN A C 1
ATOM 2836 O O . ASN A 1 370 ? -1.698 6.045 -18.600 1.00 94.25 370 ASN A O 1
ATOM 2840 N N . ASP A 1 371 ? -3.751 6.261 -19.478 1.00 93.62 371 ASP A N 1
ATOM 2841 C CA . ASP A 1 371 ? -4.520 5.969 -18.266 1.00 93.62 371 ASP A CA 1
ATOM 2842 C C . ASP A 1 371 ? -4.609 4.466 -17.928 1.00 93.62 371 ASP A C 1
ATOM 2844 O O . ASP A 1 371 ? -5.145 4.092 -16.887 1.00 93.62 371 ASP A O 1
ATOM 2848 N N . GLN A 1 372 ? -4.039 3.592 -18.763 1.00 96.62 372 GLN A N 1
ATOM 2849 C CA . GLN A 1 372 ? -4.049 2.135 -18.583 1.00 96.62 372 GLN A CA 1
ATOM 2850 C C . GLN A 1 372 ? -2.762 1.580 -17.965 1.00 96.62 372 GLN A C 1
ATOM 2852 O O . GLN A 1 372 ? -2.600 0.358 -17.849 1.00 96.62 372 GLN A O 1
ATOM 2857 N N . SER A 1 373 ? -1.798 2.442 -17.640 1.00 97.50 373 SER A N 1
ATOM 2858 C CA . SER A 1 373 ? -0.498 2.022 -17.129 1.00 97.50 373 SER A CA 1
ATOM 2859 C C . SER A 1 373 ? 0.122 3.022 -16.161 1.00 97.50 373 SER A C 1
ATOM 2861 O O . SER A 1 373 ? -0.080 4.234 -16.250 1.00 97.50 373 SER A O 1
ATOM 2863 N N . TRP A 1 374 ? 0.923 2.479 -15.250 1.00 97.88 374 TRP A N 1
ATOM 2864 C CA . TRP A 1 374 ? 1.705 3.203 -14.255 1.00 97.88 374 TRP A CA 1
ATOM 2865 C C . TRP A 1 374 ? 3.135 2.700 -14.326 1.00 97.88 374 TRP A C 1
ATOM 2867 O O . TRP A 1 374 ? 3.362 1.487 -14.369 1.00 97.88 374 TRP A O 1
ATOM 2877 N N . SER A 1 375 ? 4.096 3.614 -14.361 1.00 97.75 375 SER A N 1
ATOM 2878 C CA . SER A 1 375 ? 5.486 3.254 -14.632 1.00 97.75 375 SER A CA 1
ATOM 2879 C C . SER A 1 375 ? 6.456 3.978 -13.729 1.00 97.75 375 SER A C 1
ATOM 2881 O O . SER A 1 375 ? 6.294 5.160 -13.461 1.00 97.75 375 SER A O 1
ATOM 2883 N N . LEU A 1 376 ? 7.509 3.277 -13.339 1.00 97.56 376 LEU A N 1
ATOM 2884 C CA . LEU A 1 376 ? 8.729 3.844 -12.797 1.00 97.56 376 LEU A CA 1
ATOM 2885 C C . LEU A 1 376 ? 9.749 3.972 -13.929 1.00 97.56 376 LEU A C 1
ATOM 2887 O O . LEU A 1 376 ? 10.113 2.975 -14.553 1.00 97.56 376 LEU A O 1
ATOM 2891 N N . PHE A 1 377 ? 10.194 5.193 -14.194 1.00 95.31 377 PHE A N 1
ATOM 2892 C CA . PHE A 1 377 ? 11.280 5.499 -15.111 1.00 95.31 377 PHE A CA 1
ATOM 2893 C C . PHE A 1 377 ? 12.618 5.427 -14.367 1.00 95.31 377 PHE A C 1
ATOM 2895 O O . PHE A 1 377 ? 12.823 6.111 -13.359 1.00 95.31 377 PHE A O 1
ATOM 2902 N N . CYS A 1 378 ? 13.529 4.601 -14.876 1.00 94.38 378 CYS A N 1
ATOM 2903 C CA . CYS A 1 378 ? 14.858 4.411 -14.308 1.00 94.38 378 CYS A CA 1
ATOM 2904 C C . CYS A 1 378 ? 15.948 4.659 -15.352 1.00 94.38 378 CYS A C 1
ATOM 2906 O O . CYS A 1 378 ? 15.794 4.296 -16.522 1.00 94.38 378 CYS A O 1
ATOM 2908 N N . SER A 1 379 ? 17.078 5.196 -14.898 1.00 91.56 379 SER A N 1
ATOM 2909 C CA . SER A 1 379 ? 18.324 5.347 -15.652 1.00 91.56 379 SER A CA 1
ATOM 2910 C C . SER A 1 379 ? 19.474 4.614 -14.944 1.00 91.56 379 SER A C 1
ATOM 2912 O O . SER A 1 379 ? 19.265 3.938 -13.933 1.00 91.56 379 SER A O 1
ATOM 2914 N N . ASP A 1 380 ? 20.700 4.728 -15.461 1.00 88.56 380 ASP A N 1
ATOM 2915 C CA . ASP A 1 380 ? 21.888 4.188 -14.782 1.00 88.56 380 ASP A CA 1
ATOM 2916 C C . ASP A 1 380 ? 22.198 4.912 -13.455 1.00 88.56 380 ASP A C 1
ATOM 2918 O O . ASP A 1 380 ? 22.870 4.332 -12.603 1.00 88.56 380 ASP A O 1
ATOM 2922 N N . ASP A 1 381 ? 21.670 6.126 -13.262 1.00 86.38 381 ASP A N 1
ATOM 2923 C CA . ASP A 1 381 ? 21.835 6.933 -12.043 1.00 86.38 381 ASP A CA 1
ATOM 2924 C C . ASP A 1 381 ? 20.793 6.597 -10.958 1.00 86.38 381 ASP A C 1
ATOM 2926 O O . ASP A 1 381 ? 20.841 7.123 -9.843 1.00 86.38 381 ASP A O 1
ATOM 2930 N N . GLY A 1 382 ? 19.852 5.699 -11.265 1.00 89.19 382 GLY A N 1
ATOM 2931 C CA . GLY A 1 382 ? 18.797 5.263 -10.361 1.00 89.19 382 GLY A CA 1
ATOM 2932 C C . GLY A 1 382 ? 17.380 5.495 -10.907 1.00 89.19 382 GLY A C 1
ATOM 2933 O O . GLY A 1 382 ? 17.188 5.880 -12.061 1.00 89.19 382 GLY A O 1
ATOM 2934 N N . PRO A 1 383 ? 16.355 5.246 -10.075 1.00 91.31 383 PRO A N 1
ATOM 2935 C CA . PRO A 1 383 ? 14.988 5.688 -10.330 1.00 91.31 383 PRO A CA 1
ATOM 2936 C C . PRO A 1 383 ? 14.906 7.217 -10.350 1.00 91.31 383 PRO A C 1
ATOM 2938 O O . PRO A 1 383 ? 15.409 7.855 -9.424 1.00 91.31 383 PRO A O 1
ATOM 2941 N N . ASP A 1 384 ? 14.256 7.769 -11.372 1.00 88.81 384 ASP A N 1
ATOM 2942 C CA . ASP A 1 384 ? 14.207 9.209 -11.660 1.00 88.81 384 ASP A CA 1
ATOM 2943 C C . ASP A 1 384 ? 12.787 9.762 -11.466 1.00 88.81 384 ASP A C 1
ATOM 2945 O O . ASP A 1 384 ? 12.578 10.671 -10.668 1.00 88.81 384 ASP A O 1
ATOM 2949 N N . SER A 1 385 ? 11.785 9.170 -12.121 1.00 90.12 385 SER A N 1
ATOM 2950 C CA . SER A 1 385 ? 10.405 9.668 -12.080 1.00 90.12 385 SER A CA 1
ATOM 2951 C C . SER A 1 385 ? 9.377 8.544 -12.187 1.00 90.12 385 SER A C 1
ATOM 2953 O O . SER A 1 385 ? 9.673 7.446 -12.654 1.00 90.12 385 SER A O 1
ATOM 2955 N N . VAL A 1 386 ? 8.140 8.803 -11.770 1.00 93.31 386 VAL A N 1
ATOM 2956 C CA . VAL A 1 386 ? 6.983 7.927 -12.002 1.00 93.31 386 VAL A CA 1
ATOM 2957 C C . VAL A 1 386 ? 6.005 8.557 -12.983 1.00 93.31 386 VAL A C 1
ATOM 2959 O O . VAL A 1 386 ? 5.844 9.771 -13.014 1.00 93.31 386 VAL A O 1
ATOM 2962 N N . HIS A 1 387 ? 5.407 7.744 -13.848 1.00 93.31 387 HIS A N 1
ATOM 2963 C CA . HIS A 1 387 ? 4.658 8.193 -15.017 1.00 93.31 387 HIS A CA 1
ATOM 2964 C C . HIS A 1 387 ? 3.284 7.523 -15.062 1.00 93.31 387 HIS A C 1
ATOM 2966 O O . HIS A 1 387 ? 3.189 6.296 -14.956 1.00 93.31 387 HIS A O 1
ATOM 2972 N N . HIS A 1 388 ? 2.234 8.318 -15.250 1.00 93.38 388 HIS A N 1
ATOM 2973 C CA . HIS A 1 388 ? 0.864 7.856 -15.484 1.00 93.38 388 HIS A CA 1
ATOM 2974 C C . HIS A 1 388 ? 0.090 8.892 -16.305 1.00 93.38 388 HIS A C 1
ATOM 2976 O O . HIS A 1 388 ? 0.194 10.090 -16.043 1.00 93.38 388 HIS A O 1
ATOM 2982 N N . ASN A 1 389 ? -0.700 8.445 -17.285 1.00 91.75 389 ASN A N 1
ATOM 2983 C CA . ASN A 1 389 ? -1.524 9.305 -18.138 1.00 91.75 389 ASN A CA 1
ATOM 2984 C C . ASN A 1 389 ? -0.765 10.506 -18.733 1.00 91.75 389 ASN A C 1
ATOM 2986 O O . ASN A 1 389 ? -1.228 11.647 -18.697 1.00 91.75 389 ASN A O 1
ATOM 2990 N N . ASN A 1 390 ? 0.444 10.240 -19.240 1.00 85.56 390 ASN A N 1
ATOM 2991 C CA . ASN A 1 390 ? 1.335 11.238 -19.837 1.00 85.56 390 ASN A CA 1
ATOM 2992 C C . ASN A 1 390 ? 1.806 12.329 -18.857 1.00 85.56 390 ASN A C 1
ATOM 2994 O O . ASN A 1 390 ? 2.223 13.411 -19.270 1.00 85.56 390 ASN A O 1
ATOM 2998 N N . ARG A 1 391 ? 1.754 12.048 -17.551 1.00 83.44 391 ARG A N 1
ATOM 2999 C CA . ARG A 1 391 ? 2.283 12.912 -16.494 1.00 83.44 391 ARG A CA 1
ATOM 3000 C C . ARG A 1 391 ? 3.450 12.225 -15.813 1.00 83.44 391 ARG A C 1
ATOM 3002 O O . ARG A 1 391 ? 3.282 11.137 -15.269 1.00 83.44 391 ARG A O 1
ATOM 3009 N N . GLY A 1 392 ? 4.609 12.875 -15.842 1.00 84.19 392 GLY A N 1
ATOM 3010 C CA . GLY A 1 392 ? 5.792 12.478 -15.087 1.00 84.19 392 GLY A CA 1
ATOM 3011 C C . GLY A 1 392 ? 5.854 13.221 -13.755 1.00 84.19 392 GLY A C 1
ATOM 3012 O O . GLY A 1 392 ? 5.671 14.432 -13.710 1.00 84.19 392 GLY A O 1
ATOM 3013 N N . THR A 1 393 ? 6.108 12.491 -12.678 1.00 80.88 393 THR A N 1
ATOM 3014 C CA . THR A 1 393 ? 6.359 12.999 -11.328 1.00 80.88 393 THR A CA 1
ATOM 3015 C C . THR A 1 393 ? 7.785 12.628 -10.949 1.00 80.88 393 THR A C 1
ATOM 3017 O O . THR A 1 393 ? 8.071 11.431 -10.856 1.00 80.88 393 THR A O 1
ATOM 3020 N N . PRO A 1 394 ? 8.693 13.594 -10.754 1.00 80.81 394 PRO A N 1
ATOM 3021 C CA . PRO A 1 394 ? 10.040 13.284 -10.308 1.00 80.81 394 PRO A CA 1
ATOM 3022 C C . PRO A 1 394 ? 10.025 12.656 -8.911 1.00 80.81 394 PRO A C 1
ATOM 3024 O O . PRO A 1 394 ? 9.134 12.895 -8.093 1.00 80.81 394 PRO A O 1
ATOM 3027 N N . ILE A 1 395 ? 11.001 11.795 -8.650 1.00 81.94 395 ILE A N 1
ATOM 3028 C CA . ILE A 1 395 ? 11.193 11.165 -7.349 1.00 81.94 395 ILE A CA 1
ATOM 3029 C C . ILE A 1 395 ? 12.183 12.022 -6.575 1.00 81.94 395 ILE A C 1
ATOM 3031 O O . ILE A 1 395 ? 13.342 12.167 -6.962 1.00 81.94 395 ILE A O 1
ATOM 3035 N N . SER A 1 396 ? 11.745 12.570 -5.444 1.00 65.75 396 SER A N 1
ATOM 3036 C CA . SER A 1 396 ? 12.618 13.368 -4.591 1.00 65.75 396 SER A CA 1
ATOM 3037 C C . SER A 1 396 ? 13.734 12.494 -4.004 1.00 65.75 396 SER A C 1
ATOM 3039 O O . SER A 1 396 ? 13.502 11.617 -3.171 1.00 65.75 396 SER A O 1
ATOM 3041 N N . SER A 1 397 ? 14.968 12.743 -4.440 1.00 54.97 397 SER A N 1
ATOM 3042 C CA . SER A 1 397 ? 16.189 12.059 -4.002 1.00 54.97 397 SER A CA 1
ATOM 3043 C C . SER A 1 397 ? 16.550 12.400 -2.550 1.00 54.97 397 SER A C 1
ATOM 3045 O O . SER A 1 397 ? 17.494 13.141 -2.294 1.00 54.97 397 SER A O 1
ATOM 3047 N N . SER A 1 398 ? 15.820 11.877 -1.567 1.00 49.59 398 SER A N 1
ATOM 3048 C CA . SER A 1 398 ? 16.097 12.136 -0.143 1.00 49.59 398 SER A CA 1
ATOM 3049 C C . SER A 1 398 ? 17.205 11.254 0.451 1.00 49.59 398 SER A C 1
ATOM 3051 O O . SER A 1 398 ? 17.558 11.408 1.616 1.00 49.59 398 SER A O 1
ATOM 3053 N N . SER A 1 399 ? 17.790 10.337 -0.326 1.00 48.47 399 SER A N 1
ATOM 3054 C CA . SER A 1 399 ? 18.788 9.381 0.171 1.00 48.47 399 SER A CA 1
ATOM 3055 C C . SER A 1 399 ? 20.156 9.610 -0.470 1.00 48.47 399 SER A C 1
ATOM 3057 O O . SER A 1 399 ? 20.432 9.126 -1.566 1.00 48.47 399 SER A O 1
ATOM 3059 N N . SER A 1 400 ? 21.039 10.294 0.255 1.00 43.44 4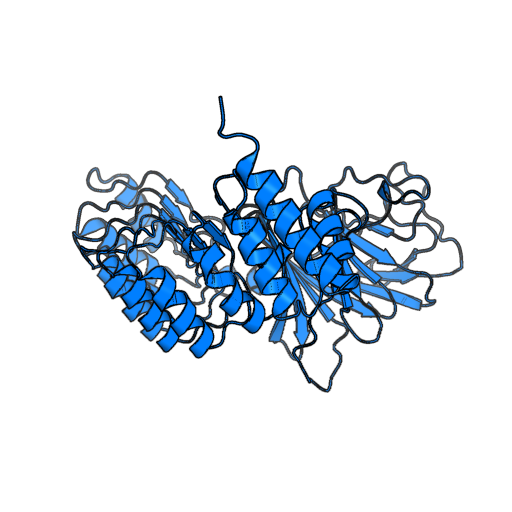00 SER A N 1
ATOM 3060 C CA . SER A 1 400 ? 22.481 10.427 0.003 1.00 43.44 400 SER A CA 1
ATOM 3061 C C . SER A 1 400 ? 23.254 9.110 0.226 1.00 43.44 400 SER A C 1
ATOM 3063 O O . SER A 1 400 ? 24.359 9.104 0.766 1.00 43.44 400 SER A O 1
ATOM 3065 N N . SER A 1 401 ? 22.685 7.962 -0.161 1.00 49.75 401 SER A N 1
ATOM 3066 C CA . SER A 1 401 ? 23.377 6.674 -0.081 1.00 49.75 401 SER A CA 1
ATOM 3067 C C . SER A 1 401 ? 24.325 6.527 -1.274 1.00 49.75 401 SER A C 1
ATOM 3069 O O . SER A 1 401 ? 23.877 6.458 -2.417 1.00 49.75 401 SER A O 1
ATOM 3071 N N . SER A 1 402 ? 25.626 6.443 -0.999 1.00 51.31 402 SER A N 1
ATOM 3072 C CA . SER A 1 402 ? 26.743 6.385 -1.957 1.00 51.31 402 SER A CA 1
ATOM 3073 C C . SER A 1 402 ? 26.810 5.121 -2.837 1.00 51.31 402 SER A C 1
ATOM 3075 O O . SER A 1 402 ? 27.750 4.964 -3.613 1.00 51.31 402 SER A O 1
ATOM 3077 N N . SER A 1 403 ? 25.819 4.230 -2.761 1.00 58.53 403 SER A N 1
ATOM 3078 C CA . SER A 1 403 ? 25.693 3.053 -3.628 1.00 58.53 403 SER A CA 1
ATOM 3079 C C . SER A 1 403 ? 24.372 3.099 -4.396 1.00 58.53 403 SER A C 1
ATOM 3081 O O . SER A 1 403 ? 23.308 2.795 -3.847 1.00 58.53 403 SER A O 1
ATOM 3083 N N . VAL A 1 404 ? 24.433 3.467 -5.676 1.00 65.00 404 VAL A N 1
ATOM 3084 C CA . VAL A 1 404 ? 23.286 3.371 -6.582 1.00 65.00 404 VAL A CA 1
ATOM 3085 C C . VAL A 1 404 ? 23.004 1.886 -6.801 1.00 65.00 404 VAL A C 1
ATOM 3087 O O . VAL A 1 404 ? 23.751 1.191 -7.483 1.00 65.00 404 VAL A O 1
ATOM 3090 N N . SER A 1 405 ? 21.956 1.375 -6.160 1.00 75.12 405 SER A N 1
ATOM 3091 C CA . SER A 1 405 ? 21.444 0.039 -6.450 1.00 75.12 405 SER A CA 1
ATOM 3092 C C . SER A 1 405 ? 20.449 0.148 -7.599 1.00 75.12 405 SER A C 1
ATOM 3094 O O . SER A 1 405 ? 19.369 0.722 -7.431 1.00 75.12 405 SER A O 1
ATOM 3096 N N . ASN A 1 406 ? 20.797 -0.425 -8.754 1.00 91.38 406 ASN A N 1
ATOM 3097 C CA . ASN A 1 406 ? 19.897 -0.547 -9.904 1.00 91.38 406 ASN A CA 1
ATOM 3098 C C . ASN A 1 406 ? 18.941 -1.732 -9.729 1.00 91.38 406 ASN A C 1
ATOM 3100 O O . ASN A 1 406 ? 18.811 -2.595 -10.599 1.00 91.38 406 ASN A O 1
ATOM 3104 N N . ARG A 1 407 ? 18.295 -1.776 -8.559 1.00 94.38 407 ARG A N 1
ATOM 3105 C CA . ARG A 1 407 ? 17.293 -2.765 -8.182 1.00 94.38 407 ARG A CA 1
ATOM 3106 C C . ARG A 1 407 ? 16.080 -2.078 -7.579 1.00 94.38 407 ARG A C 1
ATOM 3108 O O . ARG A 1 407 ? 16.194 -1.258 -6.663 1.00 94.38 407 ARG A O 1
ATOM 3115 N N . ALA A 1 408 ? 14.914 -2.403 -8.116 1.00 95.31 408 ALA A N 1
ATOM 3116 C CA . ALA A 1 408 ? 13.643 -1.828 -7.713 1.00 95.31 408 ALA A CA 1
ATOM 3117 C C . ALA A 1 408 ? 12.687 -2.946 -7.334 1.00 95.31 408 ALA A C 1
ATOM 3119 O O . ALA A 1 408 ? 12.681 -4.012 -7.951 1.00 95.31 408 ALA A O 1
ATOM 3120 N N . ALA A 1 409 ? 11.873 -2.679 -6.324 1.00 96.56 409 ALA A N 1
ATOM 3121 C CA . ALA A 1 409 ? 10.764 -3.529 -5.954 1.00 96.56 409 ALA A CA 1
ATOM 3122 C C . ALA A 1 409 ? 9.448 -2.850 -6.317 1.00 96.56 409 ALA A C 1
ATOM 3124 O O . ALA A 1 409 ? 9.311 -1.627 -6.217 1.00 96.56 409 ALA A O 1
ATOM 3125 N N . VAL A 1 410 ? 8.478 -3.665 -6.707 1.00 98.00 410 VAL A N 1
ATOM 3126 C CA . VAL A 1 410 ? 7.109 -3.240 -6.973 1.00 98.00 410 VAL A CA 1
ATOM 3127 C C . VAL A 1 410 ? 6.195 -4.023 -6.049 1.00 98.00 410 VAL A C 1
ATOM 3129 O O . VAL A 1 410 ? 6.308 -5.245 -5.952 1.00 98.00 410 VAL A O 1
ATOM 3132 N N . TYR A 1 411 ? 5.302 -3.316 -5.368 1.00 96.81 411 TYR A N 1
ATOM 3133 C CA . TYR A 1 411 ? 4.257 -3.889 -4.531 1.00 96.81 411 TYR A CA 1
ATOM 3134 C C . TYR A 1 411 ? 2.899 -3.406 -5.028 1.00 96.81 411 TYR A C 1
ATOM 3136 O O . TYR A 1 411 ? 2.698 -2.207 -5.207 1.00 96.81 411 TYR A O 1
ATOM 3144 N N . VAL A 1 412 ? 1.976 -4.336 -5.244 1.00 96.88 412 VAL A N 1
ATOM 3145 C CA . VAL A 1 412 ? 0.598 -4.047 -5.647 1.00 96.88 412 VAL A CA 1
ATOM 3146 C C . VAL A 1 412 ? -0.337 -4.631 -4.605 1.00 96.88 412 VAL A C 1
ATOM 3148 O O . VAL A 1 412 ? -0.290 -5.835 -4.355 1.00 96.88 412 VAL A O 1
ATOM 3151 N N . ASP A 1 413 ? -1.200 -3.794 -4.041 1.00 94.44 413 ASP A N 1
ATOM 3152 C CA . ASP A 1 413 ? -2.330 -4.203 -3.212 1.00 94.44 413 ASP A CA 1
ATOM 3153 C C . ASP A 1 413 ? -3.610 -3.961 -4.016 1.00 94.44 413 ASP A C 1
ATOM 3155 O O . ASP A 1 413 ? -4.131 -2.845 -4.066 1.00 94.44 413 ASP A O 1
ATOM 3159 N N . CYS A 1 414 ? -4.075 -4.996 -4.727 1.00 93.12 414 CYS A N 1
ATOM 3160 C CA . CYS A 1 414 ? -5.233 -4.858 -5.611 1.00 93.12 414 CYS A CA 1
ATOM 3161 C C . CYS A 1 414 ? -6.509 -4.470 -4.839 1.00 93.12 414 CYS A C 1
ATOM 3163 O O . CYS A 1 414 ? -7.196 -3.567 -5.311 1.00 93.12 414 CYS A O 1
ATOM 3165 N N . PRO A 1 415 ? -6.834 -5.088 -3.679 1.00 89.56 415 PRO A N 1
ATOM 3166 C CA . PRO A 1 415 ? -7.984 -4.679 -2.869 1.00 89.56 415 PRO A CA 1
ATOM 3167 C C . PRO A 1 415 ? -7.921 -3.228 -2.391 1.00 89.56 415 PRO A C 1
ATOM 3169 O O . PRO A 1 415 ? -8.935 -2.540 -2.437 1.00 89.56 415 PRO A O 1
ATOM 3172 N N . ALA A 1 416 ? -6.745 -2.760 -1.961 1.00 87.88 416 ALA A N 1
ATOM 3173 C CA . ALA A 1 416 ? -6.579 -1.383 -1.495 1.00 87.88 416 ALA A CA 1
ATOM 3174 C C . ALA A 1 416 ? -6.446 -0.363 -2.639 1.00 87.88 416 ALA A C 1
ATOM 3176 O O . ALA A 1 416 ? -6.448 0.839 -2.386 1.00 87.88 416 ALA A O 1
ATOM 3177 N N . GLY A 1 417 ? -6.292 -0.814 -3.889 1.00 91.44 417 GLY A N 1
ATOM 3178 C CA . GLY A 1 417 ? -6.097 0.090 -5.017 1.00 91.44 417 GLY A CA 1
ATOM 3179 C C . GLY A 1 417 ? -4.738 0.797 -5.000 1.00 91.44 417 GLY A C 1
ATOM 3180 O O . GLY A 1 417 ? -4.625 1.935 -5.455 1.00 91.44 417 GLY A O 1
ATOM 3181 N N . THR A 1 418 ? -3.700 0.157 -4.449 1.00 91.62 418 THR A N 1
ATOM 3182 C CA . THR A 1 418 ? -2.377 0.786 -4.317 1.00 91.62 418 THR A CA 1
ATOM 3183 C C . THR A 1 418 ? -1.305 0.090 -5.148 1.00 91.62 418 THR A C 1
ATOM 3185 O O . THR A 1 418 ? -1.240 -1.139 -5.237 1.00 91.62 418 THR A O 1
ATOM 3188 N N . LEU A 1 419 ? -0.438 0.896 -5.762 1.00 95.19 419 LEU A N 1
ATOM 3189 C CA . LEU A 1 419 ? 0.772 0.461 -6.457 1.00 95.19 419 LEU A CA 1
ATOM 3190 C C . LEU A 1 419 ? 1.954 1.268 -5.931 1.00 95.19 419 LEU A C 1
ATOM 3192 O O . LEU A 1 419 ? 2.026 2.475 -6.148 1.00 95.19 419 LEU A O 1
ATOM 3196 N N . SER A 1 420 ? 2.898 0.589 -5.293 1.00 93.81 420 SER A N 1
ATOM 3197 C CA . SER A 1 420 ? 4.062 1.198 -4.660 1.00 93.81 420 SER A CA 1
ATOM 3198 C C . SER A 1 420 ? 5.362 0.749 -5.318 1.00 93.81 420 SER A C 1
ATOM 3200 O O . SER A 1 420 ? 5.579 -0.439 -5.565 1.00 93.81 420 SER A O 1
ATOM 3202 N N . PHE A 1 421 ? 6.255 1.707 -5.547 1.00 94.81 421 PHE A N 1
ATOM 3203 C CA . PHE A 1 421 ? 7.605 1.494 -6.056 1.00 94.81 421 PHE A CA 1
ATOM 3204 C C . PHE A 1 421 ? 8.633 1.768 -4.959 1.00 94.81 421 PHE A C 1
ATOM 3206 O O . PHE A 1 421 ? 8.529 2.759 -4.231 1.00 94.81 421 PHE A O 1
ATOM 3213 N N . TYR A 1 422 ? 9.649 0.913 -4.875 1.00 92.81 422 TYR A N 1
ATOM 3214 C CA . TYR A 1 422 ? 10.739 1.024 -3.909 1.00 92.81 422 TYR A CA 1
ATOM 3215 C C . TYR A 1 422 ? 12.087 0.851 -4.601 1.00 92.81 422 TYR A C 1
ATOM 3217 O O . TYR A 1 422 ? 12.225 0.040 -5.517 1.00 92.81 422 TYR A O 1
ATOM 3225 N N . ARG A 1 423 ? 13.111 1.549 -4.112 1.00 91.69 423 ARG A N 1
ATOM 3226 C CA . ARG A 1 423 ? 14.513 1.222 -4.388 1.00 91.69 423 ARG A CA 1
ATOM 3227 C C . ARG A 1 423 ? 14.974 0.195 -3.358 1.00 91.69 423 ARG A C 1
ATOM 3229 O O . ARG A 1 423 ? 14.741 0.370 -2.163 1.00 91.69 423 ARG A O 1
ATOM 3236 N N . VAL A 1 424 ? 15.637 -0.863 -3.813 1.00 91.62 424 VAL A N 1
ATOM 3237 C CA . VAL A 1 424 ? 16.169 -1.919 -2.940 1.00 91.62 424 VAL A CA 1
ATOM 3238 C C . VAL A 1 424 ? 17.642 -1.633 -2.676 1.00 91.62 424 VAL A C 1
ATOM 3240 O O . VAL A 1 424 ? 18.444 -1.677 -3.604 1.00 91.62 424 VAL A O 1
ATOM 3243 N N . SER A 1 425 ? 18.015 -1.343 -1.430 1.00 86.19 425 SER A N 1
ATOM 3244 C CA . SER A 1 425 ? 19.399 -1.036 -1.036 1.00 86.19 425 SER A CA 1
ATOM 3245 C C . SER A 1 425 ? 19.810 -1.881 0.164 1.00 86.19 425 SER A C 1
ATOM 3247 O O . SER A 1 425 ? 19.194 -1.758 1.219 1.00 86.19 425 SER A O 1
ATOM 3249 N N . SER A 1 426 ? 20.821 -2.745 0.020 1.00 79.00 426 SER A N 1
ATOM 3250 C CA . SER A 1 426 ? 21.325 -3.616 1.103 1.00 79.00 426 SER A CA 1
ATOM 3251 C C . SER A 1 426 ? 20.197 -4.284 1.907 1.00 79.00 426 SER A C 1
ATOM 3253 O O . SER A 1 426 ? 20.119 -4.157 3.125 1.00 79.00 426 SER A O 1
ATOM 3255 N N . ASP A 1 427 ? 19.260 -4.908 1.189 1.00 76.62 427 ASP A N 1
ATOM 3256 C CA . ASP A 1 427 ? 18.022 -5.527 1.687 1.00 76.62 427 ASP A CA 1
ATOM 3257 C C . ASP A 1 427 ? 16.964 -4.613 2.326 1.00 76.62 427 ASP A C 1
ATOM 3259 O O . ASP A 1 427 ? 15.862 -5.091 2.614 1.00 76.62 427 ASP A O 1
ATOM 3263 N N . THR A 1 428 ? 17.212 -3.311 2.449 1.00 84.62 428 THR A N 1
ATOM 3264 C CA . THR A 1 428 ? 16.210 -2.314 2.853 1.00 84.62 428 THR A CA 1
ATOM 3265 C C . THR A 1 428 ? 15.377 -1.836 1.662 1.00 84.62 428 THR A C 1
ATOM 3267 O O . THR A 1 428 ? 15.866 -1.758 0.531 1.00 84.62 428 THR A O 1
ATOM 3270 N N . LEU A 1 429 ? 14.103 -1.527 1.915 1.00 88.38 429 LEU A N 1
ATOM 3271 C CA . LEU A 1 429 ? 13.199 -0.937 0.931 1.00 88.38 429 LEU A CA 1
ATOM 3272 C C . LEU A 1 429 ? 13.071 0.558 1.202 1.00 88.38 429 LEU A C 1
ATOM 3274 O O . LEU A 1 429 ? 12.525 0.963 2.226 1.00 88.38 429 LEU A O 1
ATOM 3278 N N . ILE A 1 430 ? 13.557 1.369 0.270 1.00 86.69 430 ILE A N 1
ATOM 3279 C CA . ILE A 1 430 ? 13.392 2.820 0.293 1.00 86.69 430 ILE A CA 1
ATOM 3280 C C . ILE A 1 430 ? 12.187 3.138 -0.584 1.00 86.69 430 ILE A C 1
ATOM 3282 O O . ILE A 1 430 ? 12.221 2.897 -1.791 1.00 86.69 430 ILE A O 1
ATOM 3286 N N . HIS A 1 431 ? 11.108 3.627 0.024 1.00 88.19 431 HIS A N 1
ATOM 3287 C CA . HIS A 1 431 ? 9.899 4.023 -0.700 1.00 88.19 431 HIS A CA 1
ATOM 3288 C C . HIS A 1 431 ? 10.205 5.150 -1.694 1.00 88.19 431 HIS A C 1
ATOM 3290 O O . HIS A 1 431 ? 10.920 6.092 -1.358 1.00 88.19 431 HIS A O 1
ATOM 3296 N N . LEU A 1 432 ? 9.686 5.028 -2.918 1.00 86.69 432 LEU A N 1
ATOM 3297 C CA . LEU A 1 432 ? 9.824 6.039 -3.968 1.00 86.69 432 LEU A CA 1
ATOM 3298 C C . LEU A 1 432 ? 8.490 6.736 -4.226 1.00 86.69 432 LEU A C 1
ATOM 3300 O O . LEU A 1 432 ? 8.408 7.961 -4.209 1.00 86.69 432 LEU A O 1
ATOM 3304 N N . HIS A 1 433 ? 7.439 5.957 -4.486 1.00 86.69 433 HIS A N 1
ATOM 3305 C CA . HIS A 1 433 ? 6.123 6.492 -4.814 1.00 86.69 433 HIS A CA 1
ATOM 3306 C C . HIS A 1 433 ? 5.020 5.454 -4.601 1.00 86.69 433 HIS A C 1
ATOM 3308 O O . HIS A 1 433 ? 5.275 4.258 -4.728 1.00 86.69 433 HIS A O 1
ATOM 3314 N N . THR A 1 434 ? 3.800 5.922 -4.332 1.00 88.44 434 THR A N 1
ATOM 3315 C CA . THR A 1 434 ? 2.584 5.098 -4.312 1.00 88.44 434 THR A CA 1
ATOM 3316 C C . THR A 1 434 ? 1.501 5.785 -5.125 1.00 88.44 434 THR A C 1
ATOM 3318 O O . THR A 1 434 ? 1.157 6.925 -4.832 1.00 88.44 434 THR A O 1
ATOM 3321 N N . PHE A 1 435 ? 0.963 5.080 -6.115 1.00 88.12 435 PHE A N 1
ATOM 3322 C CA . PHE A 1 435 ? -0.272 5.456 -6.787 1.00 88.12 435 PHE A CA 1
ATOM 3323 C C . PHE A 1 435 ? -1.460 4.906 -5.998 1.00 88.12 435 PHE A C 1
ATOM 3325 O O . PHE A 1 435 ? -1.482 3.711 -5.698 1.00 88.12 435 PHE A O 1
ATOM 3332 N N . ASN A 1 436 ? -2.442 5.764 -5.713 1.00 86.69 436 ASN A N 1
ATOM 3333 C CA . ASN A 1 436 ? -3.748 5.384 -5.175 1.00 86.69 436 ASN A CA 1
ATOM 3334 C C . ASN A 1 436 ? -4.783 5.497 -6.298 1.00 86.69 436 ASN A C 1
ATOM 3336 O O . ASN A 1 436 ? -4.946 6.562 -6.897 1.00 86.69 436 ASN A O 1
ATOM 3340 N N . THR A 1 437 ? -5.444 4.396 -6.641 1.00 86.38 437 THR A N 1
ATOM 3341 C CA . THR A 1 437 ? -6.421 4.360 -7.732 1.00 86.38 437 THR A CA 1
ATOM 3342 C C . THR A 1 437 ? -7.379 3.183 -7.588 1.00 86.38 437 THR A C 1
ATOM 3344 O O . THR A 1 437 ? -7.086 2.193 -6.931 1.00 86.38 437 THR A O 1
ATOM 3347 N N . THR A 1 438 ? -8.536 3.254 -8.238 1.00 89.56 438 THR A N 1
ATOM 3348 C CA . THR A 1 438 ? -9.427 2.094 -8.339 1.00 89.56 438 THR A CA 1
ATOM 3349 C C . THR A 1 438 ? -9.048 1.286 -9.571 1.00 89.56 438 THR A C 1
ATOM 3351 O O . THR A 1 438 ? -9.278 1.717 -10.703 1.00 89.56 438 THR A O 1
ATOM 3354 N N . PHE A 1 439 ? -8.473 0.101 -9.366 1.00 92.62 439 PHE A N 1
ATOM 3355 C CA . PHE A 1 439 ? -8.160 -0.789 -10.477 1.00 92.62 439 PHE A CA 1
ATOM 3356 C C . PHE A 1 439 ? -9.443 -1.385 -11.067 1.00 92.62 439 PHE A C 1
ATOM 3358 O O . PHE A 1 439 ? -10.200 -2.066 -10.380 1.00 92.62 439 PHE A O 1
ATOM 3365 N N . THR A 1 440 ? -9.689 -1.147 -12.353 1.00 93.56 440 THR A N 1
ATOM 3366 C CA . THR A 1 440 ? -10.916 -1.569 -13.049 1.00 93.56 440 THR A CA 1
ATOM 3367 C C . THR A 1 440 ? -10.759 -2.892 -13.793 1.00 93.56 440 THR A C 1
ATOM 3369 O O . THR A 1 440 ? -11.748 -3.501 -14.197 1.00 93.56 440 THR A O 1
ATOM 3372 N N . GLN A 1 441 ? -9.521 -3.348 -13.997 1.00 95.12 441 GLN A N 1
ATOM 3373 C CA . GLN A 1 441 ? -9.194 -4.596 -14.686 1.00 95.12 441 GLN A CA 1
ATOM 3374 C C . GLN A 1 441 ? -7.996 -5.275 -14.015 1.00 95.12 441 GLN A C 1
ATOM 3376 O O . GLN A 1 441 ? -7.253 -4.664 -13.247 1.00 95.12 441 GLN A O 1
ATOM 3381 N N . THR A 1 442 ? -7.770 -6.549 -14.342 1.00 96.94 442 THR A N 1
ATOM 3382 C CA . THR A 1 442 ? -6.565 -7.265 -13.910 1.00 96.94 442 THR A CA 1
ATOM 3383 C C . THR A 1 442 ? -5.307 -6.577 -14.436 1.00 96.94 442 THR A C 1
ATOM 3385 O O . THR A 1 442 ? -5.195 -6.267 -15.626 1.00 96.94 442 THR A O 1
ATOM 3388 N N . LEU A 1 443 ? -4.347 -6.385 -13.537 1.00 97.94 443 LEU A N 1
ATOM 3389 C CA . LEU A 1 443 ? -3.058 -5.769 -13.812 1.00 97.94 443 LEU A CA 1
ATOM 3390 C C . LEU A 1 443 ? -2.017 -6.804 -14.240 1.00 97.94 443 LEU A C 1
ATOM 3392 O O . LEU A 1 443 ? -2.037 -7.946 -13.783 1.00 97.94 443 LEU A O 1
ATOM 3396 N N . TYR A 1 444 ? -1.079 -6.378 -15.080 1.00 98.50 444 TYR A N 1
ATOM 3397 C CA . TYR A 1 444 ? 0.024 -7.185 -15.587 1.00 98.50 444 TYR A CA 1
ATOM 3398 C C . TYR A 1 444 ? 1.330 -6.387 -15.478 1.00 98.50 444 TYR A C 1
ATOM 3400 O O . TYR A 1 444 ? 1.376 -5.242 -15.939 1.00 98.50 444 TYR A O 1
ATOM 3408 N N . PRO A 1 445 ? 2.403 -6.956 -14.899 1.00 98.56 445 PRO A N 1
ATOM 3409 C CA . PRO A 1 445 ? 3.719 -6.329 -14.923 1.00 98.56 445 PRO A CA 1
ATOM 3410 C C . PRO A 1 445 ? 4.223 -6.183 -16.358 1.00 98.56 445 PRO A C 1
ATOM 3412 O O . PRO A 1 445 ? 4.017 -7.070 -17.186 1.00 98.56 445 PRO A O 1
ATOM 3415 N N . GLY A 1 446 ? 4.923 -5.098 -16.650 1.00 98.31 446 GLY A N 1
ATOM 3416 C CA . GLY A 1 446 ? 5.480 -4.808 -17.964 1.00 98.31 446 GLY A CA 1
ATOM 3417 C C . GLY A 1 446 ? 6.811 -4.086 -17.868 1.00 98.31 446 GLY A C 1
ATOM 3418 O O . GLY A 1 446 ? 7.132 -3.479 -16.848 1.00 98.31 446 GLY A O 1
ATOM 3419 N N . PHE A 1 447 ? 7.589 -4.161 -18.944 1.00 98.44 447 PHE A N 1
ATOM 3420 C CA . PHE A 1 447 ? 8.886 -3.494 -19.028 1.00 98.44 447 PHE A CA 1
ATOM 3421 C C . PHE A 1 447 ? 9.033 -2.777 -20.365 1.00 98.44 447 PHE A C 1
ATOM 3423 O O . PHE A 1 447 ? 8.759 -3.361 -21.418 1.00 98.44 447 PHE A O 1
ATOM 3430 N N . GLY A 1 448 ? 9.474 -1.522 -20.317 1.00 97.31 448 GLY A N 1
ATOM 3431 C CA . GLY A 1 448 ? 9.778 -0.698 -21.486 1.00 97.31 448 GLY A CA 1
ATOM 3432 C C . GLY A 1 448 ? 11.256 -0.332 -21.571 1.00 97.31 448 GLY A C 1
ATOM 3433 O O . GLY A 1 448 ? 11.953 -0.282 -20.561 1.00 97.31 448 GLY A O 1
ATOM 3434 N N . PHE A 1 449 ? 11.748 -0.083 -22.784 1.00 96.12 449 PHE A N 1
ATOM 3435 C CA . PHE A 1 449 ? 13.164 0.180 -23.049 1.00 96.12 449 PHE A CA 1
ATOM 3436 C C . PHE A 1 449 ? 13.326 1.383 -23.979 1.00 96.12 449 PHE A C 1
ATOM 3438 O O . PHE A 1 449 ? 12.776 1.405 -25.080 1.00 96.12 449 PHE A O 1
ATOM 3445 N N . LEU A 1 450 ? 14.133 2.362 -23.572 1.00 85.69 450 LEU A N 1
ATOM 3446 C CA . LEU A 1 450 ? 14.408 3.561 -24.371 1.00 85.69 450 LEU A CA 1
ATOM 3447 C C . LEU A 1 450 ? 15.671 3.423 -25.233 1.00 85.69 450 LEU A C 1
ATOM 3449 O O . LEU A 1 450 ? 16.327 2.378 -25.287 1.00 85.69 450 LEU A O 1
ATOM 3453 N N . TRP A 1 451 ? 15.989 4.479 -25.991 1.00 72.50 451 TRP A N 1
ATOM 3454 C CA . TRP A 1 451 ? 16.947 4.437 -27.098 1.00 72.50 451 TRP A CA 1
ATOM 3455 C C . TRP A 1 451 ? 18.427 4.236 -26.706 1.00 72.50 451 TRP A C 1
ATOM 3457 O O . TRP A 1 451 ? 19.266 4.096 -27.606 1.00 72.50 451 TRP A O 1
ATOM 3467 N N . SER A 1 452 ? 18.754 4.025 -25.427 1.00 73.44 452 SER A N 1
ATOM 3468 C CA . SER A 1 452 ? 20.081 3.592 -24.960 1.00 73.44 452 SER A CA 1
ATOM 3469 C C . SER A 1 452 ? 20.400 2.138 -25.342 1.00 73.44 452 SER A C 1
ATOM 3471 O O . SER A 1 452 ? 19.594 1.218 -25.170 1.00 73.44 452 SER A O 1
ATOM 3473 N N . ARG A 1 453 ? 21.579 1.904 -25.933 1.00 70.38 453 ARG A N 1
ATOM 3474 C CA . ARG A 1 453 ? 22.027 0.544 -26.280 1.00 70.38 453 ARG A CA 1
ATOM 3475 C C . ARG A 1 453 ? 22.372 -0.229 -25.012 1.00 70.38 453 ARG A C 1
ATOM 3477 O O . ARG A 1 453 ? 23.060 0.300 -24.151 1.00 70.38 453 ARG A O 1
ATOM 3484 N N . GLY A 1 454 ? 21.969 -1.498 -24.958 1.00 81.50 454 GLY A N 1
ATOM 3485 C CA . GLY A 1 454 ? 22.320 -2.382 -23.849 1.00 81.50 454 GLY A CA 1
ATOM 3486 C C . GLY A 1 454 ? 21.467 -2.203 -22.595 1.00 81.50 454 GLY A C 1
ATOM 3487 O O . GLY A 1 454 ? 21.810 -2.807 -21.582 1.00 81.50 454 GLY A O 1
ATOM 3488 N N . SER A 1 455 ? 20.366 -1.435 -22.655 1.00 94.88 455 SER A N 1
ATOM 3489 C CA . SER A 1 455 ? 19.377 -1.442 -21.575 1.00 94.88 455 SER A CA 1
ATOM 3490 C C . SER A 1 455 ? 18.862 -2.858 -21.350 1.00 94.88 455 SER A C 1
ATOM 3492 O O . SER A 1 455 ? 18.544 -3.564 -22.316 1.00 94.88 455 SER A O 1
ATOM 3494 N N . SER A 1 456 ? 18.760 -3.267 -20.092 1.00 96.88 456 SER A N 1
ATOM 3495 C CA . SER A 1 456 ? 18.274 -4.595 -19.734 1.00 96.88 456 SER A CA 1
ATOM 3496 C C . SER A 1 456 ? 17.478 -4.580 -18.443 1.00 96.88 456 SER A C 1
ATOM 3498 O O . SER A 1 456 ? 17.777 -3.781 -17.564 1.00 96.88 456 SER A O 1
ATOM 3500 N N . VAL A 1 457 ? 16.535 -5.510 -18.318 1.00 97.88 457 VAL A N 1
ATOM 3501 C CA . VAL A 1 457 ? 15.816 -5.820 -17.076 1.00 97.88 457 VAL A CA 1
ATOM 3502 C C . VAL A 1 457 ? 15.991 -7.307 -16.788 1.00 97.88 457 VAL A C 1
ATOM 3504 O O . VAL A 1 457 ? 15.878 -8.124 -17.704 1.00 97.88 457 VAL A O 1
ATOM 3507 N N . SER A 1 458 ? 16.271 -7.653 -15.536 1.00 97.75 458 SER A N 1
ATOM 3508 C CA . SER A 1 458 ? 16.384 -9.027 -15.044 1.00 97.75 458 SER A CA 1
ATOM 3509 C C . SER A 1 458 ? 15.410 -9.226 -13.885 1.00 97.75 458 SER A C 1
ATOM 3511 O O . SER A 1 458 ? 15.386 -8.427 -12.951 1.00 97.75 458 SER A O 1
ATOM 3513 N N . LEU A 1 459 ? 14.593 -10.274 -13.957 1.00 97.06 459 LEU A N 1
ATOM 3514 C CA . LEU A 1 459 ? 13.674 -10.671 -12.892 1.00 97.06 459 LEU A CA 1
ATOM 3515 C C . LEU A 1 459 ? 14.464 -11.360 -11.773 1.00 97.06 459 LEU A C 1
ATOM 3517 O O . LEU A 1 459 ? 15.072 -12.401 -12.038 1.00 97.06 459 LEU A O 1
ATOM 3521 N N . CYS A 1 460 ? 14.431 -10.810 -10.555 1.00 91.69 460 CYS A N 1
ATOM 3522 C CA . CYS A 1 460 ? 15.142 -11.347 -9.386 1.00 91.69 460 CYS A CA 1
ATOM 3523 C C . CYS A 1 460 ? 14.507 -12.630 -8.851 1.00 91.69 460 CYS A C 1
ATOM 3525 O O . CYS A 1 460 ? 13.264 -12.763 -8.922 1.00 91.69 460 CYS A O 1
#

Secondary structure (DSSP, 8-state):
--SSSHHHHHHHHHHHHHHHTT-HHHHHHHHHHHHHS----TT--HHHHHHHHHHHHH-SS---EEEGGGT-S-HHHHHHHHHHHHH-SEEE-TT----HHHHHHHHHHHTSTT----EEE-TT----HHHHHHHHHHHTSTT----EEE-TT----HHHHHHHHHHHH-TT----EEE-TT---HHHHHHHHHHHHTSTT----EEE-TTS---HHHHHHHHHHHHHTT----EEE-TTS--HHHHHHHHHHHTTSTT----EEE--S-SGGG-S-SGGGGB----B-TTT--TTEEEETTTTEEEE-SSPP-----TT--SSSEEEBS--B-SEEEEEEEEESSEEEEEEETT---SSSSGGGSTTSSTTEEEEEEETTEEEEEEETTEEEE-------SS---EEEEEEETTTTEEEEEEEETTEEEEEEEEE----S-EEEEEEE-SSTT-EEEE-

InterPro domains:
  IPR001611 Leucine-rich repeat [PF13516] (172-194)
  IPR001611 Leucine-rich repeat [PF13516] (231-252)
  IPR001870 B30.2/SPRY domain [PS50188] (266-460)
  IPR003877 SPRY domain [PF00622] (336-457)
  IPR003877 SPRY domain [SM00449] (334-460)
  IPR003879 Butyrophylin-like, SPRY domain [PR01407] (282-299)
  IPR003879 Butyrophylin-like, SPRY domain [PR01407] (299-316)
  IPR003879 Butyrophylin-like, SPRY domain [PR01407] (399-423)
  IPR003879 Butyrophylin-like, SPRY domain [PR01407] (431-449)
  IPR006574 SPRY-associated [PF13765] (286-332)
  IPR006574 SPRY-associated [SM00589] (283-334)
  IPR013320 Concanavalin A-like lectin/glucanase domain superfamily [SSF49899] (276-453)
  IPR032675 Leucine-rich repeat domain superfamily [G3DSA:3.80.10.10] (59-170)
  IPR032675 Leucine-rich repeat domain superfamily [G3DSA:3.80.10.10] (171-266)
  IPR043136 B30.2/SPRY domain superfamily [G3DSA:2.60.120.920] (273-456)
  IPR051261 NOD-like receptor [PTHR24106] (3-179)

Sequence (460 aa):
MLSVNLSAEKSINLIHCLNELNDRSLVEEIQQYRTSGSLITDKLSPAQCSALTFMLLSSEEDLDEFDFKKYSASEEALLRMLPVVKASNKALLSSCNLSEKGCEVLLSVVSSQSCSLRELDLSTNSLKASAVKLLSAAVESPHAKLNILRLSGCNLSERSCEALCSVLSSQSSSLRELDLSNSDLQDSGLKLLSAGLKSSHCAVETLSLSGCLITEEGCTSLASALSSNPSHLRELDLSYNHPGDSGMKLLSAGLKDPSWRLDTLRAEPAGVRWLRPGLRKYSCQLTIDTNTVNTKLQLSDNNRKVTRVKKVQSYPDHPDRFDVLQLLCRNGLTGRCYWEVEWRGIVYISVSYRSIRRKGDSNDCVFGCNDQSWSLFCSDDGPDSVHHNNRGTPISSSSSSSSVSNRAAVYVDCPAGTLSFYRVSSDTLIHLHTFNTTFTQTLYPGFGFLWSRGSSVSLC